Protein AF-A0A383V567-F1 (afdb_monomer_lite)

Foldseek 3Di:
DVVVCCLVVVLVVVLVVLVVVLVDPPDDPPDDRVSVLPSVVSVVVSVVCVLPPCDPPPPNVVSVVVVVLVVVLLVLLDQAFPSVLLVLVVLLLCLQVQLVVQLVVLCSCQDCVVPVPDHNDPVSVVCSACPHPRSLCSNLVSLVSQLSNLVNCVVVVHDPVSNLSSVLSVLVSVLSVLVSVLVVCVVVVHDSPCVVVNVVSLVVSLVSVLCCLQCPQLVFDQPPVPPDDDDDPRPRPNPPDDDPDDPVLVVCLSVLSSVLSCLVCVSVVPCLVVDVVSVVVNSVSSVVNSVSSVVSNLVNVLVVLVVVLVCLVVVVDDPPDPVVVSNVVSLVVVVVVVVVVPDDDDDDDDDDDDDPDDPVVVRVVVSVVSNVSSVVVNVVSVVVVVVVVVVVVD

Structure (mmCIF, N/CA/C/O backbone):
data_AF-A0A383V567-F1
#
_entry.id   AF-A0A383V567-F1
#
loop_
_atom_site.group_PDB
_atom_site.id
_atom_site.type_symbol
_atom_site.label_atom_id
_atom_site.label_alt_id
_atom_site.label_comp_id
_atom_site.label_asym_id
_atom_site.label_entity_id
_atom_site.label_seq_id
_atom_site.pdbx_PDB_ins_code
_atom_site.Cartn_x
_atom_site.Cartn_y
_atom_site.Cartn_z
_atom_site.occupancy
_atom_site.B_iso_or_equiv
_atom_site.auth_seq_id
_atom_site.auth_comp_id
_atom_site.auth_asym_id
_atom_site.auth_atom_id
_atom_site.pdbx_PDB_model_num
ATOM 1 N N . MET A 1 1 ? -19.108 -19.346 -8.716 1.00 38.06 1 MET A N 1
ATOM 2 C CA . MET A 1 1 ? -17.797 -19.989 -8.485 1.00 38.06 1 MET A CA 1
ATOM 3 C C . MET A 1 1 ? -17.299 -20.679 -9.740 1.00 38.06 1 MET A C 1
ATOM 5 O O . MET A 1 1 ? -16.261 -20.264 -10.221 1.00 38.06 1 MET A O 1
ATOM 9 N N . VAL A 1 2 ? -18.040 -21.628 -10.322 1.00 38.03 2 VAL A N 1
ATOM 10 C CA . VAL A 1 2 ? -17.615 -22.375 -11.526 1.00 38.03 2 VAL A CA 1
ATOM 11 C C . VAL A 1 2 ? -17.199 -21.461 -12.685 1.00 38.03 2 VAL A C 1
ATOM 13 O O . VAL A 1 2 ? -16.098 -21.589 -13.189 1.00 38.03 2 VAL A O 1
ATOM 16 N N . LEU A 1 3 ? -17.998 -20.448 -13.030 1.00 41.25 3 LEU A N 1
ATOM 17 C CA . LEU A 1 3 ? -17.647 -19.519 -14.112 1.00 41.25 3 LEU A CA 1
ATOM 18 C C . LEU A 1 3 ? -16.419 -18.638 -13.807 1.00 41.25 3 LEU A C 1
ATOM 20 O O . LEU A 1 3 ? -15.669 -18.280 -14.702 1.00 41.25 3 LEU A O 1
ATOM 24 N N . THR A 1 4 ? -16.188 -18.315 -12.534 1.00 48.06 4 THR A N 1
ATOM 25 C CA . THR A 1 4 ? -14.991 -17.590 -12.084 1.00 48.06 4 THR A CA 1
ATOM 26 C C . THR A 1 4 ? -13.753 -18.464 -12.260 1.00 48.06 4 THR A C 1
ATOM 28 O O . THR A 1 4 ? -12.780 -18.025 -12.857 1.00 48.06 4 THR A O 1
ATOM 31 N N . TRP A 1 5 ? -13.821 -19.725 -11.832 1.00 44.41 5 TRP A N 1
ATOM 32 C CA . TRP A 1 5 ? -12.764 -20.711 -12.054 1.00 44.41 5 TRP A CA 1
ATOM 33 C C . TRP A 1 5 ? -12.539 -21.018 -13.537 1.00 44.41 5 TRP A C 1
ATOM 35 O O . TRP A 1 5 ? -11.400 -21.199 -13.937 1.00 44.41 5 TRP A O 1
ATOM 45 N N . LEU A 1 6 ? -13.582 -21.005 -14.368 1.00 47.97 6 LEU A N 1
ATOM 46 C CA . LEU A 1 6 ? -13.458 -21.191 -15.816 1.00 47.97 6 LEU A CA 1
ATOM 47 C C . LEU A 1 6 ? -12.820 -19.986 -16.515 1.00 47.97 6 LEU A C 1
ATOM 49 O O . LEU A 1 6 ? -12.050 -20.176 -17.446 1.00 47.97 6 LEU A O 1
ATOM 53 N N . VAL A 1 7 ? -13.091 -18.757 -16.068 1.00 54.53 7 VAL A N 1
ATOM 54 C CA . VAL A 1 7 ? -12.464 -17.553 -16.638 1.00 54.53 7 VAL A CA 1
ATOM 55 C C . VAL A 1 7 ? -11.011 -17.436 -16.185 1.00 54.53 7 VAL A C 1
ATOM 57 O O . VAL A 1 7 ? -10.129 -17.311 -17.023 1.00 54.53 7 VAL A O 1
ATOM 60 N N . PHE A 1 8 ? -10.732 -17.534 -14.883 1.00 52.94 8 PHE A N 1
ATOM 61 C CA . PHE A 1 8 ? -9.359 -17.447 -14.372 1.00 52.94 8 PHE A CA 1
ATOM 62 C C . PHE A 1 8 ? -8.523 -18.672 -14.750 1.00 52.94 8 PHE A C 1
ATOM 64 O O . PHE A 1 8 ? -7.385 -18.525 -15.184 1.00 52.94 8 PHE A O 1
ATOM 71 N N . GLY A 1 9 ? -9.102 -19.870 -14.660 1.00 54.44 9 GLY A N 1
ATOM 72 C CA . GLY A 1 9 ? -8.490 -21.106 -15.135 1.00 54.44 9 GLY A CA 1
ATOM 73 C C . GLY A 1 9 ? -8.328 -21.116 -16.651 1.00 54.44 9 GLY A C 1
ATOM 74 O O . GLY A 1 9 ? -7.287 -21.534 -17.127 1.00 54.44 9 GLY A O 1
ATOM 75 N N . GLY A 1 10 ? -9.282 -20.578 -17.415 1.00 58.97 10 GLY A N 1
ATOM 76 C CA . GLY A 1 10 ? -9.177 -20.433 -18.867 1.00 58.97 10 GLY A CA 1
ATOM 77 C C . GLY A 1 10 ? -8.121 -19.415 -19.295 1.00 58.97 10 GLY A C 1
ATOM 78 O O . GLY A 1 10 ? -7.393 -19.672 -20.242 1.00 58.97 10 GLY A O 1
ATOM 79 N N . LEU A 1 11 ? -7.970 -18.298 -18.580 1.00 58.06 11 LEU A N 1
ATOM 80 C CA . LEU A 1 11 ? -6.920 -17.301 -18.827 1.00 58.06 11 LEU A CA 1
ATOM 81 C C . LEU A 1 11 ? -5.534 -17.815 -18.434 1.00 58.06 11 LEU A C 1
ATOM 83 O O . LEU A 1 11 ? -4.574 -17.597 -19.172 1.00 58.06 11 LEU A O 1
ATOM 87 N N . ALA A 1 12 ? -5.428 -18.536 -17.316 1.00 56.53 12 ALA A N 1
ATOM 88 C CA . ALA A 1 12 ? -4.197 -19.205 -16.907 1.00 56.53 12 ALA A CA 1
ATOM 89 C C . ALA A 1 12 ? -3.830 -20.332 -17.884 1.00 56.53 12 ALA A C 1
ATOM 91 O O . ALA A 1 12 ? -2.674 -20.442 -18.287 1.00 56.53 12 ALA A O 1
ATOM 92 N N . LEU A 1 13 ? -4.813 -21.117 -18.333 1.00 60.53 13 LEU A N 1
ATOM 93 C CA . LEU A 1 13 ? -4.640 -22.166 -19.335 1.00 60.53 13 LEU A CA 1
ATOM 94 C C . LEU A 1 13 ? -4.257 -21.570 -20.695 1.00 60.53 13 LEU A C 1
ATOM 96 O O . LEU A 1 13 ? -3.334 -22.046 -21.329 1.00 60.53 13 LEU A O 1
ATOM 100 N N . CYS A 1 14 ? -4.888 -20.480 -21.127 1.00 56.97 14 CYS A N 1
ATOM 101 C CA . CYS A 1 14 ? -4.549 -19.804 -22.379 1.00 56.97 14 CYS A CA 1
ATOM 102 C C . CYS A 1 14 ? -3.146 -19.176 -22.317 1.00 56.97 14 CYS A C 1
ATOM 104 O O . CYS A 1 14 ? -2.373 -19.294 -23.260 1.00 56.97 14 CYS A O 1
ATOM 106 N N . SER A 1 15 ? -2.766 -18.594 -21.175 1.00 58.22 15 SER A N 1
ATOM 107 C CA . SER A 1 15 ? -1.415 -18.055 -20.962 1.00 58.22 15 SER A CA 1
ATOM 108 C C . SER A 1 15 ? -0.347 -19.153 -20.951 1.00 58.22 15 SER A C 1
ATOM 110 O O . SER A 1 15 ? 0.708 -18.989 -21.560 1.00 58.22 15 SER A O 1
ATOM 112 N N . THR A 1 16 ? -0.629 -20.291 -20.309 1.00 61.25 16 THR A N 1
ATOM 113 C CA . THR A 1 16 ? 0.278 -21.451 -20.269 1.00 61.25 16 THR A CA 1
ATOM 114 C C . THR A 1 16 ? 0.342 -22.185 -21.607 1.00 61.25 16 THR A C 1
ATOM 116 O O . THR A 1 16 ? 1.428 -22.584 -22.011 1.00 61.25 16 THR A O 1
ATOM 119 N N . LEU A 1 17 ? -0.765 -22.291 -22.346 1.00 61.00 17 LEU A N 1
ATOM 120 C CA . LEU A 1 17 ? -0.804 -22.846 -23.702 1.00 61.00 17 LEU A CA 1
ATOM 121 C C . LEU A 1 17 ? -0.089 -21.939 -24.710 1.00 61.00 17 LEU A C 1
ATOM 123 O O . LEU A 1 17 ? 0.650 -22.448 -25.544 1.00 61.00 17 LEU A O 1
ATOM 127 N N . CYS A 1 18 ? -0.227 -20.613 -24.612 1.00 57.81 18 CYS A N 1
ATOM 128 C CA . CYS A 1 18 ? 0.554 -19.669 -25.418 1.00 57.81 18 CYS A CA 1
ATOM 129 C C . CYS A 1 18 ? 2.054 -19.772 -25.112 1.00 57.81 18 CYS A C 1
ATOM 131 O O . CYS A 1 18 ? 2.867 -19.783 -26.035 1.00 57.81 18 CYS A O 1
ATOM 133 N N . ALA A 1 19 ? 2.429 -19.893 -23.834 1.00 59.25 19 ALA A N 1
ATOM 134 C CA . ALA A 1 19 ? 3.818 -20.111 -23.433 1.00 59.25 19 ALA A CA 1
ATOM 135 C C . ALA A 1 19 ? 4.365 -21.462 -23.934 1.00 59.25 19 ALA A C 1
ATOM 137 O O . ALA A 1 19 ? 5.478 -21.514 -24.452 1.00 59.25 19 ALA A O 1
ATOM 138 N N . ALA A 1 20 ? 3.572 -22.536 -23.851 1.00 60.97 20 ALA A N 1
ATOM 139 C CA . ALA A 1 20 ? 3.941 -23.869 -24.326 1.00 60.97 20 ALA A CA 1
ATOM 140 C C . ALA A 1 20 ? 4.039 -23.948 -25.860 1.00 60.97 20 ALA A C 1
ATOM 142 O O . ALA A 1 20 ? 4.966 -24.560 -26.382 1.00 60.97 20 ALA A O 1
ATOM 143 N N . ALA A 1 21 ? 3.136 -23.286 -26.592 1.00 58.03 21 ALA A N 1
ATOM 144 C CA . ALA A 1 21 ? 3.166 -23.218 -28.053 1.00 58.03 21 ALA A CA 1
ATOM 145 C C . ALA A 1 21 ? 4.390 -22.447 -28.579 1.00 58.03 21 ALA A C 1
ATOM 147 O O . ALA A 1 21 ? 4.932 -22.797 -29.623 1.00 58.03 21 ALA A O 1
ATOM 148 N N . ALA A 1 22 ? 4.868 -21.439 -27.843 1.00 53.69 22 ALA A N 1
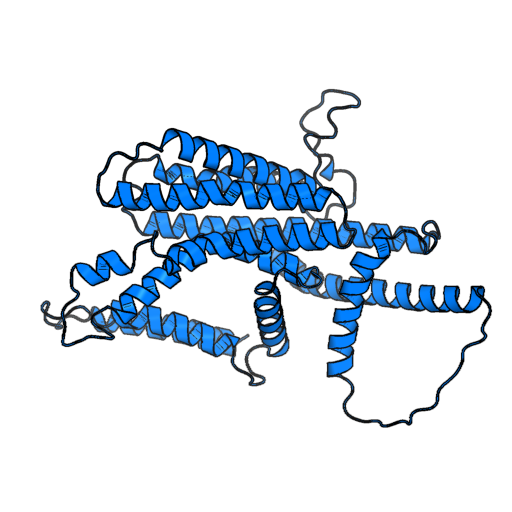ATOM 149 C CA . ALA A 1 22 ? 6.095 -20.714 -28.177 1.00 53.69 22 ALA A CA 1
ATOM 150 C C . ALA A 1 22 ? 7.386 -21.475 -27.814 1.00 53.69 22 ALA A C 1
ATOM 152 O O . ALA A 1 22 ? 8.446 -21.146 -28.339 1.00 53.69 22 ALA A O 1
ATOM 153 N N . ALA A 1 23 ? 7.301 -22.489 -26.945 1.00 54.59 23 ALA A N 1
ATOM 154 C CA . ALA A 1 23 ? 8.398 -23.400 -26.612 1.00 54.59 23 ALA A CA 1
ATOM 155 C C . ALA A 1 23 ? 8.457 -24.637 -27.535 1.00 54.59 23 ALA A C 1
ATOM 157 O O . ALA A 1 23 ? 9.286 -25.524 -27.324 1.00 54.59 23 ALA A O 1
ATOM 158 N N . ALA A 1 24 ? 7.581 -24.719 -28.545 1.00 55.56 24 ALA A N 1
ATOM 159 C CA . ALA A 1 24 ? 7.540 -25.840 -29.473 1.00 55.56 24 ALA A CA 1
ATOM 160 C C . ALA A 1 24 ? 8.826 -25.904 -30.330 1.00 55.56 24 ALA A C 1
ATOM 162 O O . ALA A 1 24 ? 9.246 -24.890 -30.899 1.00 55.56 24 ALA A O 1
ATOM 163 N N . PRO A 1 25 ? 9.462 -27.084 -30.452 1.00 48.00 25 PRO A N 1
ATOM 164 C CA . PRO A 1 25 ? 10.688 -27.243 -31.226 1.00 48.00 25 PRO A CA 1
ATOM 165 C C . PRO A 1 25 ? 10.417 -26.977 -32.715 1.00 48.00 25 PRO A C 1
ATOM 167 O O . PRO A 1 25 ? 9.615 -27.670 -33.335 1.00 48.00 25 PRO A O 1
ATOM 170 N N . GLY A 1 26 ? 11.080 -25.963 -33.283 1.00 59.38 26 GLY A N 1
ATOM 171 C CA . GLY A 1 26 ? 10.963 -25.593 -34.703 1.00 59.38 26 GLY A CA 1
ATOM 172 C C . GLY A 1 26 ? 10.797 -24.096 -34.987 1.00 59.38 26 GLY A C 1
ATOM 173 O O . GLY A 1 26 ? 10.875 -23.695 -36.146 1.00 59.38 26 GLY A O 1
ATOM 174 N N . VAL A 1 27 ? 10.604 -23.253 -33.965 1.00 53.16 27 VAL A N 1
ATOM 175 C CA . VAL A 1 27 ? 10.552 -21.791 -34.146 1.00 53.16 27 VAL A CA 1
ATOM 176 C C . VAL A 1 27 ? 11.977 -21.246 -34.356 1.00 53.16 27 VAL A C 1
ATOM 178 O O . VAL A 1 27 ? 12.842 -21.484 -33.509 1.00 53.16 27 VAL A O 1
ATOM 181 N N . PRO A 1 28 ? 12.267 -20.533 -35.462 1.00 51.25 28 PRO A N 1
ATOM 182 C CA . PRO A 1 28 ? 13.595 -19.980 -35.711 1.00 51.25 28 PRO A CA 1
ATOM 183 C C . PRO A 1 28 ? 13.983 -18.965 -34.626 1.00 51.25 28 PRO A C 1
ATOM 185 O O . PRO A 1 28 ? 13.228 -18.044 -34.322 1.00 51.25 28 PRO A O 1
ATOM 188 N N . ALA A 1 29 ? 15.200 -19.098 -34.085 1.00 53.69 29 ALA A N 1
ATOM 189 C CA . ALA A 1 29 ? 15.753 -18.277 -32.997 1.00 53.69 29 ALA A CA 1
ATOM 190 C C . ALA A 1 29 ? 15.896 -16.769 -33.317 1.00 53.69 29 ALA A C 1
ATOM 192 O O . ALA A 1 29 ? 16.314 -15.990 -32.464 1.00 53.69 29 ALA A O 1
ATOM 193 N N . SER A 1 30 ? 15.578 -16.349 -34.545 1.00 51.94 30 SER A N 1
ATOM 194 C CA . SER A 1 30 ? 15.695 -14.970 -35.026 1.00 51.94 30 SER A CA 1
ATOM 195 C C . SER A 1 30 ? 14.469 -14.095 -34.742 1.00 51.94 30 SER A C 1
ATOM 197 O O . SER A 1 30 ? 14.515 -12.900 -35.023 1.00 51.94 30 SER A O 1
ATOM 199 N N . GLN A 1 31 ? 13.372 -14.653 -34.218 1.00 53.53 31 GLN A N 1
ATOM 200 C CA . GLN A 1 31 ? 12.198 -13.882 -33.800 1.00 53.53 31 GLN A CA 1
ATOM 201 C C . GLN A 1 31 ? 12.032 -13.958 -32.277 1.00 53.53 31 GLN A C 1
ATOM 203 O O . GLN A 1 31 ? 12.111 -15.054 -31.718 1.00 53.53 31 GLN A O 1
ATOM 208 N N . PRO A 1 32 ? 11.801 -12.826 -31.581 1.00 56.56 32 PRO A N 1
ATOM 209 C CA . PRO A 1 32 ? 11.492 -12.870 -30.161 1.00 56.56 32 PRO A CA 1
ATOM 210 C C . PRO A 1 32 ? 10.223 -13.713 -29.968 1.00 56.56 32 PRO A C 1
ATOM 212 O O . PRO A 1 32 ? 9.255 -13.522 -30.711 1.00 56.56 32 PRO A O 1
ATOM 215 N N . PRO A 1 33 ? 10.199 -14.649 -29.005 1.00 62.94 33 PRO A N 1
ATOM 216 C CA . PRO A 1 33 ? 9.033 -15.492 -28.788 1.00 62.94 33 PRO A CA 1
ATOM 217 C C . PRO A 1 33 ? 7.807 -14.606 -28.534 1.00 62.94 33 PRO A C 1
ATOM 219 O O . PRO A 1 33 ? 7.819 -13.734 -27.668 1.00 62.94 33 PRO A O 1
ATOM 222 N N . LEU A 1 34 ? 6.742 -14.810 -29.312 1.00 65.69 34 LEU A N 1
ATOM 223 C CA . LEU A 1 34 ? 5.544 -13.960 -29.292 1.00 65.69 34 LEU A CA 1
ATOM 224 C C . LEU A 1 34 ? 4.791 -14.039 -27.946 1.00 65.69 34 LEU A C 1
ATOM 226 O O . LEU A 1 34 ? 4.134 -13.088 -27.525 1.00 65.69 34 LEU A O 1
ATOM 230 N N . ALA A 1 35 ? 4.911 -15.169 -27.243 1.00 65.19 35 ALA A N 1
ATOM 231 C CA . ALA A 1 35 ? 4.216 -15.432 -25.985 1.00 65.19 35 ALA A CA 1
ATOM 232 C C . ALA A 1 35 ? 4.579 -14.473 -24.831 1.00 65.19 35 ALA A C 1
ATOM 234 O O . ALA A 1 35 ? 3.656 -13.868 -24.286 1.00 65.19 35 ALA A O 1
ATOM 235 N N . PRO A 1 36 ? 5.857 -14.259 -24.450 1.00 67.94 36 PRO A N 1
ATOM 236 C CA . PRO A 1 36 ? 6.202 -13.298 -23.397 1.00 67.94 36 PRO A CA 1
ATOM 237 C C . PRO A 1 36 ? 5.802 -11.856 -23.727 1.00 67.94 36 PRO A C 1
ATOM 239 O O . PRO A 1 36 ? 5.620 -11.061 -22.808 1.00 67.94 36 PRO A O 1
ATOM 242 N N . LEU A 1 37 ? 5.616 -11.520 -25.008 1.00 71.94 37 LEU A N 1
ATOM 243 C CA . LEU A 1 37 ? 5.085 -10.220 -25.412 1.00 71.94 37 LEU A CA 1
ATOM 244 C C . LEU A 1 37 ? 3.563 -10.140 -25.176 1.00 71.94 37 LEU A C 1
ATOM 246 O O . LEU A 1 37 ? 3.085 -9.150 -24.632 1.00 71.94 37 LEU A O 1
ATOM 250 N N . LEU A 1 38 ? 2.790 -11.170 -25.539 1.00 74.69 38 LEU A N 1
ATOM 251 C CA . LEU A 1 38 ? 1.318 -11.122 -25.503 1.00 74.69 38 LEU A CA 1
ATOM 252 C C . LEU A 1 38 ? 0.683 -11.507 -24.160 1.00 74.69 38 LEU A C 1
ATOM 254 O O . LEU A 1 38 ? -0.403 -11.020 -23.842 1.00 74.69 38 LEU A O 1
ATOM 258 N N . VAL A 1 39 ? 1.326 -12.365 -23.364 1.00 79.38 39 VAL A N 1
ATOM 259 C CA . VAL A 1 39 ? 0.733 -12.897 -22.124 1.00 79.38 39 VAL A CA 1
ATOM 260 C C . VAL A 1 39 ? 0.422 -11.795 -21.096 1.00 79.38 39 VAL A C 1
ATOM 262 O O . VAL A 1 39 ? -0.723 -11.740 -20.637 1.00 79.38 39 VAL A O 1
ATOM 265 N N . PRO A 1 40 ? 1.348 -10.878 -20.743 1.00 80.00 40 PRO A N 1
ATOM 266 C CA . PRO A 1 40 ? 1.052 -9.859 -19.735 1.00 80.00 40 PRO A CA 1
ATOM 267 C C . PRO A 1 40 ? -0.054 -8.859 -20.145 1.00 80.00 40 PRO A C 1
ATOM 269 O O . PRO A 1 40 ? -0.950 -8.630 -19.330 1.00 80.00 40 PRO A O 1
ATOM 272 N N . PRO A 1 41 ? -0.089 -8.307 -21.382 1.00 81.38 41 PRO A N 1
ATOM 273 C CA . PRO A 1 41 ? -1.210 -7.481 -21.836 1.00 81.38 41 PRO A CA 1
ATOM 274 C C . PRO A 1 41 ? -2.559 -8.202 -21.760 1.00 81.38 41 PRO A C 1
ATOM 276 O O . PRO A 1 41 ? -3.527 -7.633 -21.259 1.00 81.38 41 PRO A O 1
ATOM 279 N N . LEU A 1 42 ? -2.634 -9.460 -22.213 1.00 82.94 42 LEU A N 1
ATOM 280 C CA . LEU A 1 42 ? -3.871 -10.247 -22.164 1.00 82.94 42 LEU A CA 1
ATOM 281 C C . LEU A 1 42 ? -4.329 -10.487 -20.722 1.00 82.94 42 LEU A C 1
ATOM 283 O O . LEU A 1 42 ? -5.521 -10.377 -20.424 1.00 82.94 42 LEU A O 1
ATOM 287 N N . LEU A 1 43 ? -3.394 -10.754 -19.807 1.00 80.81 43 LEU A N 1
ATOM 288 C CA . LEU A 1 43 ? -3.692 -10.879 -18.384 1.00 80.81 43 LEU A CA 1
ATOM 289 C C . LEU A 1 43 ? -4.262 -9.569 -17.817 1.00 80.81 43 LEU A C 1
ATOM 291 O O . LEU A 1 43 ? -5.325 -9.582 -17.200 1.00 80.81 43 LEU A O 1
ATOM 295 N N . TYR A 1 44 ? -3.616 -8.427 -18.059 1.00 82.88 44 TYR A N 1
ATOM 296 C CA . TYR A 1 44 ? -4.092 -7.135 -17.552 1.00 82.88 44 TYR A CA 1
ATOM 297 C C . TYR A 1 44 ? -5.453 -6.737 -18.137 1.00 82.88 44 TYR A C 1
ATOM 299 O O . TYR A 1 44 ? -6.350 -6.329 -17.395 1.00 82.88 44 TYR A O 1
ATOM 307 N N . LEU A 1 45 ? -5.643 -6.907 -19.449 1.00 85.00 45 LEU A N 1
ATOM 308 C CA . LEU A 1 45 ? -6.900 -6.591 -20.131 1.00 85.00 45 LEU A CA 1
ATOM 309 C C . LEU A 1 45 ? -8.042 -7.501 -19.680 1.00 85.00 45 LEU A C 1
ATOM 311 O O . LEU A 1 45 ? -9.156 -7.027 -19.469 1.00 85.00 45 LEU A O 1
ATOM 315 N N . SER A 1 46 ? -7.781 -8.795 -19.493 1.00 83.25 46 SER A N 1
ATOM 316 C CA . SER A 1 46 ? -8.802 -9.738 -19.032 1.00 83.25 46 SER A CA 1
ATOM 317 C C . SER A 1 46 ? -9.239 -9.469 -17.590 1.00 83.25 46 SER A C 1
ATOM 319 O O . SER A 1 46 ? -10.436 -9.499 -17.300 1.00 83.25 46 SER A O 1
ATOM 321 N N . LEU A 1 47 ? -8.305 -9.116 -16.700 1.00 81.88 47 LEU A N 1
ATOM 322 C CA . LEU A 1 47 ? -8.616 -8.675 -15.339 1.00 81.88 47 LEU A CA 1
ATOM 323 C C . LEU A 1 47 ? -9.477 -7.405 -15.343 1.00 81.88 47 LEU A C 1
ATOM 325 O O . LEU A 1 47 ? -10.509 -7.361 -14.669 1.00 81.88 47 LEU A O 1
ATOM 329 N N . ALA A 1 48 ? -9.094 -6.399 -16.136 1.00 83.19 48 ALA A N 1
ATOM 330 C CA . ALA A 1 48 ? -9.859 -5.162 -16.281 1.00 83.19 48 ALA A CA 1
ATOM 331 C C . ALA A 1 48 ? -11.262 -5.424 -16.849 1.00 83.19 48 ALA A C 1
ATOM 333 O O . ALA A 1 48 ? -12.251 -4.918 -16.317 1.00 83.19 48 ALA A O 1
ATOM 334 N N . PHE A 1 49 ? -11.366 -6.273 -17.874 1.00 84.94 49 PHE A N 1
ATOM 335 C CA . PHE A 1 49 ? -12.637 -6.670 -18.470 1.00 84.94 49 PHE A CA 1
ATOM 336 C C . PHE A 1 49 ? -13.560 -7.323 -17.438 1.00 84.94 49 PHE A C 1
ATOM 338 O O . PHE A 1 49 ? -14.703 -6.900 -17.288 1.00 84.94 49 PHE A O 1
ATOM 345 N N . VAL A 1 50 ? -13.066 -8.301 -16.670 1.00 83.81 50 VAL A N 1
ATOM 346 C CA . VAL A 1 50 ? -13.854 -8.979 -15.628 1.00 83.81 50 VAL A CA 1
ATOM 347 C C . VAL A 1 50 ? -14.330 -7.997 -14.556 1.00 83.81 50 VAL A C 1
ATOM 349 O O . VAL A 1 50 ? -15.495 -8.053 -14.154 1.00 83.81 50 VAL A O 1
ATOM 352 N N . LEU A 1 51 ? -13.458 -7.094 -14.098 1.00 80.81 51 LEU A N 1
ATOM 353 C CA . LEU A 1 51 ? -13.786 -6.102 -13.070 1.00 80.81 51 LEU A CA 1
ATOM 354 C C . LEU A 1 51 ? -14.864 -5.115 -13.534 1.00 80.81 51 LEU A C 1
ATOM 356 O O . LEU A 1 51 ? -15.789 -4.822 -12.774 1.00 80.81 51 LEU A O 1
ATOM 360 N N . LEU A 1 52 ? -14.770 -4.643 -14.778 1.00 83.94 52 LEU A N 1
ATOM 361 C CA . LEU A 1 52 ? -15.650 -3.613 -15.334 1.00 83.94 52 LEU A CA 1
ATOM 362 C C . LEU A 1 52 ? -16.912 -4.174 -16.004 1.00 83.94 52 LEU A C 1
ATOM 364 O O . LEU A 1 52 ? -17.813 -3.404 -16.330 1.00 83.94 52 LEU A O 1
ATOM 368 N N . LEU A 1 53 ? -17.015 -5.497 -16.181 1.00 84.38 53 LEU A N 1
ATOM 369 C CA . LEU A 1 53 ? -18.145 -6.136 -16.854 1.00 84.38 53 LEU A CA 1
ATOM 370 C C . LEU A 1 53 ? -19.480 -5.808 -16.146 1.00 84.38 53 LEU A C 1
ATOM 372 O O . LEU A 1 53 ? -19.698 -6.279 -15.020 1.00 84.38 53 LEU A O 1
ATOM 376 N N . PRO A 1 54 ? -20.423 -5.090 -16.793 1.00 79.75 54 PRO A N 1
ATOM 377 C CA . PRO A 1 54 ? -21.697 -4.704 -16.173 1.00 79.75 54 PRO A CA 1
ATOM 378 C C . PRO A 1 54 ? -22.731 -5.845 -16.128 1.00 79.75 54 PRO A C 1
ATOM 380 O O . PRO A 1 54 ? -23.794 -5.707 -15.507 1.00 79.75 54 PRO A O 1
ATOM 383 N N . ALA A 1 55 ? -22.438 -6.977 -16.774 1.00 82.94 55 ALA A N 1
ATOM 384 C CA . ALA A 1 55 ? -23.311 -8.142 -16.824 1.00 82.94 55 ALA A CA 1
ATOM 385 C C . ALA A 1 55 ? -23.489 -8.799 -15.439 1.00 82.94 55 ALA A C 1
ATOM 387 O O . ALA A 1 55 ? -22.591 -8.774 -14.588 1.00 82.94 55 ALA A O 1
ATOM 388 N N . ASN A 1 56 ? -24.637 -9.454 -15.222 1.00 80.62 56 ASN A N 1
ATOM 389 C CA . ASN A 1 56 ? -24.987 -10.195 -13.993 1.00 80.62 56 ASN A CA 1
ATOM 390 C C . ASN A 1 56 ? -24.216 -11.527 -13.848 1.00 80.62 56 ASN A C 1
ATOM 392 O O . ASN A 1 56 ? -24.720 -12.527 -13.351 1.00 80.62 56 ASN A O 1
ATOM 396 N N . VAL A 1 57 ? -22.968 -11.540 -14.292 1.00 78.38 57 VAL A N 1
ATOM 397 C CA . VAL A 1 57 ? -22.063 -12.685 -14.350 1.00 78.38 57 VAL A CA 1
ATOM 398 C C . VAL A 1 57 ? -21.007 -12.494 -13.254 1.00 78.38 57 VAL A C 1
ATOM 400 O O . VAL A 1 57 ? -20.716 -11.354 -12.944 1.00 78.38 57 VAL A O 1
ATOM 403 N N . MET A 1 58 ? -20.452 -13.532 -12.611 1.00 72.62 58 MET A N 1
ATOM 404 C CA . MET A 1 58 ? -19.341 -13.424 -11.621 1.00 72.62 58 MET A CA 1
ATOM 405 C C . MET A 1 58 ? -19.554 -12.486 -10.396 1.00 72.62 58 MET A C 1
ATOM 407 O O . MET A 1 58 ? -18.641 -11.755 -10.019 1.00 72.62 58 MET A O 1
ATOM 411 N N . ARG A 1 59 ? -20.730 -12.492 -9.745 1.00 81.50 59 ARG A N 1
ATOM 412 C CA . ARG A 1 59 ? -21.065 -11.642 -8.563 1.00 81.50 59 ARG A CA 1
ATOM 413 C C . ARG A 1 59 ? -20.993 -10.128 -8.836 1.00 81.50 59 ARG A C 1
ATOM 415 O O . ARG A 1 59 ? -20.132 -9.417 -8.320 1.00 81.50 59 ARG A O 1
ATOM 422 N N . LYS A 1 60 ? -21.934 -9.622 -9.642 1.00 84.25 60 LYS A N 1
ATOM 423 C CA . LYS A 1 60 ? -21.993 -8.205 -10.056 1.00 84.25 60 LYS A CA 1
ATOM 424 C C . LYS A 1 60 ? -21.979 -7.220 -8.890 1.00 84.25 60 LYS A C 1
ATOM 426 O O . LYS A 1 60 ? -21.248 -6.240 -8.956 1.00 84.25 60 LYS A O 1
ATOM 431 N N . GLN A 1 61 ? -22.758 -7.479 -7.840 1.00 86.25 61 GLN A N 1
ATOM 432 C CA . GLN A 1 61 ? -22.856 -6.579 -6.686 1.00 86.25 61 GLN A CA 1
ATOM 433 C C . GLN A 1 61 ? -21.480 -6.309 -6.064 1.00 86.25 61 GLN A C 1
ATOM 435 O O . GLN A 1 61 ? -21.100 -5.153 -5.916 1.00 86.25 61 GLN A O 1
ATOM 440 N N . SER A 1 62 ? -20.691 -7.358 -5.812 1.00 87.31 62 SER A N 1
ATOM 441 C CA . SER A 1 62 ? -19.343 -7.232 -5.246 1.00 87.31 62 SER A CA 1
ATOM 442 C C . SER A 1 62 ? -18.382 -6.485 -6.172 1.00 87.31 62 SER A C 1
ATOM 444 O O . SER A 1 62 ? -17.615 -5.651 -5.703 1.00 87.31 62 SER A O 1
ATOM 446 N N . ARG A 1 63 ? -18.434 -6.736 -7.490 1.00 87.62 63 ARG A N 1
ATOM 447 C CA . ARG A 1 63 ? -17.572 -6.028 -8.453 1.00 87.62 63 ARG A CA 1
ATOM 448 C C . ARG A 1 63 ? -17.911 -4.549 -8.558 1.00 87.62 63 ARG A C 1
ATOM 450 O O . ARG A 1 63 ? -17.013 -3.720 -8.542 1.00 87.62 63 ARG A O 1
ATOM 457 N N . MET A 1 64 ? -19.197 -4.216 -8.644 1.00 87.94 64 MET A N 1
ATOM 458 C CA . MET A 1 64 ? -19.638 -2.822 -8.722 1.00 87.94 64 MET A CA 1
ATOM 459 C C . MET A 1 64 ? -19.369 -2.081 -7.414 1.00 87.94 64 MET A C 1
ATOM 461 O O . MET A 1 64 ? -18.993 -0.915 -7.456 1.00 87.94 64 MET A O 1
ATOM 465 N N . PHE A 1 65 ? -19.511 -2.753 -6.267 1.00 89.75 65 PHE A N 1
ATOM 466 C CA . PHE A 1 65 ? -19.076 -2.222 -4.978 1.00 89.75 65 PHE A CA 1
ATOM 467 C C . PHE A 1 65 ? -17.576 -1.912 -5.000 1.00 89.75 65 PHE A C 1
ATOM 469 O O . PHE A 1 65 ? -17.202 -0.758 -4.829 1.00 89.75 65 PHE A O 1
ATOM 476 N N . PHE A 1 66 ? -16.736 -2.897 -5.334 1.00 89.44 66 PHE A N 1
ATOM 477 C CA . PHE A 1 66 ? -15.287 -2.717 -5.420 1.00 89.44 66 PHE A CA 1
ATOM 478 C C . PHE A 1 66 ? -14.888 -1.590 -6.383 1.00 89.44 66 PHE A C 1
ATOM 480 O O . PHE A 1 66 ? -14.098 -0.730 -6.013 1.00 89.44 66 PHE A O 1
ATOM 487 N N . ALA A 1 67 ? -15.460 -1.551 -7.592 1.00 88.44 67 ALA A N 1
ATOM 488 C CA . ALA A 1 67 ? -15.157 -0.527 -8.590 1.00 88.44 67 ALA A CA 1
ATOM 489 C C . ALA A 1 67 ? -15.543 0.881 -8.112 1.00 88.44 67 ALA A C 1
ATOM 491 O O . ALA A 1 67 ? -14.767 1.820 -8.268 1.00 88.44 67 ALA A O 1
ATOM 492 N N . ARG A 1 68 ? -16.715 1.037 -7.482 1.00 89.56 68 ARG A N 1
ATOM 493 C CA . ARG A 1 68 ? -17.151 2.323 -6.913 1.00 89.56 68 ARG A CA 1
ATOM 494 C C . ARG A 1 68 ? -16.254 2.761 -5.759 1.00 89.56 68 ARG A C 1
ATOM 496 O O . ARG A 1 68 ? -15.852 3.919 -5.733 1.00 89.56 68 ARG A O 1
ATOM 503 N N . THR A 1 69 ? -15.908 1.854 -4.846 1.00 90.94 69 THR A N 1
ATOM 504 C CA . THR A 1 69 ? -14.975 2.136 -3.744 1.00 90.94 69 THR A CA 1
ATOM 505 C C . THR A 1 69 ? -13.598 2.516 -4.288 1.00 90.94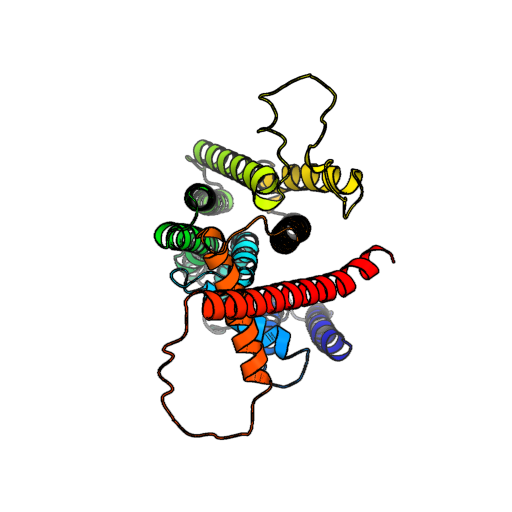 69 THR A C 1
ATOM 507 O O . THR A 1 69 ? -13.032 3.514 -3.856 1.00 90.94 69 THR A O 1
ATOM 510 N N . ALA A 1 70 ? -13.081 1.799 -5.291 1.00 91.19 70 ALA A N 1
ATOM 511 C CA . ALA A 1 70 ? -11.803 2.111 -5.927 1.00 91.19 70 ALA A CA 1
ATOM 512 C C . ALA A 1 70 ? -11.803 3.513 -6.554 1.00 91.19 70 ALA A C 1
ATOM 514 O O . ALA A 1 70 ? -10.887 4.291 -6.302 1.00 91.19 70 ALA A O 1
ATOM 515 N N . LEU A 1 71 ? -12.855 3.872 -7.299 1.00 90.94 71 LEU A N 1
ATOM 516 C CA . LEU A 1 71 ? -13.006 5.214 -7.872 1.00 90.94 71 LEU A CA 1
ATOM 517 C C . LEU A 1 71 ? -13.129 6.296 -6.791 1.00 90.94 71 LEU A C 1
ATOM 519 O O . LEU A 1 71 ? -12.525 7.358 -6.921 1.00 90.94 71 LEU A O 1
ATOM 523 N N . LYS A 1 72 ? -13.863 6.028 -5.703 1.00 91.19 72 LYS A N 1
ATOM 524 C CA . LYS A 1 72 ? -13.999 6.960 -4.576 1.00 91.19 72 LYS A CA 1
ATOM 525 C C . LYS A 1 72 ? -12.658 7.200 -3.873 1.00 91.19 72 LYS A C 1
ATOM 527 O O . LYS A 1 72 ? -12.345 8.337 -3.535 1.00 91.19 72 LYS A O 1
ATOM 532 N N . VAL A 1 73 ? -11.838 6.159 -3.706 1.00 93.50 73 VAL A N 1
ATOM 533 C CA . VAL A 1 73 ? -10.502 6.252 -3.091 1.00 93.50 73 VAL A CA 1
ATOM 534 C C . VAL A 1 73 ? -9.561 7.179 -3.872 1.00 93.50 73 VAL A C 1
ATOM 536 O O . VAL A 1 73 ? -8.748 7.862 -3.251 1.00 93.50 73 VAL A O 1
ATOM 539 N N . LEU A 1 74 ? -9.703 7.278 -5.200 1.00 90.75 74 LEU A N 1
ATOM 540 C CA . LEU A 1 74 ? -8.903 8.194 -6.028 1.00 90.75 74 LEU A CA 1
ATOM 541 C C . LEU A 1 74 ? -9.191 9.681 -5.756 1.00 90.75 74 LEU A C 1
ATOM 543 O O . LEU A 1 74 ? -8.408 10.535 -6.170 1.00 90.75 74 LEU A O 1
ATOM 547 N N . VAL A 1 75 ? -10.273 10.004 -5.039 1.00 91.38 75 VAL A N 1
ATOM 548 C CA . VAL A 1 75 ? -10.644 11.372 -4.651 1.00 91.38 75 VAL A CA 1
ATOM 549 C C . VAL A 1 75 ? -10.568 11.506 -3.118 1.00 91.38 75 VAL A C 1
ATOM 551 O O . VAL A 1 75 ? -11.587 11.436 -2.427 1.00 91.38 75 VAL A O 1
ATOM 554 N N . PRO A 1 76 ? -9.368 11.718 -2.537 1.00 84.81 76 PRO A N 1
ATOM 555 C CA . PRO A 1 76 ? -9.122 11.575 -1.095 1.00 84.81 76 PRO A CA 1
ATOM 556 C C . PRO A 1 76 ? -9.720 12.679 -0.205 1.00 84.81 76 PRO A C 1
ATOM 558 O O . PRO A 1 76 ? -9.559 12.632 1.013 1.00 84.81 76 PRO A O 1
ATOM 561 N N . LEU A 1 77 ? -10.387 13.681 -0.784 1.00 87.06 77 LEU A N 1
ATOM 562 C CA . LEU A 1 77 ? -10.953 14.830 -0.061 1.00 87.06 77 LEU A CA 1
ATOM 563 C C . LEU A 1 77 ? -12.429 14.640 0.332 1.00 87.06 77 LEU A C 1
ATOM 565 O O . LEU A 1 77 ? -13.031 15.534 0.917 1.00 87.06 77 LEU A O 1
ATOM 569 N N . GLN A 1 78 ? -13.017 13.492 0.004 1.00 85.50 78 GLN A N 1
ATOM 570 C CA . GLN A 1 78 ? -14.405 13.146 0.317 1.00 85.50 78 GLN A CA 1
ATOM 571 C C . GLN A 1 78 ? -14.528 12.514 1.720 1.00 85.50 78 GLN A C 1
ATOM 573 O O . GLN A 1 78 ? -13.523 12.047 2.264 1.00 85.50 78 GLN A O 1
ATOM 578 N N . PRO A 1 79 ? -15.744 12.429 2.301 1.00 85.31 79 PRO A N 1
ATOM 579 C CA . PRO A 1 79 ? -15.987 11.642 3.508 1.00 85.31 79 PRO A CA 1
ATOM 580 C C . PRO A 1 79 ? -15.532 10.188 3.326 1.00 85.31 79 PRO A C 1
ATOM 582 O O . PRO A 1 79 ? -15.952 9.497 2.388 1.00 85.31 79 PRO A O 1
ATOM 585 N N . VAL A 1 80 ? -14.659 9.737 4.226 1.00 87.62 80 VAL A N 1
ATOM 586 C CA . VAL A 1 80 ? -13.987 8.436 4.141 1.00 87.62 80 VAL A CA 1
ATOM 587 C C . VAL A 1 80 ? -14.764 7.416 4.964 1.00 87.62 80 VAL A C 1
ATOM 589 O O . VAL A 1 80 ? -14.783 7.491 6.190 1.00 87.62 80 VAL A O 1
ATOM 592 N N . GLY A 1 81 ? -15.398 6.455 4.293 1.00 86.88 81 GLY A N 1
ATOM 593 C CA . GLY A 1 81 ? -16.025 5.314 4.956 1.00 86.88 81 GLY A CA 1
ATOM 594 C C . GLY A 1 81 ? -15.006 4.231 5.319 1.00 86.88 81 GLY A C 1
ATOM 595 O O . GLY A 1 81 ? -13.859 4.247 4.868 1.00 86.88 81 GLY A O 1
ATOM 596 N N . TRP A 1 82 ? -15.439 3.230 6.089 1.00 87.81 82 TRP A N 1
ATOM 597 C CA . TRP A 1 82 ? -14.572 2.116 6.491 1.00 87.81 82 TRP A CA 1
ATOM 598 C C . TRP A 1 82 ? -14.030 1.318 5.295 1.00 87.81 82 TRP A C 1
ATOM 600 O O . TRP A 1 82 ? -12.843 1.003 5.249 1.00 87.81 82 TRP A O 1
ATOM 610 N N . ALA A 1 83 ? -14.872 1.039 4.294 1.00 89.44 83 ALA A N 1
ATOM 611 C CA . ALA A 1 83 ? -14.455 0.319 3.090 1.00 89.44 83 ALA A CA 1
ATOM 612 C C . ALA A 1 83 ? -13.440 1.117 2.253 1.00 89.44 83 ALA A C 1
ATOM 614 O O . ALA A 1 83 ? -12.486 0.537 1.737 1.00 89.44 83 ALA A O 1
ATOM 615 N N . ASP A 1 84 ? -13.612 2.442 2.166 1.00 91.69 84 ASP A N 1
ATOM 616 C CA . ASP A 1 84 ? -12.679 3.335 1.468 1.00 91.69 84 ASP A CA 1
ATOM 617 C C . ASP A 1 84 ? -11.318 3.337 2.171 1.00 91.69 84 ASP A C 1
ATOM 619 O O . ASP A 1 84 ? -10.283 3.196 1.522 1.00 91.69 84 ASP A O 1
ATOM 623 N N . PHE A 1 85 ? -11.327 3.439 3.506 1.00 91.19 85 PHE A N 1
ATOM 624 C CA . PHE A 1 85 ? -10.137 3.324 4.346 1.00 91.19 85 PHE A CA 1
ATOM 625 C C . PHE A 1 85 ? -9.431 1.979 4.137 1.00 91.19 85 PHE A C 1
ATOM 627 O O . PHE A 1 85 ? -8.228 1.955 3.880 1.00 91.19 85 PHE A O 1
ATOM 634 N N . LEU A 1 86 ? -10.172 0.867 4.214 1.00 91.38 86 LEU A N 1
ATOM 635 C CA . LEU A 1 86 ? -9.618 -0.479 4.097 1.00 91.38 86 LEU A CA 1
ATOM 636 C C . LEU A 1 86 ? -8.973 -0.689 2.724 1.00 91.38 86 LEU A C 1
ATOM 638 O O . LEU A 1 86 ? -7.834 -1.152 2.642 1.00 91.38 86 LEU A O 1
ATOM 642 N N . LEU A 1 87 ? -9.693 -0.329 1.656 1.00 93.38 87 LEU A N 1
ATOM 643 C CA . LEU A 1 87 ? -9.216 -0.481 0.288 1.00 93.38 87 LEU A CA 1
ATOM 644 C C . LEU A 1 87 ? -7.996 0.398 0.031 1.00 93.38 87 LEU A C 1
ATOM 646 O O . LEU A 1 87 ? -6.987 -0.107 -0.450 1.00 93.38 87 LEU A O 1
ATOM 650 N N . ALA A 1 88 ? -8.061 1.685 0.375 1.00 94.69 88 ALA A N 1
ATOM 651 C CA . ALA A 1 88 ? -6.946 2.603 0.173 1.00 94.69 88 ALA A CA 1
ATOM 652 C C . ALA A 1 88 ? -5.679 2.109 0.880 1.00 94.69 88 ALA A C 1
ATOM 654 O O . ALA A 1 88 ? -4.574 2.261 0.367 1.00 94.69 88 ALA A O 1
ATOM 655 N N . ASP A 1 89 ? -5.833 1.502 2.054 1.00 93.44 89 ASP A N 1
ATOM 656 C CA . ASP A 1 89 ? -4.706 1.016 2.831 1.00 93.44 89 ASP A CA 1
ATOM 657 C C . ASP A 1 89 ? -4.152 -0.300 2.247 1.00 93.44 89 ASP A C 1
ATOM 659 O O . ASP A 1 89 ? -2.940 -0.491 2.207 1.00 93.44 89 ASP A O 1
ATOM 663 N N . ILE A 1 90 ? -5.000 -1.159 1.658 1.00 93.75 90 ILE A N 1
ATOM 664 C CA . ILE A 1 90 ? -4.556 -2.301 0.832 1.00 93.75 90 ILE A CA 1
ATOM 665 C C . ILE A 1 90 ? -3.773 -1.825 -0.401 1.00 93.75 90 ILE A C 1
ATOM 667 O O . ILE A 1 90 ? -2.755 -2.427 -0.739 1.00 93.75 90 ILE A O 1
ATOM 671 N N . LEU A 1 91 ? -4.192 -0.732 -1.048 1.00 93.38 91 LEU A N 1
ATOM 672 C CA . LEU A 1 91 ? -3.483 -0.190 -2.213 1.00 93.38 91 LEU A CA 1
ATOM 673 C C . LEU A 1 91 ? -2.048 0.249 -1.882 1.00 93.38 91 LEU A C 1
ATOM 675 O O . LEU A 1 91 ? -1.196 0.211 -2.767 1.00 93.38 91 LEU A O 1
ATOM 679 N N . THR A 1 92 ? -1.740 0.612 -0.630 1.00 95.00 92 THR A N 1
ATOM 680 C CA . THR A 1 92 ? -0.359 0.952 -0.233 1.00 95.00 92 THR A CA 1
ATOM 681 C C . THR A 1 92 ? 0.602 -0.233 -0.360 1.00 95.00 92 THR A C 1
ATOM 683 O O . THR A 1 92 ? 1.731 -0.052 -0.812 1.00 95.00 92 THR A O 1
ATOM 686 N N . SER A 1 93 ? 0.141 -1.457 -0.085 1.00 91.31 93 SER A N 1
ATOM 687 C CA . SER A 1 93 ? 0.910 -2.689 -0.318 1.00 91.31 93 SER A CA 1
ATOM 688 C C . SER A 1 93 ? 1.105 -2.998 -1.805 1.00 91.31 93 SER A C 1
ATOM 690 O O . SER A 1 93 ? 2.047 -3.691 -2.177 1.00 91.31 93 SER A O 1
ATOM 692 N N . LEU A 1 94 ? 0.250 -2.454 -2.675 1.00 91.44 94 LEU A N 1
ATOM 693 C CA . LEU A 1 94 ? 0.339 -2.614 -4.128 1.00 91.44 94 LEU A CA 1
ATOM 694 C C . LEU A 1 94 ? 1.129 -1.493 -4.813 1.00 91.44 94 LEU A C 1
ATOM 696 O O . LEU A 1 94 ? 1.204 -1.472 -6.039 1.00 91.44 94 LEU A O 1
ATOM 700 N N . ALA A 1 95 ? 1.727 -0.561 -4.068 1.00 93.75 95 ALA A N 1
ATOM 701 C CA . ALA A 1 95 ? 2.440 0.584 -4.630 1.00 93.75 95 ALA A CA 1
ATOM 702 C C . ALA A 1 95 ? 3.585 0.179 -5.574 1.00 93.75 95 ALA A C 1
ATOM 704 O O . ALA A 1 95 ? 3.669 0.670 -6.701 1.00 93.75 95 ALA A O 1
ATOM 705 N N . LYS A 1 96 ? 4.439 -0.769 -5.155 1.00 91.19 96 LYS A N 1
ATOM 706 C CA . LYS A 1 96 ? 5.532 -1.268 -6.006 1.00 91.19 96 LYS A CA 1
ATOM 707 C C . LYS A 1 96 ? 4.991 -1.974 -7.247 1.00 91.19 96 LYS A C 1
ATOM 709 O O . LYS A 1 96 ? 5.406 -1.644 -8.351 1.00 91.19 96 LYS A O 1
ATOM 714 N N . SER A 1 97 ? 4.007 -2.859 -7.079 1.00 91.25 97 SER A N 1
ATOM 715 C CA . SER A 1 97 ? 3.345 -3.535 -8.200 1.00 91.25 97 SER A CA 1
ATOM 716 C C . SER A 1 97 ? 2.683 -2.547 -9.164 1.00 91.25 97 SER A C 1
ATOM 718 O O . SER A 1 97 ? 2.722 -2.753 -10.369 1.00 91.25 97 SER A O 1
ATOM 720 N N . SER A 1 98 ? 2.124 -1.443 -8.664 1.00 92.00 98 SER A N 1
ATOM 721 C CA . SER A 1 98 ? 1.516 -0.391 -9.489 1.00 92.00 98 SER A CA 1
ATOM 722 C C . SER A 1 98 ? 2.566 0.350 -10.319 1.00 92.00 98 SER A C 1
ATOM 724 O O . SER A 1 98 ? 2.350 0.614 -11.503 1.00 92.00 98 SER A O 1
ATOM 726 N N . SER A 1 99 ? 3.726 0.644 -9.725 1.00 94.06 99 SER A N 1
ATOM 727 C CA . SER A 1 99 ? 4.892 1.179 -10.438 1.00 94.06 99 SER A CA 1
ATOM 728 C C . SER A 1 99 ? 5.391 0.210 -11.521 1.00 94.06 99 SER A C 1
ATOM 730 O O . SER A 1 99 ? 5.592 0.619 -12.663 1.00 94.06 99 SER A O 1
ATOM 732 N N . ASP A 1 100 ? 5.476 -1.086 -11.208 1.00 90.75 100 ASP A N 1
ATOM 733 C CA . ASP A 1 100 ? 5.919 -2.134 -12.140 1.00 90.75 100 ASP A CA 1
ATOM 734 C C . ASP A 1 100 ? 4.958 -2.334 -13.304 1.00 90.75 100 ASP A C 1
ATOM 736 O O . ASP A 1 100 ? 5.390 -2.460 -14.450 1.00 90.75 100 ASP A O 1
ATOM 740 N N . VAL A 1 101 ? 3.650 -2.315 -13.039 1.00 90.31 101 VAL A N 1
ATOM 741 C CA . VAL A 1 101 ? 2.618 -2.350 -14.080 1.00 90.31 101 VAL A CA 1
ATOM 742 C C . VAL A 1 101 ? 2.726 -1.110 -14.962 1.00 90.31 101 VAL A C 1
ATOM 744 O O . VAL A 1 101 ? 2.699 -1.239 -16.182 1.00 90.31 101 VAL A O 1
ATOM 747 N N . THR A 1 102 ? 2.917 0.075 -14.377 1.00 92.94 102 THR A N 1
ATOM 748 C CA . THR A 1 102 ? 3.048 1.330 -15.137 1.00 92.94 102 THR A CA 1
ATOM 749 C C . THR A 1 102 ? 4.269 1.295 -16.054 1.00 92.94 102 THR A C 1
ATOM 751 O O . THR A 1 102 ? 4.158 1.580 -17.247 1.00 92.94 102 THR A O 1
ATOM 754 N N . ARG A 1 103 ? 5.418 0.849 -15.536 1.00 89.81 103 ARG A N 1
ATOM 755 C CA . ARG A 1 103 ? 6.630 0.612 -16.327 1.00 89.81 103 ARG A CA 1
ATOM 756 C C . ARG A 1 103 ? 6.411 -0.448 -17.407 1.00 89.81 103 ARG A C 1
ATOM 758 O O . ARG A 1 103 ? 6.823 -0.241 -18.544 1.00 89.81 103 ARG A O 1
ATOM 765 N N . SER A 1 104 ? 5.745 -1.555 -17.085 1.00 87.81 104 SER A N 1
ATOM 766 C CA . SER A 1 104 ? 5.448 -2.632 -18.039 1.00 87.81 104 SER A CA 1
ATOM 767 C C . SER A 1 104 ? 4.579 -2.136 -19.193 1.00 87.81 104 SER A C 1
ATOM 769 O O . SER A 1 104 ? 4.896 -2.394 -20.349 1.00 87.81 104 SER A O 1
ATOM 771 N N . VAL A 1 105 ? 3.526 -1.370 -18.897 1.00 87.56 105 VAL A N 1
ATOM 772 C CA . VAL A 1 105 ? 2.660 -0.749 -19.907 1.00 87.56 105 VAL A CA 1
ATOM 773 C C . VAL A 1 105 ? 3.451 0.245 -20.759 1.00 87.56 105 VAL A C 1
ATOM 775 O O . VAL A 1 105 ? 3.353 0.195 -21.980 1.00 87.56 105 VAL A O 1
ATOM 778 N N . CYS A 1 106 ? 4.290 1.089 -20.152 1.00 88.88 106 CYS A N 1
ATOM 779 C CA . CYS A 1 106 ? 5.175 1.997 -20.889 1.00 88.88 106 CYS A CA 1
ATOM 780 C C . CYS A 1 106 ? 6.076 1.234 -21.876 1.00 88.88 106 CYS A C 1
ATOM 782 O O . CYS A 1 106 ? 6.134 1.572 -23.058 1.00 88.88 106 CYS A O 1
ATOM 784 N N . LEU A 1 107 ? 6.711 0.148 -21.426 1.00 84.94 107 LEU A N 1
ATOM 785 C CA . LEU A 1 107 ? 7.560 -0.695 -22.271 1.00 84.94 107 LEU A CA 1
ATOM 786 C C . LEU A 1 107 ? 6.776 -1.395 -23.388 1.00 84.94 107 LEU A C 1
ATOM 788 O O . LEU A 1 107 ? 7.307 -1.561 -24.479 1.00 84.94 107 LEU A O 1
ATOM 792 N N . MET A 1 108 ? 5.520 -1.783 -23.152 1.00 82.06 108 MET A N 1
ATOM 793 C CA . MET A 1 108 ? 4.652 -2.351 -24.193 1.00 82.06 108 MET A CA 1
ATOM 794 C C . MET A 1 108 ? 4.293 -1.314 -25.262 1.00 82.06 108 MET A C 1
ATOM 796 O O . MET A 1 108 ? 4.315 -1.637 -26.448 1.00 82.06 108 MET A O 1
ATOM 800 N N . LEU A 1 109 ? 4.000 -0.076 -24.849 1.00 84.06 109 LEU A N 1
ATOM 801 C CA . LEU A 1 109 ? 3.648 1.030 -25.745 1.00 84.06 109 LEU A CA 1
ATOM 802 C C . LEU A 1 109 ? 4.834 1.523 -26.581 1.00 84.06 109 LEU A C 1
ATOM 804 O O . LEU A 1 109 ? 4.636 1.968 -27.703 1.00 84.06 109 LEU A O 1
ATOM 808 N N . HIS A 1 110 ? 6.057 1.422 -26.061 1.00 81.25 110 HIS A N 1
ATOM 809 C CA . HIS A 1 110 ? 7.282 1.772 -26.790 1.00 81.25 110 HIS A CA 1
ATOM 810 C C . HIS A 1 110 ? 8.015 0.557 -27.382 1.00 81.25 110 HIS A C 1
ATOM 812 O O . HIS A 1 110 ? 9.090 0.696 -27.966 1.00 81.25 110 HIS A O 1
ATOM 818 N N . GLY A 1 111 ? 7.460 -0.641 -27.204 1.00 77.06 111 GLY A N 1
ATOM 819 C CA . GLY A 1 111 ? 8.088 -1.900 -27.577 1.00 77.06 111 GLY A CA 1
ATOM 820 C C . GLY A 1 111 ? 7.667 -2.419 -28.955 1.00 77.06 111 GLY A C 1
ATOM 821 O O . GLY A 1 111 ? 6.835 -1.818 -29.638 1.00 77.06 111 GLY A O 1
ATOM 822 N N . PRO A 1 112 ? 8.184 -3.599 -29.345 1.00 70.19 112 PRO A N 1
ATOM 823 C CA . PRO A 1 112 ? 7.911 -4.211 -30.648 1.00 70.19 112 PRO A CA 1
ATOM 824 C C . PRO A 1 112 ? 6.427 -4.507 -30.920 1.00 70.19 112 PRO A C 1
ATOM 826 O O . PRO A 1 112 ? 6.040 -4.641 -32.075 1.00 70.19 112 PRO A O 1
ATOM 829 N N . LEU A 1 113 ? 5.589 -4.605 -29.878 1.00 73.12 113 LEU A N 1
ATOM 830 C CA . LEU A 1 113 ? 4.139 -4.788 -30.021 1.00 73.12 113 LEU A CA 1
ATOM 831 C C . LEU A 1 113 ? 3.446 -3.573 -30.644 1.00 73.12 113 LEU A C 1
ATOM 833 O O . LEU A 1 113 ? 2.571 -3.735 -31.487 1.00 73.12 113 LEU A O 1
ATOM 837 N N . ALA A 1 114 ? 3.816 -2.368 -30.212 1.00 75.88 114 ALA A N 1
ATOM 838 C CA . ALA A 1 114 ? 3.237 -1.122 -30.706 1.00 75.88 114 ALA A CA 1
ATOM 839 C C . ALA A 1 114 ? 4.002 -0.577 -31.922 1.00 75.88 114 ALA A C 1
ATOM 841 O O . ALA A 1 114 ? 3.413 0.036 -32.811 1.00 75.88 114 ALA A O 1
ATOM 842 N N . HIS A 1 115 ? 5.310 -0.842 -31.984 1.00 75.12 115 HIS A N 1
ATOM 843 C CA . HIS A 1 115 ? 6.199 -0.385 -33.048 1.00 75.12 115 HIS A CA 1
ATOM 844 C C . HIS A 1 115 ? 6.977 -1.559 -33.673 1.00 75.12 115 HIS A C 1
ATOM 846 O O . HIS A 1 115 ? 8.189 -1.663 -33.499 1.00 75.12 115 HIS A O 1
ATOM 852 N N . PRO A 1 116 ? 6.317 -2.446 -34.442 1.00 69.62 116 PRO A N 1
ATOM 853 C CA . PRO A 1 116 ? 6.955 -3.638 -35.016 1.00 69.62 116 PRO A CA 1
ATOM 854 C C . PRO A 1 116 ? 8.030 -3.321 -36.065 1.00 69.62 116 PRO A C 1
ATOM 856 O O . PRO A 1 116 ? 8.908 -4.140 -36.320 1.00 69.62 116 PRO A O 1
ATOM 859 N N . LEU A 1 117 ? 7.966 -2.131 -36.672 1.00 66.94 117 LEU A N 1
ATOM 860 C CA . LEU A 1 117 ? 8.886 -1.679 -37.720 1.00 66.94 117 LEU A CA 1
ATOM 861 C C . LEU A 1 117 ? 10.027 -0.796 -37.191 1.00 66.94 117 LEU A C 1
ATOM 863 O O . LEU A 1 117 ? 10.953 -0.499 -37.940 1.00 66.94 117 LEU A O 1
ATOM 867 N N . HIS A 1 118 ? 9.971 -0.369 -35.925 1.00 64.75 118 HIS A N 1
ATOM 868 C CA . HIS A 1 118 ? 11.010 0.450 -35.305 1.00 64.75 118 HIS A CA 1
ATOM 869 C C . HIS A 1 118 ? 11.584 -0.311 -34.105 1.00 64.75 118 HIS A C 1
ATOM 871 O O . HIS A 1 118 ? 10.922 -0.394 -33.069 1.00 64.75 118 HIS A O 1
ATOM 877 N N . PRO A 1 119 ? 12.796 -0.885 -34.218 1.00 57.75 119 PRO A N 1
ATOM 878 C CA . PRO A 1 119 ? 13.416 -1.610 -33.120 1.00 57.75 119 PRO A CA 1
ATOM 879 C C . PRO A 1 119 ? 13.475 -0.742 -31.865 1.00 57.75 119 PRO A C 1
ATOM 881 O O . PRO A 1 119 ? 13.665 0.475 -31.950 1.00 57.75 119 PRO A O 1
ATOM 884 N N . TYR A 1 120 ? 13.313 -1.393 -30.713 1.00 59.19 120 TYR A N 1
ATOM 885 C CA . TYR A 1 120 ? 13.436 -0.809 -29.381 1.00 59.19 120 TYR A CA 1
ATOM 886 C C . TYR A 1 120 ? 14.678 0.091 -29.313 1.00 59.19 120 TYR A C 1
ATOM 888 O O . TYR A 1 120 ? 15.812 -0.391 -29.284 1.00 59.19 120 TYR A O 1
ATOM 896 N N . SER A 1 121 ? 14.479 1.408 -29.358 1.00 57.03 121 SER A N 1
ATOM 897 C CA . SER A 1 121 ? 15.580 2.361 -29.306 1.00 57.03 121 SER A CA 1
ATOM 898 C C . SER A 1 121 ? 16.042 2.513 -27.860 1.00 57.03 121 SER A C 1
ATOM 900 O O . SER A 1 121 ? 15.243 2.441 -26.926 1.00 57.03 121 SER A O 1
ATOM 902 N N . ALA A 1 122 ? 17.330 2.790 -27.649 1.00 57.44 122 ALA A N 1
ATOM 903 C CA . ALA A 1 122 ? 17.866 3.096 -26.318 1.00 57.44 122 ALA A CA 1
ATOM 904 C C . ALA A 1 122 ? 17.085 4.225 -25.599 1.00 57.44 122 ALA A C 1
ATOM 906 O O . ALA A 1 122 ? 17.028 4.259 -24.372 1.00 57.44 122 ALA A O 1
ATOM 907 N N . THR A 1 123 ? 16.411 5.099 -26.357 1.00 58.22 123 THR A N 1
ATOM 908 C CA . THR A 1 123 ? 15.507 6.137 -25.842 1.00 58.22 123 THR A CA 1
ATOM 909 C C . THR A 1 123 ? 14.235 5.587 -25.178 1.00 58.22 123 THR A C 1
ATOM 911 O O . THR A 1 123 ? 13.808 6.142 -24.167 1.00 58.22 123 THR A O 1
ATOM 914 N N . ALA A 1 124 ? 13.664 4.467 -25.640 1.00 60.34 124 ALA A N 1
ATOM 915 C CA . ALA A 1 124 ? 12.498 3.837 -25.003 1.00 60.34 124 ALA A CA 1
ATOM 916 C C . ALA A 1 124 ? 12.817 3.319 -23.588 1.00 60.34 124 ALA A C 1
ATOM 918 O O . ALA A 1 124 ? 12.011 3.465 -22.668 1.00 60.34 124 ALA A O 1
ATOM 919 N N . ALA A 1 125 ? 14.027 2.785 -23.386 1.00 62.22 125 ALA A N 1
ATOM 920 C CA . ALA A 1 125 ? 14.491 2.328 -22.077 1.00 62.22 125 ALA A CA 1
ATOM 921 C C . ALA A 1 125 ? 14.626 3.485 -21.071 1.00 62.22 125 ALA A C 1
ATOM 923 O O . ALA A 1 125 ? 14.236 3.336 -19.912 1.00 62.22 125 ALA A O 1
ATOM 924 N N . SER A 1 126 ? 15.117 4.650 -21.516 1.00 68.69 126 SER A N 1
ATOM 925 C CA . SER A 1 126 ? 15.207 5.847 -20.667 1.00 68.69 126 SER A CA 1
ATOM 926 C C . SER A 1 126 ? 13.842 6.453 -20.326 1.00 68.69 126 SER A C 1
ATOM 928 O O . SER A 1 126 ? 13.661 6.991 -19.237 1.00 68.69 126 SER A O 1
ATOM 930 N N . SER 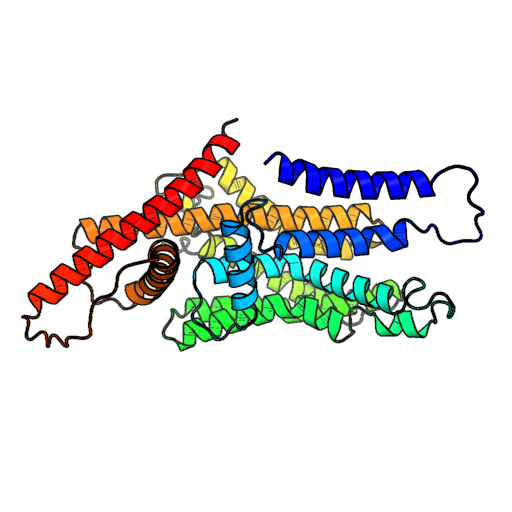A 1 127 ? 12.856 6.331 -21.221 1.00 79.88 127 SER A N 1
ATOM 931 C CA . SER A 1 127 ? 11.520 6.915 -21.041 1.00 79.88 127 SER A CA 1
ATOM 932 C C . SER A 1 127 ? 10.601 6.117 -20.113 1.00 79.88 127 SER A C 1
ATOM 934 O O . SER A 1 127 ? 9.580 6.655 -19.693 1.00 79.88 127 SER A O 1
ATOM 936 N N . CYS A 1 128 ? 10.961 4.877 -19.760 1.00 86.38 128 CYS A N 1
ATOM 937 C CA . CYS A 1 128 ? 10.161 3.991 -18.903 1.00 86.38 128 CYS A CA 1
ATOM 938 C C . CYS A 1 128 ? 10.839 3.647 -17.556 1.00 86.38 128 CYS A C 1
ATOM 940 O O . CYS A 1 128 ? 10.461 2.678 -16.897 1.00 86.38 128 CYS A O 1
ATOM 942 N N . GLY A 1 129 ? 11.837 4.431 -17.123 1.00 86.81 129 GLY A N 1
ATOM 943 C CA . GLY A 1 129 ? 12.487 4.373 -15.799 1.00 86.81 129 GLY A CA 1
ATOM 944 C C . GLY A 1 129 ? 11.527 4.353 -14.596 1.00 86.81 129 GLY A C 1
ATOM 945 O O . GLY A 1 129 ? 10.381 4.798 -14.690 1.00 86.81 129 GLY A O 1
ATOM 946 N N . TYR A 1 130 ? 11.998 3.901 -13.434 1.00 88.50 130 TYR A N 1
ATOM 947 C CA . TYR A 1 130 ? 11.269 4.022 -12.160 1.00 88.50 130 TYR A CA 1
ATOM 948 C C . TYR A 1 130 ? 11.145 5.472 -11.687 1.00 88.50 130 TYR A C 1
ATOM 950 O O . TYR A 1 130 ? 10.186 5.818 -11.001 1.00 88.50 130 TYR A O 1
ATOM 958 N N . LEU A 1 131 ? 12.088 6.327 -12.089 1.00 92.44 131 LEU A N 1
ATOM 959 C CA . LEU A 1 131 ? 12.078 7.765 -11.801 1.00 92.44 131 LEU A CA 1
ATOM 960 C C . LEU A 1 131 ? 11.232 8.583 -12.785 1.00 92.44 131 LEU A C 1
ATOM 962 O O . LEU A 1 131 ? 11.092 9.793 -12.618 1.00 92.44 131 LEU A O 1
ATOM 966 N N . THR A 1 132 ? 10.660 7.950 -13.811 1.00 92.81 132 THR A N 1
ATOM 967 C CA . THR A 1 132 ? 9.726 8.638 -14.709 1.00 92.81 132 THR A CA 1
ATOM 968 C C . THR A 1 132 ? 8.476 9.052 -13.944 1.00 92.81 132 THR A C 1
ATOM 970 O O . THR A 1 132 ? 8.070 8.385 -12.989 1.00 92.81 132 THR A O 1
ATOM 973 N N . LEU A 1 133 ? 7.835 10.141 -14.381 1.00 93.50 133 LEU A N 1
ATOM 974 C CA . LEU A 1 133 ? 6.660 10.686 -13.699 1.00 93.50 133 LEU A CA 1
ATOM 975 C C . LEU A 1 133 ? 5.572 9.624 -13.490 1.00 93.50 133 LEU A C 1
ATOM 977 O O . LEU A 1 133 ? 5.017 9.546 -12.401 1.00 93.50 133 LEU A O 1
ATOM 981 N N . GLY A 1 134 ? 5.303 8.788 -14.498 1.00 93.75 134 GLY A N 1
ATOM 982 C CA . GLY A 1 134 ? 4.298 7.727 -14.409 1.00 93.75 134 GLY A CA 1
ATOM 983 C C . GLY A 1 134 ? 4.631 6.687 -13.337 1.00 93.75 134 GLY A C 1
ATOM 984 O O . GLY A 1 134 ? 3.836 6.471 -12.423 1.00 93.75 134 GLY A O 1
ATOM 985 N N . SER A 1 135 ? 5.815 6.073 -13.414 1.00 94.62 135 SER A N 1
ATOM 986 C CA . SER A 1 135 ? 6.242 5.029 -12.472 1.00 94.62 135 SER A CA 1
ATOM 987 C C . SER A 1 135 ? 6.371 5.555 -11.042 1.00 94.62 135 SER A C 1
ATOM 989 O O . SER A 1 135 ? 5.949 4.880 -10.098 1.00 94.62 135 SER A O 1
ATOM 991 N N . LEU A 1 136 ? 6.906 6.769 -10.874 1.00 95.56 136 LEU A N 1
ATOM 992 C CA . LEU A 1 136 ? 7.072 7.396 -9.566 1.00 95.56 136 LEU A CA 1
ATOM 993 C C . LEU A 1 136 ? 5.725 7.824 -8.972 1.00 95.56 136 LEU A C 1
ATOM 995 O O . LEU A 1 136 ? 5.483 7.604 -7.786 1.00 95.56 136 LEU A O 1
ATOM 999 N N . ALA A 1 137 ? 4.817 8.370 -9.789 1.00 96.00 137 ALA A N 1
ATOM 1000 C CA . ALA A 1 137 ? 3.461 8.685 -9.354 1.00 96.00 137 ALA A CA 1
ATOM 1001 C C . ALA A 1 137 ? 2.716 7.417 -8.927 1.00 96.00 137 ALA A C 1
ATOM 1003 O O . ALA A 1 137 ? 2.145 7.400 -7.842 1.00 96.00 137 ALA A O 1
ATOM 1004 N N . ALA A 1 138 ? 2.773 6.335 -9.708 1.00 96.19 138 ALA A N 1
ATOM 1005 C CA . ALA A 1 138 ? 2.137 5.065 -9.354 1.00 96.19 138 ALA A CA 1
ATOM 1006 C C . ALA A 1 138 ? 2.686 4.461 -8.046 1.00 96.19 138 ALA A C 1
ATOM 1008 O O . ALA A 1 138 ? 1.934 3.849 -7.289 1.00 96.19 138 ALA A O 1
ATOM 1009 N N . LEU A 1 139 ? 3.974 4.676 -7.752 1.00 96.62 139 LEU A N 1
ATOM 1010 C CA . LEU A 1 139 ? 4.609 4.257 -6.501 1.00 96.62 139 LEU A CA 1
ATOM 1011 C C . LEU A 1 139 ? 4.152 5.099 -5.295 1.00 96.62 139 LEU A C 1
ATOM 1013 O O . LEU A 1 139 ? 3.911 4.571 -4.213 1.00 96.62 139 LEU A O 1
ATOM 1017 N N . VAL A 1 140 ? 4.046 6.418 -5.459 1.00 97.31 140 VAL A N 1
ATOM 1018 C CA . VAL A 1 140 ? 3.788 7.364 -4.358 1.00 97.31 140 VAL A CA 1
ATOM 1019 C C . VAL A 1 140 ? 2.294 7.570 -4.086 1.00 97.31 140 VAL A C 1
ATOM 1021 O O . VAL A 1 140 ? 1.890 7.774 -2.937 1.00 97.31 140 VAL A O 1
ATOM 1024 N N . LEU A 1 141 ? 1.459 7.510 -5.123 1.00 96.44 141 LEU A N 1
ATOM 1025 C CA . LEU A 1 141 ? 0.052 7.902 -5.073 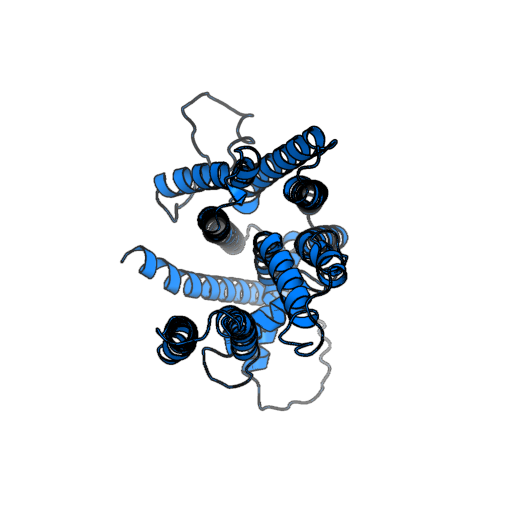1.00 96.44 141 LEU A CA 1
ATOM 1026 C C . LEU A 1 141 ? -0.765 7.164 -3.997 1.00 96.44 141 LEU A C 1
ATOM 1028 O O . LEU A 1 141 ? -1.494 7.853 -3.282 1.00 96.44 141 LEU A O 1
ATOM 1032 N N . PRO A 1 142 ? -0.645 5.835 -3.786 1.00 96.69 142 PRO A N 1
ATOM 1033 C CA . PRO A 1 142 ? -1.407 5.155 -2.735 1.00 96.69 142 PRO A CA 1
ATOM 1034 C C . PRO A 1 142 ? -1.145 5.726 -1.332 1.00 96.69 142 PRO A C 1
ATOM 1036 O O . PRO A 1 142 ? -2.075 5.949 -0.556 1.00 96.69 142 PRO A O 1
ATOM 1039 N N . PHE A 1 143 ? 0.116 6.036 -1.021 1.00 97.75 143 PHE A N 1
ATOM 1040 C CA . PHE A 1 143 ? 0.511 6.622 0.262 1.00 97.75 143 PHE A CA 1
ATOM 1041 C C . PHE A 1 143 ? 0.068 8.083 0.379 1.00 97.75 143 PHE A C 1
ATOM 1043 O O . PHE A 1 143 ? -0.423 8.496 1.431 1.00 97.75 143 PHE A O 1
ATOM 1050 N N . ALA A 1 144 ? 0.170 8.854 -0.707 1.00 97.25 144 ALA A N 1
ATOM 1051 C CA . ALA A 1 144 ? -0.316 10.231 -0.749 1.00 97.25 144 ALA A CA 1
ATOM 1052 C C . ALA A 1 144 ? -1.841 10.307 -0.545 1.00 97.25 144 ALA A C 1
ATOM 1054 O O . ALA A 1 144 ? -2.312 11.127 0.242 1.00 97.25 144 ALA A O 1
ATOM 1055 N N . ILE A 1 145 ? -2.611 9.415 -1.178 1.00 96.69 145 ILE A N 1
ATOM 1056 C CA . ILE A 1 145 ? -4.063 9.288 -0.985 1.00 96.69 145 ILE A CA 1
ATOM 1057 C C . ILE A 1 145 ? -4.384 9.038 0.489 1.00 96.69 145 ILE A C 1
ATOM 1059 O O . ILE A 1 145 ? -5.196 9.760 1.067 1.00 96.69 145 ILE A O 1
ATOM 1063 N N . ARG A 1 146 ? -3.726 8.061 1.126 1.00 96.69 146 ARG A N 1
ATOM 1064 C CA . ARG A 1 146 ? -3.945 7.756 2.548 1.00 96.69 146 ARG A CA 1
ATOM 1065 C C . ARG A 1 146 ? -3.599 8.928 3.456 1.00 96.69 146 ARG A C 1
ATOM 1067 O O . ARG A 1 146 ? -4.379 9.258 4.346 1.00 96.69 146 ARG A O 1
ATOM 1074 N N . MET A 1 147 ? -2.473 9.591 3.207 1.00 96.94 147 MET A N 1
ATOM 1075 C CA . MET A 1 147 ? -2.080 10.797 3.933 1.00 96.94 147 MET A CA 1
ATOM 1076 C C . MET A 1 147 ? -3.157 11.888 3.829 1.00 96.94 147 MET A C 1
ATOM 1078 O O . MET A 1 147 ? -3.581 12.432 4.849 1.00 96.94 147 MET A O 1
ATOM 1082 N N . LEU A 1 148 ? -3.642 12.174 2.616 1.00 96.56 148 LEU A N 1
ATOM 1083 C CA . LEU A 1 148 ? -4.671 13.188 2.371 1.00 96.56 148 LEU A CA 1
ATOM 1084 C C . LEU A 1 148 ? -6.019 12.819 3.000 1.00 96.56 148 LEU A C 1
ATOM 1086 O O . LEU A 1 148 ? -6.651 13.685 3.602 1.00 96.56 148 LEU A O 1
ATOM 1090 N N . GLN A 1 149 ? -6.426 11.549 2.939 1.00 95.50 149 GLN A N 1
ATOM 1091 C CA . GLN A 1 149 ? -7.627 11.054 3.618 1.00 95.50 149 GLN A CA 1
ATOM 1092 C C . GLN A 1 149 ? -7.545 11.281 5.131 1.00 95.50 149 GLN A C 1
ATOM 1094 O O . GLN A 1 149 ? -8.477 11.814 5.726 1.00 95.50 149 GLN A O 1
ATOM 1099 N N . CYS A 1 150 ? -6.420 10.927 5.757 1.00 94.81 150 CYS A N 1
ATOM 1100 C CA . CYS A 1 150 ? -6.209 11.123 7.192 1.00 94.81 150 CYS A CA 1
ATOM 1101 C C . CYS A 1 150 ? -6.263 12.611 7.584 1.00 94.81 150 CYS A C 1
ATOM 1103 O O . CYS A 1 150 ? -6.907 12.973 8.568 1.00 94.81 150 CYS A O 1
ATOM 1105 N N . ILE A 1 151 ? -5.649 13.490 6.784 1.00 95.38 151 ILE A N 1
ATOM 1106 C CA . ILE A 1 151 ? -5.717 14.946 6.991 1.00 95.38 151 ILE A CA 1
ATOM 1107 C C . ILE A 1 151 ? -7.153 15.459 6.826 1.00 95.38 151 ILE A C 1
ATOM 1109 O O . ILE A 1 151 ? -7.593 16.288 7.620 1.00 95.38 151 ILE A O 1
ATOM 1113 N N . SER A 1 152 ? -7.885 14.975 5.819 1.00 93.06 152 SER A N 1
ATOM 1114 C CA . SER A 1 152 ? -9.273 15.368 5.557 1.00 93.06 152 SER A CA 1
ATOM 1115 C C . SER A 1 152 ? -10.189 14.993 6.726 1.00 93.06 152 SER A C 1
ATOM 1117 O O . SER A 1 152 ? -10.901 15.851 7.243 1.00 93.06 152 SER A O 1
ATOM 1119 N N . VAL A 1 153 ? -10.088 13.757 7.234 1.00 91.69 153 VAL A N 1
ATOM 1120 C CA . VAL A 1 153 ? -10.850 13.300 8.411 1.00 91.69 153 VAL A CA 1
ATOM 1121 C C . VAL A 1 153 ? -10.524 14.140 9.646 1.00 91.69 153 VAL A C 1
ATOM 1123 O O . VAL A 1 153 ? -11.432 14.539 10.369 1.00 91.69 153 VAL A O 1
ATOM 1126 N N . TRP A 1 154 ? -9.249 14.457 9.887 1.00 93.00 154 TRP A N 1
ATOM 1127 C CA . TRP A 1 154 ? -8.871 15.332 10.999 1.00 93.00 154 TRP A CA 1
ATOM 1128 C C . TRP A 1 154 ? -9.461 16.744 10.858 1.00 93.00 154 TRP A C 1
ATOM 1130 O O . TRP A 1 154 ? -10.038 17.270 11.809 1.00 93.00 154 TRP A O 1
ATOM 1140 N N . ARG A 1 155 ? -9.373 17.349 9.665 1.00 92.94 155 ARG A N 1
ATOM 1141 C CA . ARG A 1 155 ? -9.938 18.684 9.391 1.00 92.94 155 ARG A CA 1
ATOM 1142 C C . ARG A 1 155 ? -11.456 18.726 9.538 1.00 92.94 155 ARG A C 1
ATOM 1144 O O . ARG A 1 155 ? -11.986 19.755 9.938 1.00 92.94 155 ARG A O 1
ATOM 1151 N N . ALA A 1 156 ? -12.137 17.619 9.256 1.00 91.50 156 ALA A N 1
ATOM 1152 C CA . ALA A 1 156 ? -13.576 17.466 9.447 1.00 91.50 156 ALA A CA 1
ATOM 1153 C C . ALA A 1 156 ? -13.994 17.279 10.925 1.00 91.50 156 ALA A C 1
ATOM 1155 O O . ALA A 1 156 ? -15.159 17.005 11.195 1.00 91.50 156 ALA A O 1
ATOM 1156 N N . GLY A 1 157 ? -13.069 17.420 11.884 1.00 88.88 157 GLY A N 1
ATOM 1157 C CA . GLY A 1 157 ? -13.335 17.269 13.319 1.00 88.88 157 GLY A CA 1
ATOM 1158 C C . GLY A 1 157 ? -12.980 15.893 13.886 1.00 88.88 157 GLY A C 1
ATOM 1159 O O . GLY A 1 157 ? -13.316 15.602 15.031 1.00 88.88 157 GLY A O 1
ATOM 1160 N N . GLY A 1 158 ? -12.299 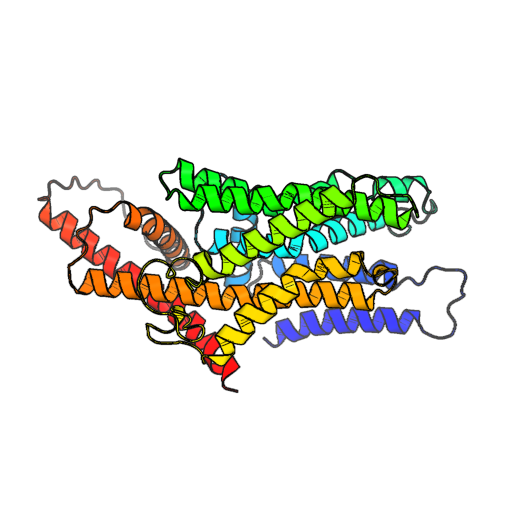15.043 13.111 1.00 87.12 158 GLY A N 1
ATOM 1161 C CA . GLY A 1 158 ? -11.843 13.731 13.560 1.00 87.12 158 GLY A CA 1
ATOM 1162 C C . GLY A 1 158 ? -10.737 13.782 14.628 1.00 87.12 158 GLY A C 1
ATOM 1163 O O . GLY A 1 158 ? -10.117 14.822 14.874 1.00 87.12 158 GLY A O 1
ATOM 1164 N N . PRO A 1 159 ? -10.431 12.635 15.260 1.00 89.31 159 PRO A N 1
ATOM 1165 C CA . PRO A 1 159 ? -9.483 12.570 16.367 1.00 89.31 159 PRO A CA 1
ATOM 1166 C C . PRO A 1 159 ? -8.048 12.899 15.932 1.00 89.31 159 PRO A C 1
ATOM 1168 O O . PRO A 1 159 ? -7.633 12.630 14.802 1.00 89.31 159 PRO A O 1
ATOM 1171 N N . ARG A 1 160 ? -7.233 13.405 16.872 1.00 90.75 160 ARG A N 1
ATOM 1172 C CA . ARG A 1 160 ? -5.803 13.710 16.640 1.00 90.75 160 ARG A CA 1
ATOM 1173 C C . ARG A 1 160 ? -4.980 12.498 16.196 1.00 90.75 160 ARG A C 1
ATOM 1175 O O . ARG A 1 160 ? -3.952 12.684 15.549 1.00 90.75 160 ARG A O 1
ATOM 1182 N N . SER A 1 161 ? -5.432 11.276 16.484 1.00 89.81 161 SER A N 1
ATOM 1183 C CA . SER A 1 161 ? -4.815 10.047 15.968 1.00 89.81 161 SER A CA 1
ATOM 1184 C C . SER A 1 161 ? -4.697 10.058 14.440 1.00 89.81 161 SER A C 1
ATOM 1186 O O . SER A 1 161 ? -3.710 9.565 13.906 1.00 89.81 161 SER A O 1
ATOM 1188 N N . GLN A 1 162 ? -5.612 10.712 13.719 1.00 92.81 162 GLN A N 1
ATOM 1189 C CA . GLN A 1 162 ? -5.534 10.809 12.261 1.00 92.81 162 GLN A CA 1
ATOM 1190 C C . GLN A 1 162 ? -4.330 11.625 11.767 1.00 92.81 162 GLN A C 1
ATOM 1192 O O . GLN A 1 162 ? -3.777 11.298 10.721 1.00 92.81 162 GLN A O 1
ATOM 1197 N N . LEU A 1 163 ? -3.846 12.619 12.522 1.00 95.81 163 LEU A N 1
ATOM 1198 C CA . LEU A 1 163 ? -2.609 13.330 12.170 1.00 95.81 163 LEU A CA 1
ATOM 1199 C C . LEU A 1 163 ? -1.382 12.426 12.283 1.00 95.81 163 LEU A C 1
ATOM 1201 O O . LEU A 1 163 ? -0.525 12.437 11.403 1.00 95.81 163 LEU A O 1
ATOM 1205 N N . PHE A 1 164 ? -1.313 11.607 13.332 1.00 96.19 164 PHE A N 1
ATOM 1206 C CA . PHE A 1 164 ? -0.247 10.617 13.467 1.00 96.19 164 PHE A CA 1
ATOM 1207 C C . PHE A 1 164 ? -0.349 9.548 12.369 1.00 96.19 164 PHE A C 1
ATOM 1209 O O . PHE A 1 164 ? 0.659 9.145 11.799 1.00 96.19 164 PHE A O 1
ATOM 1216 N N . ASN A 1 165 ? -1.562 9.159 11.971 1.00 95.31 165 ASN A N 1
ATOM 1217 C CA . ASN A 1 165 ? -1.747 8.260 10.832 1.00 95.31 165 ASN A CA 1
ATOM 1218 C C . ASN A 1 165 ? -1.272 8.909 9.522 1.00 95.31 165 ASN A C 1
ATOM 1220 O O . ASN A 1 165 ? -0.623 8.263 8.708 1.00 95.31 165 ASN A O 1
ATOM 1224 N N . ALA A 1 166 ? -1.548 10.200 9.314 1.00 97.19 166 ALA A N 1
ATOM 1225 C CA . ALA A 1 166 ? -1.029 10.943 8.168 1.00 97.19 166 ALA A CA 1
ATOM 1226 C C . ALA A 1 166 ? 0.507 10.986 8.177 1.00 97.19 166 ALA A C 1
ATOM 1228 O O . ALA A 1 166 ? 1.129 10.750 7.141 1.00 97.19 166 ALA A O 1
ATOM 1229 N N . LEU A 1 167 ? 1.117 11.211 9.347 1.00 97.44 167 LEU A N 1
ATOM 1230 C CA . LEU A 1 167 ? 2.571 11.207 9.513 1.00 97.44 167 LEU A CA 1
ATOM 1231 C C . LEU A 1 167 ? 3.185 9.835 9.205 1.00 97.44 167 LEU A C 1
ATOM 1233 O O . LEU A 1 167 ? 4.246 9.773 8.587 1.00 97.44 167 LEU A O 1
ATOM 1237 N N . LYS A 1 168 ? 2.503 8.741 9.566 1.00 96.62 168 LYS A N 1
ATOM 1238 C CA . LYS A 1 168 ? 2.899 7.380 9.182 1.00 96.62 168 LYS A CA 1
ATOM 1239 C C . LYS A 1 168 ? 3.050 7.262 7.664 1.00 96.62 168 LYS A C 1
ATOM 1241 O O . LYS A 1 168 ? 4.134 6.919 7.199 1.00 96.62 168 LYS A O 1
ATOM 1246 N N . TYR A 1 169 ? 2.019 7.603 6.885 1.00 97.50 169 TYR A N 1
ATOM 1247 C CA . TYR A 1 169 ? 2.103 7.510 5.416 1.00 97.50 169 TYR A CA 1
ATOM 1248 C C . TYR A 1 169 ? 3.092 8.516 4.816 1.00 97.50 169 TYR A C 1
ATOM 1250 O O . TYR A 1 169 ? 3.774 8.191 3.848 1.00 97.50 169 TYR A O 1
ATOM 1258 N N . ALA A 1 170 ? 3.227 9.709 5.407 1.00 97.62 170 ALA A N 1
ATOM 1259 C CA . ALA A 1 170 ? 4.259 10.667 5.017 1.00 97.62 170 ALA A CA 1
ATOM 1260 C C . ALA A 1 170 ? 5.677 10.103 5.210 1.00 97.62 170 ALA A C 1
ATOM 1262 O O . ALA A 1 170 ? 6.530 10.317 4.352 1.00 97.62 170 ALA A O 1
ATOM 1263 N N . SER A 1 171 ? 5.930 9.341 6.282 1.00 97.19 171 SER A N 1
ATOM 1264 C CA . SER A 1 171 ? 7.234 8.706 6.526 1.00 97.19 171 SER A CA 1
ATOM 1265 C C . SER A 1 171 ? 7.607 7.652 5.475 1.00 97.19 171 SER A C 1
ATOM 1267 O O . SER A 1 171 ? 8.791 7.422 5.226 1.00 97.19 171 SER A O 1
ATOM 1269 N N . SER A 1 172 ? 6.615 7.065 4.797 1.00 96.81 172 SER A N 1
ATOM 1270 C CA . SER A 1 172 ? 6.827 6.117 3.702 1.00 96.81 172 SER A CA 1
ATOM 1271 C C . SER A 1 172 ? 7.299 6.793 2.410 1.00 96.81 172 SER A C 1
ATOM 1273 O O . SER A 1 172 ? 8.016 6.175 1.629 1.00 96.81 172 SER A O 1
ATOM 1275 N N . LEU A 1 173 ? 6.949 8.062 2.175 1.00 96.94 173 LEU A N 1
ATOM 1276 C CA . LEU A 1 173 ? 7.289 8.782 0.941 1.00 96.94 173 LEU A CA 1
ATOM 1277 C C . LEU A 1 173 ? 8.802 8.880 0.666 1.00 96.94 173 LEU A C 1
ATOM 1279 O O . LEU A 1 173 ? 9.221 8.460 -0.415 1.00 96.94 173 LEU A O 1
ATOM 1283 N N . PRO A 1 174 ? 9.651 9.373 1.592 1.00 96.81 174 PRO A N 1
ATOM 1284 C CA . PRO A 1 174 ? 11.092 9.413 1.355 1.00 96.81 174 PRO A CA 1
ATOM 1285 C C . PRO A 1 174 ? 11.685 8.008 1.199 1.00 96.81 174 PRO A C 1
ATOM 1287 O O . PRO A 1 174 ? 12.560 7.815 0.361 1.00 96.81 174 PRO A O 1
ATOM 1290 N N . ALA A 1 175 ? 11.174 7.019 1.939 1.00 96.44 175 ALA A N 1
ATOM 1291 C CA . ALA A 1 175 ? 11.604 5.627 1.842 1.00 96.44 175 ALA A CA 1
ATOM 1292 C C . ALA A 1 175 ? 11.352 5.048 0.432 1.00 96.44 175 ALA A C 1
ATOM 1294 O O . ALA A 1 175 ? 12.243 4.439 -0.163 1.00 96.44 175 ALA A O 1
ATOM 1295 N N . LEU A 1 176 ? 10.174 5.305 -0.147 1.00 96.25 176 LEU A N 1
ATOM 1296 C CA . LEU A 1 176 ? 9.804 4.875 -1.501 1.00 96.25 176 LEU A CA 1
ATOM 1297 C C . LEU A 1 176 ? 10.620 5.588 -2.581 1.00 96.25 176 LEU A C 1
ATOM 1299 O O . LEU A 1 176 ? 11.165 4.934 -3.468 1.00 96.25 176 LEU A O 1
ATOM 1303 N N . ILE A 1 177 ? 10.735 6.917 -2.493 1.00 96.19 177 ILE A N 1
ATOM 1304 C CA . ILE A 1 177 ? 11.476 7.721 -3.473 1.00 96.19 177 ILE A CA 1
ATOM 1305 C C . ILE A 1 177 ? 12.949 7.307 -3.484 1.00 96.19 177 ILE A C 1
ATOM 1307 O O . ILE A 1 177 ? 13.506 7.032 -4.544 1.00 96.19 177 ILE A O 1
ATOM 1311 N N . LEU A 1 178 ? 13.575 7.194 -2.310 1.00 95.94 178 LEU A N 1
ATOM 1312 C CA . LEU A 1 178 ? 14.969 6.767 -2.209 1.00 95.94 178 LEU A CA 1
ATOM 1313 C C . LEU A 1 178 ? 15.169 5.322 -2.672 1.00 95.94 178 LEU A C 1
ATOM 1315 O O . LEU A 1 178 ? 16.214 5.039 -3.241 1.00 95.94 178 LEU A O 1
ATOM 1319 N N . THR A 1 179 ? 14.180 4.437 -2.501 1.00 94.00 179 THR A N 1
ATOM 1320 C CA . THR A 1 179 ? 14.223 3.075 -3.065 1.00 94.00 179 THR A CA 1
ATOM 1321 C C . THR A 1 179 ? 14.203 3.098 -4.597 1.00 94.00 179 THR A C 1
ATOM 1323 O O . THR A 1 179 ? 14.932 2.338 -5.225 1.00 94.00 179 THR A O 1
ATOM 1326 N N . ALA A 1 180 ? 13.420 3.986 -5.220 1.00 93.25 180 ALA A N 1
ATOM 1327 C CA . ALA A 1 180 ? 13.425 4.142 -6.676 1.00 93.25 180 ALA A CA 1
ATOM 1328 C C . ALA A 1 180 ? 14.784 4.651 -7.192 1.00 93.25 180 ALA A C 1
ATOM 1330 O O . ALA A 1 180 ? 15.305 4.126 -8.174 1.00 93.25 180 ALA A O 1
ATOM 1331 N N . PHE A 1 181 ? 15.390 5.625 -6.502 1.00 92.75 181 PHE A N 1
ATOM 1332 C CA . PHE A 1 181 ? 16.747 6.080 -6.821 1.00 92.75 181 PHE A CA 1
ATOM 1333 C C . PHE A 1 181 ? 17.790 4.981 -6.616 1.00 92.75 181 PHE A C 1
ATOM 1335 O O . PHE A 1 181 ? 18.647 4.798 -7.477 1.00 92.75 181 PHE A O 1
ATOM 1342 N N . GLU A 1 182 ? 17.728 4.265 -5.493 1.00 91.38 182 GLU A N 1
ATOM 1343 C CA . GLU A 1 182 ? 18.635 3.164 -5.167 1.00 91.38 182 GLU A CA 1
ATOM 1344 C C . GLU A 1 182 ? 18.627 2.107 -6.272 1.00 91.38 182 GLU A C 1
ATOM 1346 O O . GLU A 1 182 ? 19.693 1.751 -6.771 1.00 91.38 182 GLU A O 1
ATOM 1351 N N . HIS A 1 183 ? 17.440 1.712 -6.736 1.00 88.56 183 HIS A N 1
ATOM 1352 C CA . HIS A 1 183 ? 17.293 0.729 -7.801 1.00 88.56 183 HIS A CA 1
ATOM 1353 C C . HIS A 1 183 ? 17.911 1.185 -9.133 1.00 88.56 183 HIS A C 1
ATOM 1355 O O . HIS A 1 183 ? 18.656 0.424 -9.744 1.00 88.56 183 HIS A O 1
ATOM 1361 N N . GLU A 1 184 ? 17.668 2.425 -9.576 1.00 85.00 184 GLU A N 1
ATOM 1362 C CA . GLU A 1 184 ? 18.280 2.950 -10.812 1.00 85.00 184 GLU A CA 1
ATOM 1363 C C . GLU A 1 184 ? 19.817 2.968 -10.718 1.00 85.00 184 GLU A C 1
ATOM 1365 O O . GLU A 1 184 ? 20.510 2.539 -11.641 1.00 85.00 184 GLU A O 1
ATOM 1370 N N . HIS A 1 185 ? 20.379 3.386 -9.577 1.00 85.25 185 HIS A N 1
ATOM 1371 C CA . HIS A 1 185 ? 21.835 3.376 -9.388 1.00 85.25 185 HIS A CA 1
ATOM 1372 C C . HIS A 1 185 ? 22.390 1.946 -9.345 1.00 85.25 185 HIS A C 1
ATOM 1374 O O . HIS A 1 185 ? 23.441 1.687 -9.931 1.00 85.25 185 HIS A O 1
ATOM 1380 N N . HIS A 1 186 ? 21.682 1.016 -8.696 1.00 82.12 186 HIS A N 1
ATOM 1381 C CA . HIS A 1 186 ? 22.074 -0.388 -8.605 1.00 82.12 186 HIS A CA 1
ATOM 1382 C C . HIS A 1 186 ? 22.111 -1.059 -9.986 1.00 82.12 186 HIS A C 1
ATOM 1384 O O . HIS A 1 186 ? 23.122 -1.663 -10.350 1.00 82.12 186 HIS A O 1
ATOM 1390 N N . VAL A 1 187 ? 21.067 -0.869 -10.804 1.00 78.50 187 VAL A N 1
ATOM 1391 C CA . VAL A 1 187 ? 20.993 -1.384 -12.185 1.00 78.50 187 VAL A CA 1
ATOM 1392 C C . VAL A 1 187 ? 22.151 -0.861 -13.041 1.00 78.50 187 VAL A C 1
ATOM 1394 O O . VAL A 1 187 ? 22.725 -1.606 -13.837 1.00 78.50 187 VAL A O 1
ATOM 1397 N N . HIS A 1 188 ? 22.553 0.396 -12.844 1.00 75.94 188 HIS A N 1
ATOM 1398 C CA . HIS A 1 188 ? 23.679 1.006 -13.553 1.00 75.94 188 HIS A CA 1
ATOM 1399 C C . HIS A 1 188 ? 25.053 0.752 -12.905 1.00 75.94 188 HIS A C 1
ATOM 1401 O O . HIS A 1 188 ? 26.049 1.314 -13.367 1.00 75.94 188 HIS A O 1
ATOM 1407 N N . LYS A 1 189 ? 25.136 -0.096 -11.867 1.00 80.25 189 LYS A N 1
ATOM 1408 C CA . LYS A 1 189 ? 26.359 -0.389 -11.091 1.00 80.25 189 LYS A CA 1
ATOM 1409 C C . LYS A 1 189 ? 27.049 0.873 -10.552 1.00 80.25 189 LYS A C 1
ATOM 1411 O O . LYS A 1 189 ? 28.274 0.942 -10.463 1.00 80.25 189 LYS A O 1
ATOM 1416 N N . GLN A 1 190 ? 26.258 1.883 -10.203 1.00 81.06 190 GLN A N 1
ATOM 1417 C CA . GLN A 1 190 ? 26.731 3.157 -9.679 1.00 81.06 190 GLN A CA 1
ATOM 1418 C C . GLN A 1 190 ? 26.686 3.183 -8.151 1.00 81.06 190 GLN A C 1
ATOM 1420 O O . GLN A 1 190 ? 25.827 2.584 -7.504 1.00 81.06 190 GLN A O 1
ATOM 1425 N N . LEU A 1 191 ? 27.613 3.934 -7.557 1.00 82.31 191 LEU A N 1
ATOM 1426 C CA . LEU A 1 191 ? 27.616 4.193 -6.122 1.00 82.31 191 LEU A CA 1
ATOM 1427 C C . LEU A 1 191 ? 26.411 5.062 -5.747 1.00 82.31 191 LEU A C 1
ATOM 1429 O O . LEU A 1 191 ? 26.311 6.221 -6.144 1.00 82.31 191 LEU A O 1
ATOM 1433 N N . PHE A 1 192 ? 25.516 4.524 -4.922 1.00 88.75 192 PHE A N 1
ATOM 1434 C CA . PHE A 1 192 ? 24.388 5.280 -4.392 1.00 88.75 192 PHE A CA 1
ATOM 1435 C C . PHE A 1 192 ? 24.807 6.106 -3.164 1.00 88.75 192 PHE A C 1
ATOM 1437 O O . PHE A 1 192 ? 24.842 5.612 -2.034 1.00 88.75 192 PHE A O 1
ATOM 1444 N N . ALA A 1 193 ? 25.117 7.390 -3.377 1.00 90.88 193 ALA A N 1
ATOM 1445 C CA . ALA A 1 193 ? 25.608 8.300 -2.332 1.00 90.88 193 ALA A CA 1
ATOM 1446 C C . ALA A 1 193 ? 24.655 8.437 -1.123 1.00 90.88 193 ALA A C 1
ATOM 1448 O O . ALA A 1 193 ? 25.094 8.642 0.010 1.00 90.88 193 ALA A O 1
ATOM 1449 N N . TRP A 1 194 ? 23.350 8.261 -1.347 1.00 93.25 194 TRP A N 1
ATOM 1450 C CA . TRP A 1 194 ? 22.299 8.425 -0.341 1.00 93.25 194 TRP A CA 1
ATOM 1451 C C . TRP A 1 194 ? 21.936 7.119 0.382 1.00 93.25 194 TRP A C 1
ATOM 1453 O O . TRP A 1 194 ? 20.952 7.083 1.119 1.00 93.25 194 TRP A O 1
ATOM 1463 N N . LYS A 1 195 ? 22.744 6.054 0.243 1.00 92.50 195 LYS A N 1
ATOM 1464 C CA . LYS A 1 195 ? 22.475 4.732 0.841 1.00 92.50 195 LYS A CA 1
ATOM 1465 C C . LYS A 1 195 ? 22.212 4.787 2.348 1.00 92.50 195 LYS A C 1
ATOM 1467 O O . LYS A 1 195 ? 21.288 4.140 2.827 1.00 92.50 195 LYS A O 1
ATOM 1472 N N . ARG A 1 196 ? 22.978 5.589 3.101 1.00 94.88 196 ARG A N 1
ATOM 1473 C CA . ARG A 1 196 ? 22.761 5.763 4.552 1.00 94.88 196 ARG A CA 1
ATOM 1474 C C . ARG A 1 196 ? 21.405 6.395 4.859 1.00 94.88 196 ARG A C 1
ATOM 1476 O O . ARG A 1 196 ? 20.698 5.907 5.734 1.00 94.88 196 ARG A O 1
ATOM 1483 N N . LEU A 1 197 ? 21.042 7.453 4.131 1.00 96.50 197 LEU A N 1
ATOM 1484 C CA . LEU A 1 197 ? 19.750 8.115 4.303 1.00 96.50 197 LEU A CA 1
ATOM 1485 C C . LEU A 1 197 ? 18.607 7.157 3.960 1.00 96.50 197 LEU A C 1
ATOM 1487 O O . LEU A 1 197 ? 17.660 7.046 4.730 1.00 96.50 197 LEU A O 1
ATOM 1491 N N . TRP A 1 198 ? 18.731 6.424 2.853 1.00 96.62 198 TRP A N 1
ATOM 1492 C CA . TRP A 1 198 ? 17.756 5.417 2.448 1.00 96.62 198 TRP A CA 1
ATOM 1493 C C . TRP A 1 198 ? 17.528 4.376 3.547 1.00 96.62 198 TRP A C 1
ATOM 1495 O O . TRP A 1 198 ? 16.395 4.234 4.001 1.00 96.62 198 TRP A O 1
ATOM 1505 N N . VAL A 1 199 ? 18.586 3.746 4.071 1.00 96.19 199 VAL A N 1
ATOM 1506 C CA . VAL A 1 199 ? 18.471 2.776 5.177 1.00 96.19 199 VAL A CA 1
ATOM 1507 C C . VAL A 1 199 ? 17.769 3.388 6.393 1.00 96.19 199 VAL A C 1
ATOM 1509 O O . VAL A 1 199 ? 16.864 2.768 6.946 1.00 96.19 199 VAL A O 1
ATOM 1512 N N . VAL A 1 200 ? 18.119 4.618 6.786 1.00 97.25 200 VAL A N 1
ATOM 1513 C CA . VAL A 1 200 ? 17.458 5.309 7.908 1.00 97.25 200 VAL A CA 1
ATOM 1514 C C . VAL A 1 200 ? 15.969 5.525 7.631 1.00 97.25 200 VAL A C 1
ATOM 1516 O O . VAL A 1 200 ? 15.144 5.211 8.485 1.00 97.25 200 VAL A O 1
ATOM 1519 N N . THR A 1 201 ? 15.597 6.005 6.442 1.00 97.56 201 THR A N 1
ATOM 1520 C CA . THR A 1 201 ? 14.183 6.211 6.085 1.00 97.56 201 THR A CA 1
ATOM 1521 C C . THR A 1 201 ? 13.398 4.899 6.034 1.00 97.56 201 THR A C 1
ATOM 1523 O O . THR A 1 201 ? 12.267 4.853 6.516 1.00 97.56 201 THR A O 1
ATOM 1526 N N . MET A 1 202 ? 14.005 3.813 5.545 1.00 97.25 202 MET A N 1
ATOM 1527 C CA . MET A 1 202 ? 13.401 2.479 5.531 1.00 97.25 202 MET A CA 1
ATOM 1528 C C . MET A 1 202 ? 13.187 1.940 6.949 1.00 97.25 202 MET A C 1
ATOM 1530 O O . MET A 1 202 ? 12.108 1.424 7.247 1.00 97.25 202 MET A O 1
ATOM 1534 N N . LEU A 1 203 ? 14.172 2.100 7.840 1.00 97.19 203 LEU A N 1
ATOM 1535 C CA . LEU A 1 203 ? 14.070 1.714 9.250 1.00 97.19 203 LEU A CA 1
ATOM 1536 C C . LEU A 1 203 ? 12.976 2.507 9.972 1.00 97.19 203 LEU A C 1
ATOM 1538 O O . LEU A 1 203 ? 12.105 1.907 10.597 1.00 97.19 203 LEU A O 1
ATOM 1542 N N . LEU A 1 204 ? 12.979 3.837 9.845 1.00 97.19 204 LEU A N 1
ATOM 1543 C CA . LEU A 1 204 ? 11.971 4.707 10.458 1.00 97.19 204 LEU A CA 1
ATOM 1544 C C . LEU A 1 204 ? 10.555 4.345 9.993 1.00 97.19 204 LEU A C 1
ATOM 1546 O O . LEU A 1 204 ? 9.667 4.158 10.824 1.00 97.19 204 LEU A O 1
ATOM 1550 N N . ASN A 1 205 ? 10.361 4.177 8.681 1.00 96.94 205 ASN A N 1
ATOM 1551 C CA . ASN A 1 205 ? 9.081 3.766 8.112 1.00 96.94 205 ASN A CA 1
ATOM 1552 C C . ASN A 1 205 ? 8.639 2.382 8.621 1.00 96.94 205 ASN A C 1
ATOM 1554 O O . ASN A 1 205 ? 7.479 2.205 8.997 1.00 96.94 205 ASN A O 1
ATOM 1558 N N . SER A 1 206 ? 9.558 1.410 8.661 1.00 96.62 206 SER A N 1
ATOM 1559 C CA . SER A 1 206 ? 9.275 0.041 9.119 1.00 96.62 206 SER A CA 1
ATOM 1560 C C . SER A 1 206 ? 8.866 0.020 10.591 1.00 96.62 206 SER A C 1
ATOM 1562 O O . SER A 1 206 ? 7.833 -0.557 10.926 1.00 96.62 206 SER A O 1
ATOM 1564 N N . CYS A 1 207 ? 9.624 0.701 11.455 1.00 95.62 207 CYS A N 1
ATOM 1565 C CA . CYS A 1 207 ? 9.357 0.778 12.889 1.00 95.62 207 CYS A CA 1
ATOM 1566 C C . CYS A 1 207 ? 8.052 1.519 13.194 1.00 95.62 207 CYS A C 1
ATOM 1568 O O . CYS A 1 207 ? 7.243 1.025 13.978 1.00 95.62 207 CYS A O 1
ATOM 1570 N N . TYR A 1 208 ? 7.812 2.675 12.562 1.00 96.50 208 TYR A N 1
ATOM 1571 C CA . TYR A 1 208 ? 6.583 3.433 12.799 1.00 96.50 208 TYR A CA 1
ATOM 1572 C C . TYR A 1 208 ? 5.357 2.657 12.308 1.00 96.50 208 TYR A C 1
ATOM 1574 O O . TYR A 1 208 ? 4.374 2.499 13.030 1.00 96.50 208 TYR A O 1
ATOM 1582 N N . SER A 1 209 ? 5.421 2.096 11.106 1.00 95.50 209 SER A N 1
ATOM 1583 C CA . SER A 1 209 ? 4.297 1.335 10.573 1.00 95.50 209 SER A CA 1
ATOM 1584 C C . SER A 1 209 ? 4.039 0.045 11.364 1.00 95.50 209 SER A C 1
ATOM 1586 O O . SER A 1 209 ? 2.884 -0.317 11.556 1.00 95.50 209 SER A O 1
ATOM 1588 N N . PHE A 1 210 ? 5.081 -0.618 11.879 1.00 95.06 210 PHE A N 1
ATOM 1589 C CA . PHE A 1 210 ? 4.927 -1.754 12.795 1.00 95.06 210 PHE A CA 1
ATOM 1590 C C . PHE A 1 210 ? 4.242 -1.348 14.103 1.00 95.06 210 PHE A C 1
ATOM 1592 O O . PHE A 1 210 ? 3.273 -1.986 14.509 1.00 95.06 210 PHE A O 1
ATOM 1599 N N . TYR A 1 211 ? 4.706 -0.264 14.734 1.00 93.62 211 TYR A N 1
ATOM 1600 C CA . TYR A 1 211 ? 4.063 0.298 15.922 1.00 93.62 211 TYR A CA 1
ATOM 1601 C C . TYR A 1 211 ? 2.579 0.574 15.663 1.00 93.62 211 TYR A C 1
ATOM 1603 O O . TYR A 1 211 ? 1.730 0.190 16.464 1.00 93.62 211 TYR A O 1
ATOM 1611 N N . TRP A 1 212 ? 2.269 1.198 14.524 1.00 94.25 212 TRP A N 1
ATOM 1612 C CA . TRP A 1 212 ? 0.904 1.550 14.162 1.00 94.25 212 TRP A CA 1
ATOM 1613 C C . TRP A 1 212 ? 0.002 0.323 14.018 1.00 94.25 212 TRP A C 1
ATOM 1615 O O . TRP A 1 212 ? -1.094 0.316 14.575 1.00 94.25 212 TRP A O 1
ATOM 1625 N N . ASP A 1 213 ? 0.457 -0.715 13.312 1.00 92.94 213 ASP A N 1
ATOM 1626 C CA . ASP A 1 213 ? -0.333 -1.936 13.134 1.00 92.94 213 ASP A CA 1
ATOM 1627 C C . ASP A 1 213 ? -0.714 -2.550 14.485 1.00 92.94 213 ASP A C 1
ATOM 1629 O O . ASP A 1 213 ? -1.874 -2.872 14.726 1.00 92.94 213 ASP A O 1
ATOM 1633 N N . VAL A 1 214 ? 0.268 -2.686 15.377 1.00 89.81 214 VAL A N 1
ATOM 1634 C CA . VAL A 1 214 ? 0.099 -3.383 16.654 1.00 89.81 214 VAL A CA 1
ATOM 1635 C C . VAL A 1 214 ? -0.762 -2.573 17.620 1.00 89.81 214 VAL A C 1
ATOM 1637 O O . VAL A 1 214 ? -1.737 -3.084 18.164 1.00 89.81 214 VAL A O 1
ATOM 1640 N N . GLU A 1 215 ? -0.422 -1.304 17.822 1.00 86.00 215 GLU A N 1
ATOM 1641 C CA . GLU A 1 215 ? -1.042 -0.472 18.855 1.00 86.00 215 GLU A CA 1
ATOM 1642 C C . GLU A 1 215 ? -2.358 0.154 18.394 1.00 86.00 215 GLU A C 1
ATOM 1644 O O . GLU A 1 215 ? -3.291 0.257 19.181 1.00 86.00 215 GLU A O 1
ATOM 1649 N N . GLN A 1 216 ? -2.449 0.592 17.135 1.00 87.25 216 GLN A N 1
ATOM 1650 C CA . GLN A 1 216 ? -3.596 1.368 16.648 1.00 87.25 216 GLN A CA 1
ATOM 1651 C C . GLN A 1 216 ? -4.556 0.528 15.807 1.00 87.25 216 GLN A C 1
ATOM 1653 O O . GLN A 1 216 ? -5.776 0.605 15.993 1.00 87.25 216 GLN A O 1
ATOM 1658 N N . ASP A 1 217 ? -4.032 -0.260 14.864 1.00 90.00 217 ASP A N 1
ATOM 1659 C CA . ASP A 1 217 ? -4.895 -0.989 13.934 1.00 90.00 217 ASP A CA 1
ATOM 1660 C C . ASP A 1 217 ? -5.454 -2.269 14.544 1.00 90.00 217 ASP A C 1
ATOM 1662 O O . ASP A 1 217 ? -6.611 -2.581 14.275 1.00 90.00 217 ASP A O 1
ATOM 1666 N N . TRP A 1 218 ? -4.669 -2.977 15.359 1.00 87.94 218 TRP A N 1
ATOM 1667 C CA . TRP A 1 218 ? -5.076 -4.218 16.021 1.00 87.94 218 TRP A CA 1
ATOM 1668 C C . TRP A 1 218 ? -5.462 -4.051 17.492 1.00 87.94 218 TRP A C 1
ATOM 1670 O O . TRP A 1 218 ? -5.983 -4.999 18.088 1.00 87.94 218 TRP A O 1
ATOM 1680 N N . ASP A 1 219 ? -5.249 -2.856 18.054 1.00 82.25 219 ASP A N 1
ATOM 1681 C CA . ASP A 1 219 ? -5.591 -2.513 19.439 1.00 82.25 219 ASP A CA 1
ATOM 1682 C C . ASP A 1 219 ? -4.941 -3.485 20.448 1.00 82.25 219 ASP A C 1
ATOM 1684 O O . ASP A 1 219 ? -5.579 -4.013 21.359 1.00 82.25 219 ASP A O 1
ATOM 1688 N N . MET A 1 220 ? -3.653 -3.791 20.232 1.00 76.38 220 MET A N 1
ATOM 1689 C CA . MET A 1 220 ? -2.845 -4.677 21.075 1.00 76.38 220 MET A CA 1
ATOM 1690 C C . MET A 1 220 ? -1.752 -3.876 21.792 1.00 76.38 220 MET A C 1
ATOM 1692 O O . MET A 1 220 ? -0.586 -3.930 21.393 1.00 76.38 220 MET A O 1
ATOM 1696 N N . PRO A 1 221 ? -2.088 -3.129 22.855 1.00 65.50 221 PRO A N 1
ATOM 1697 C CA . PRO A 1 221 ? -1.126 -2.246 23.489 1.00 65.50 221 PRO A CA 1
ATOM 1698 C C . PRO A 1 221 ? -0.040 -3.045 24.210 1.00 65.50 221 PRO A C 1
ATOM 1700 O O . PRO A 1 221 ? -0.286 -3.618 25.264 1.00 65.50 221 PRO A O 1
ATOM 1703 N N . TRP A 1 222 ? 1.168 -3.089 23.657 1.00 63.59 222 TRP A N 1
ATOM 1704 C CA . TRP A 1 222 ? 2.336 -3.776 24.221 1.00 63.59 222 TRP A CA 1
ATOM 1705 C C . TRP A 1 222 ? 3.333 -2.781 24.833 1.00 63.59 222 TRP A C 1
ATOM 1707 O O . TRP A 1 222 ? 4.004 -3.112 25.809 1.00 63.59 222 TRP A O 1
ATOM 1717 N N . VAL A 1 223 ? 3.377 -1.546 24.317 1.00 53.09 223 VAL A N 1
ATOM 1718 C CA . VAL A 1 223 ? 4.253 -0.448 24.761 1.00 53.09 223 VAL A CA 1
ATOM 1719 C C . VAL A 1 223 ? 3.550 0.445 25.784 1.00 53.09 223 VAL A C 1
ATOM 1721 O O . VAL A 1 223 ? 4.147 0.839 26.784 1.00 53.09 223 VAL A O 1
ATOM 1724 N N . MET A 1 224 ? 2.267 0.759 25.578 1.00 47.28 224 MET A N 1
ATOM 1725 C CA . MET A 1 224 ? 1.591 1.823 26.337 1.00 47.28 224 MET A CA 1
ATOM 1726 C C . MET A 1 224 ? 1.028 1.382 27.703 1.00 47.28 224 MET A C 1
ATOM 1728 O O . MET A 1 224 ? 0.613 2.219 28.498 1.00 47.28 224 MET A O 1
ATOM 1732 N N . GLN A 1 225 ? 1.072 0.083 28.027 1.00 49.41 225 GLN A N 1
ATOM 1733 C CA . GLN A 1 225 ? 0.730 -0.441 29.362 1.00 49.41 225 GLN A CA 1
ATOM 1734 C C . GLN A 1 225 ? 1.923 -0.519 30.328 1.00 49.41 225 GLN A C 1
ATOM 1736 O O . GLN A 1 225 ? 1.777 -0.957 31.470 1.00 49.41 225 GLN A O 1
ATOM 1741 N N . TYR A 1 226 ? 3.100 -0.047 29.911 1.00 43.53 226 TYR A N 1
ATOM 1742 C CA . TYR A 1 226 ? 4.310 -0.037 30.737 1.00 43.53 226 TYR A CA 1
ATOM 1743 C C . TYR A 1 226 ? 4.211 0.893 31.972 1.00 43.53 226 TYR A C 1
ATOM 1745 O O . TYR A 1 226 ? 5.036 0.808 32.879 1.00 43.53 226 TYR A O 1
ATOM 1753 N N . SER A 1 227 ? 3.187 1.754 32.072 1.00 40.84 227 SER A N 1
ATOM 1754 C CA . SER A 1 227 ? 3.077 2.785 33.119 1.00 40.84 227 SER A CA 1
ATOM 1755 C C . SER A 1 227 ? 2.288 2.393 34.384 1.00 40.84 227 SER A C 1
ATOM 1757 O O . SER A 1 227 ? 1.785 3.281 35.074 1.00 40.84 227 SER A O 1
ATOM 1759 N N . GLY A 1 228 ? 2.146 1.107 34.737 1.00 43.56 228 GLY A N 1
ATOM 1760 C CA . GLY A 1 228 ? 1.374 0.771 35.943 1.00 43.56 228 GLY A CA 1
ATOM 1761 C C . GLY A 1 228 ? 1.347 -0.686 36.409 1.00 43.56 228 GLY A C 1
ATOM 1762 O O . GLY A 1 228 ? 0.287 -1.296 36.410 1.00 43.56 228 GLY A O 1
ATOM 1763 N N . ARG A 1 229 ? 2.473 -1.164 36.960 1.00 40.22 229 ARG A N 1
ATOM 1764 C CA . ARG A 1 229 ? 2.651 -2.349 37.843 1.00 40.22 229 ARG A CA 1
ATOM 1765 C C . ARG A 1 229 ? 2.962 -3.727 37.211 1.00 40.22 229 ARG A C 1
ATOM 1767 O O . ARG A 1 229 ? 2.108 -4.409 36.661 1.00 40.22 229 ARG A O 1
ATOM 1774 N N . ARG A 1 230 ? 4.174 -4.166 37.601 1.00 37.59 230 ARG A N 1
ATOM 1775 C CA . ARG A 1 230 ? 4.806 -5.503 37.702 1.00 37.59 230 ARG A CA 1
ATOM 1776 C C . ARG A 1 230 ? 5.284 -6.179 36.411 1.00 37.59 230 ARG A C 1
ATOM 1778 O O . ARG A 1 230 ? 4.507 -6.724 35.638 1.00 37.59 230 ARG A O 1
ATOM 1785 N N . PHE A 1 231 ? 6.615 -6.237 36.314 1.00 41.56 231 PHE A N 1
ATOM 1786 C CA . PHE A 1 231 ? 7.401 -7.156 35.496 1.00 41.56 231 PHE A CA 1
ATOM 1787 C C . PHE A 1 231 ? 6.885 -8.597 35.631 1.00 41.56 231 PHE A C 1
ATOM 1789 O O . PHE A 1 231 ? 6.999 -9.223 36.683 1.00 41.56 231 PHE A O 1
ATOM 1796 N N . GLY A 1 232 ? 6.322 -9.106 34.543 1.00 40.81 232 GLY A N 1
ATOM 1797 C CA . GLY A 1 232 ? 6.019 -10.512 34.296 1.00 40.81 232 GLY A CA 1
ATOM 1798 C C . GLY A 1 232 ? 6.247 -10.799 32.806 1.00 40.81 232 GLY A C 1
ATOM 1799 O O . GLY A 1 232 ? 6.338 -9.845 32.029 1.00 40.81 232 GLY A O 1
ATOM 1800 N N . PRO A 1 233 ? 6.375 -12.072 32.388 1.00 40.75 233 PRO A N 1
ATOM 1801 C CA . PRO A 1 233 ? 6.634 -12.417 30.989 1.00 40.75 233 PRO A CA 1
ATOM 1802 C C . PRO A 1 233 ? 5.556 -11.800 30.095 1.00 40.75 233 PRO A C 1
ATOM 1804 O O . PRO A 1 233 ? 4.384 -11.905 30.444 1.00 40.75 233 PRO A O 1
ATOM 1807 N N . LEU A 1 234 ? 5.978 -11.143 29.003 1.00 44.72 234 LEU A N 1
ATOM 1808 C CA . LEU A 1 234 ? 5.194 -10.491 27.937 1.00 44.72 234 LEU A CA 1
ATOM 1809 C C . LEU A 1 234 ? 3.687 -10.834 27.963 1.00 44.72 234 LEU A C 1
ATOM 1811 O O . LEU A 1 234 ? 3.198 -11.681 27.216 1.00 44.72 234 LEU A O 1
ATOM 1815 N N . ARG A 1 235 ? 2.920 -10.199 28.856 1.00 43.91 235 ARG A N 1
ATOM 1816 C CA . ARG A 1 235 ? 1.466 -10.374 28.893 1.00 43.91 235 ARG A CA 1
ATOM 1817 C C . ARG A 1 235 ? 0.896 -9.431 27.855 1.00 43.91 235 ARG A C 1
ATOM 1819 O O . ARG A 1 235 ? 0.660 -8.278 28.184 1.00 43.91 235 ARG A O 1
ATOM 1826 N N . LEU A 1 236 ? 0.717 -9.911 26.620 1.00 49.31 236 LEU A N 1
ATOM 1827 C CA . LEU A 1 236 ? -0.022 -9.191 25.582 1.00 49.31 236 LEU A CA 1
ATOM 1828 C C . LEU A 1 236 ? -1.400 -8.811 26.144 1.00 49.31 236 LEU A C 1
ATOM 1830 O O . LEU A 1 236 ? -2.222 -9.694 26.376 1.00 49.31 236 LEU A O 1
ATOM 1834 N N . PRO A 1 237 ? -1.695 -7.530 26.378 1.00 44.81 237 PRO A N 1
ATOM 1835 C CA . PRO A 1 237 ? -2.966 -7.099 26.957 1.00 44.81 237 PRO A CA 1
ATOM 1836 C C . PRO A 1 237 ? -4.156 -7.254 26.014 1.00 44.81 237 PRO A C 1
ATOM 1838 O O . PRO A 1 237 ? -5.297 -7.231 26.471 1.00 44.81 237 PRO A O 1
ATOM 1841 N N . ALA A 1 238 ? -3.876 -7.548 24.738 1.00 47.31 238 ALA A N 1
ATOM 1842 C CA . ALA A 1 238 ? -4.809 -8.165 23.802 1.00 47.31 238 ALA A CA 1
ATOM 1843 C C . ALA A 1 238 ? -5.519 -9.393 24.410 1.00 47.31 238 ALA A C 1
ATOM 1845 O O . ALA A 1 238 ? -6.595 -9.756 23.956 1.00 47.31 238 ALA A O 1
ATOM 1846 N N . LEU A 1 239 ? -4.949 -9.994 25.472 1.00 48.12 239 LEU A N 1
ATOM 1847 C CA . LEU A 1 239 ? -5.491 -11.124 26.219 1.00 48.12 239 LEU A CA 1
ATOM 1848 C C . LEU A 1 239 ? -6.717 -10.844 27.113 1.00 48.12 239 LEU A C 1
ATOM 1850 O O . LEU A 1 239 ? -7.301 -11.801 27.618 1.00 48.12 239 LEU A O 1
ATOM 1854 N N . LYS A 1 240 ? -7.160 -9.592 27.292 1.00 46.84 240 LYS A N 1
ATOM 1855 C CA . LYS A 1 240 ? -8.340 -9.260 28.118 1.00 46.84 240 LYS A CA 1
ATOM 1856 C C . LYS A 1 240 ? -9.576 -8.934 27.268 1.00 46.84 240 LYS A C 1
ATOM 1858 O O . LYS A 1 240 ? -9.821 -7.785 26.929 1.00 46.84 240 LYS A O 1
ATOM 1863 N N . GLY A 1 241 ? -10.366 -9.963 26.976 1.00 54.75 241 GLY A N 1
ATOM 1864 C CA . GLY A 1 241 ? -11.614 -9.905 26.203 1.00 54.75 241 GLY A CA 1
ATOM 1865 C C . GLY A 1 241 ? -11.795 -11.202 25.416 1.00 54.75 241 GLY A C 1
ATOM 1866 O O . GLY A 1 241 ? -10.822 -11.931 25.255 1.00 54.75 241 GLY A O 1
ATOM 1867 N N . SER A 1 242 ? -13.011 -11.542 24.977 1.00 56.28 242 SER A N 1
ATOM 1868 C CA . SER A 1 242 ? -13.272 -12.781 24.227 1.00 56.28 242 SER A CA 1
ATOM 1869 C C . SER A 1 242 ? -12.365 -12.870 22.995 1.00 56.28 242 SER A C 1
ATOM 1871 O O . SER A 1 242 ? -12.536 -12.118 22.035 1.00 56.28 242 SER A O 1
ATOM 1873 N N . HIS A 1 243 ? -11.389 -13.772 23.036 1.00 64.38 243 HIS A N 1
ATOM 1874 C CA . HIS A 1 243 ? -10.471 -14.017 21.930 1.00 64.38 243 HIS A CA 1
ATOM 1875 C C . HIS A 1 243 ? -11.207 -14.663 20.781 1.00 64.38 243 HIS A C 1
ATOM 1877 O O . HIS A 1 243 ? -11.822 -15.713 20.969 1.00 64.38 243 HIS A O 1
ATOM 1883 N N . THR A 1 244 ? -11.099 -14.081 19.591 1.00 74.31 244 THR A N 1
ATOM 1884 C CA . THR A 1 244 ? -11.590 -14.755 18.387 1.00 74.31 244 THR A CA 1
ATOM 1885 C C . THR A 1 244 ? -10.650 -15.901 18.000 1.00 74.31 244 THR A C 1
ATOM 1887 O O . THR A 1 244 ? -11.108 -16.950 17.547 1.00 74.31 244 THR A O 1
ATOM 1890 N N . TYR A 1 245 ? -9.339 -15.725 18.217 1.00 77.12 245 TYR A N 1
ATOM 1891 C CA . TYR A 1 245 ? -8.284 -16.654 17.796 1.00 77.12 245 TYR A CA 1
ATOM 1892 C C . TYR A 1 245 ? -7.408 -17.139 18.961 1.00 77.12 245 TYR A C 1
ATOM 1894 O O . TYR A 1 245 ? -7.437 -16.600 20.061 1.00 77.12 245 TYR A O 1
ATOM 1902 N N . SER A 1 246 ? -6.601 -18.177 18.732 1.00 81.56 246 SER A N 1
ATOM 1903 C CA . SER A 1 246 ? -5.693 -18.711 19.755 1.00 81.56 246 SER A CA 1
ATOM 1904 C C . SER A 1 246 ? -4.533 -17.751 20.063 1.00 81.56 246 SER A C 1
ATOM 1906 O O . SER A 1 246 ? -4.099 -16.981 19.209 1.00 81.56 246 SER A O 1
ATOM 1908 N N . SER A 1 247 ? -3.939 -17.839 21.257 1.00 77.38 247 SER A N 1
ATOM 1909 C CA . SER A 1 247 ? -2.775 -17.010 21.625 1.00 77.38 247 SER A CA 1
ATOM 1910 C C . SER A 1 247 ? -1.590 -17.164 20.658 1.00 77.38 247 SER A C 1
ATOM 1912 O O . SER A 1 247 ? -0.852 -16.207 20.423 1.00 77.38 247 SER A O 1
ATOM 1914 N N . GLY A 1 248 ? -1.422 -18.353 20.064 1.00 82.31 248 GLY A N 1
ATOM 1915 C CA . GLY A 1 248 ? -0.393 -18.615 19.055 1.00 82.31 248 GLY A CA 1
ATOM 1916 C C . GLY A 1 248 ? -0.600 -17.822 17.762 1.00 82.31 248 GLY A C 1
ATOM 1917 O O . GLY A 1 248 ? 0.378 -17.374 17.167 1.00 82.31 248 GLY A O 1
ATOM 1918 N N . TRP A 1 249 ? -1.853 -17.574 17.366 1.00 86.00 249 TRP A N 1
ATOM 1919 C CA . TRP A 1 249 ? -2.178 -16.746 16.202 1.00 86.00 249 TRP A CA 1
ATOM 1920 C C . TRP A 1 249 ? -1.677 -15.311 16.372 1.00 86.00 249 TRP A C 1
ATOM 1922 O O . TRP A 1 249 ? -1.022 -14.784 15.478 1.00 86.00 249 TRP A O 1
ATOM 1932 N N . TYR A 1 250 ? -1.905 -14.699 17.536 1.00 84.25 250 TYR A N 1
ATOM 1933 C CA . TYR A 1 250 ? -1.442 -13.334 17.806 1.00 84.25 250 TYR A CA 1
ATOM 1934 C C . TYR A 1 250 ? 0.087 -13.233 17.866 1.00 84.25 250 TYR A C 1
ATOM 1936 O O . TYR A 1 250 ? 0.659 -12.279 17.343 1.00 84.25 250 TYR A O 1
ATOM 1944 N N . ALA A 1 251 ? 0.761 -14.233 18.446 1.00 86.12 251 ALA A N 1
ATOM 1945 C CA . ALA A 1 251 ? 2.222 -14.295 18.440 1.00 86.12 251 ALA A CA 1
ATOM 1946 C C . ALA A 1 251 ? 2.775 -14.413 17.010 1.00 86.12 251 ALA A C 1
ATOM 1948 O O . ALA A 1 251 ? 3.701 -13.690 16.641 1.00 86.12 251 ALA A O 1
ATOM 1949 N N . TRP A 1 252 ? 2.177 -15.278 16.186 1.00 89.81 252 TRP A N 1
ATOM 1950 C CA . TRP A 1 252 ? 2.541 -15.417 14.779 1.00 89.81 252 TRP A CA 1
ATOM 1951 C C . TRP A 1 252 ? 2.287 -14.130 13.991 1.00 89.81 252 TRP A C 1
ATOM 1953 O O . TRP A 1 252 ? 3.158 -13.692 13.245 1.00 89.81 252 TRP A O 1
ATOM 1963 N N . LEU A 1 253 ? 1.136 -13.488 14.182 1.00 90.06 253 LEU A N 1
ATOM 1964 C CA . LEU A 1 253 ? 0.755 -12.251 13.504 1.00 90.06 253 LEU A CA 1
ATOM 1965 C C . LEU A 1 253 ? 1.698 -11.089 13.871 1.00 90.06 253 LEU A C 1
ATOM 1967 O O . LEU A 1 253 ? 2.119 -10.342 12.991 1.00 90.06 253 LEU A O 1
ATOM 1971 N N . LEU A 1 254 ? 2.128 -10.993 15.134 1.00 90.50 254 LEU A N 1
ATOM 1972 C CA . LEU A 1 254 ? 3.128 -10.017 15.577 1.00 90.50 254 LEU A CA 1
ATOM 1973 C C . LEU A 1 254 ? 4.514 -10.286 14.967 1.00 90.50 254 LEU A C 1
ATOM 1975 O O . LEU A 1 254 ? 5.117 -9.391 14.373 1.00 90.50 254 LEU A O 1
ATOM 1979 N N . LEU A 1 255 ? 5.022 -11.514 15.116 1.00 91.38 255 LEU A N 1
ATOM 1980 C CA . LEU A 1 255 ? 6.369 -11.884 14.673 1.00 91.38 255 LEU A CA 1
ATOM 1981 C C . LEU A 1 255 ? 6.499 -11.844 13.150 1.00 91.38 255 LEU A C 1
ATOM 1983 O O . LEU A 1 255 ? 7.463 -11.286 12.629 1.00 91.38 255 LEU A O 1
ATOM 1987 N N . SER A 1 256 ? 5.526 -12.404 12.430 1.00 94.31 256 SER A N 1
ATOM 1988 C CA . SER A 1 256 ? 5.543 -12.396 10.968 1.00 94.31 256 SER A CA 1
ATOM 1989 C C . SER A 1 256 ? 5.416 -10.977 10.419 1.00 94.31 256 SER A C 1
ATOM 1991 O O . SER A 1 256 ? 6.207 -10.618 9.555 1.00 94.31 256 SER A O 1
ATOM 1993 N N . ASN A 1 257 ? 4.544 -10.118 10.962 1.00 93.88 257 ASN A N 1
ATOM 1994 C CA . ASN A 1 257 ? 4.472 -8.725 10.513 1.00 93.88 257 ASN A CA 1
ATOM 1995 C C . ASN A 1 257 ? 5.788 -7.971 10.747 1.00 93.88 257 ASN A C 1
ATOM 1997 O O . ASN A 1 257 ? 6.212 -7.211 9.879 1.00 93.88 257 ASN A O 1
ATOM 2001 N N . LEU A 1 258 ? 6.472 -8.209 11.873 1.00 93.69 258 LEU A N 1
ATOM 2002 C CA . LEU A 1 258 ? 7.787 -7.616 12.120 1.00 93.69 258 LEU A CA 1
ATOM 2003 C C . LEU A 1 258 ? 8.803 -8.053 11.057 1.00 93.69 258 LEU A C 1
ATOM 2005 O O . LEU A 1 258 ? 9.413 -7.204 10.415 1.00 93.69 258 LEU A O 1
ATOM 2009 N N . LEU A 1 259 ? 8.955 -9.362 10.835 1.00 94.88 259 LEU A N 1
ATOM 2010 C CA . LEU A 1 259 ? 9.914 -9.909 9.867 1.00 94.88 259 LEU A CA 1
ATOM 2011 C C . LEU A 1 259 ? 9.611 -9.446 8.438 1.00 94.88 259 LEU A C 1
ATOM 2013 O O . LEU A 1 259 ? 10.506 -8.999 7.720 1.00 94.88 259 LEU A O 1
ATOM 2017 N N . LEU A 1 260 ? 8.339 -9.497 8.040 1.00 94.81 260 LEU A N 1
ATOM 2018 C CA . LEU A 1 260 ? 7.903 -9.134 6.695 1.00 94.81 260 LEU A CA 1
ATOM 2019 C C . LEU A 1 260 ? 8.100 -7.642 6.399 1.00 94.81 260 LEU A C 1
ATOM 2021 O O . LEU A 1 260 ? 8.380 -7.274 5.259 1.00 94.81 260 LEU A O 1
ATOM 2025 N N . ARG A 1 261 ? 8.054 -6.773 7.416 1.00 93.94 261 ARG A N 1
ATOM 2026 C CA . ARG A 1 261 ? 8.357 -5.341 7.264 1.00 93.94 261 ARG A CA 1
ATOM 2027 C C . ARG A 1 261 ? 9.824 -5.051 6.956 1.00 93.94 261 ARG A C 1
ATOM 2029 O O . ARG A 1 261 ? 10.109 -4.001 6.390 1.00 93.94 261 ARG A O 1
ATOM 2036 N N . PHE A 1 262 ? 10.733 -5.978 7.256 1.00 94.50 262 PHE A N 1
ATOM 2037 C CA . PHE A 1 262 ? 12.152 -5.878 6.898 1.00 94.50 262 PHE A CA 1
ATOM 2038 C C . PHE A 1 262 ? 12.509 -6.637 5.620 1.00 94.50 262 PHE A C 1
ATOM 2040 O O . PHE A 1 262 ? 13.688 -6.786 5.310 1.00 94.50 262 PHE A O 1
ATOM 2047 N N . THR A 1 263 ? 11.524 -7.069 4.827 1.00 92.38 263 THR A N 1
ATOM 2048 C CA . THR A 1 263 ? 11.780 -7.725 3.533 1.00 92.38 263 THR A CA 1
ATOM 2049 C C . THR A 1 263 ? 12.635 -6.873 2.604 1.00 92.38 263 THR A C 1
ATOM 2051 O O . THR A 1 263 ? 13.426 -7.428 1.852 1.00 92.38 263 THR A O 1
ATOM 2054 N N . TRP A 1 264 ? 12.581 -5.540 2.693 1.00 92.00 264 TRP A N 1
ATOM 2055 C CA . TRP A 1 264 ? 13.462 -4.637 1.940 1.00 92.00 264 TRP A CA 1
ATOM 2056 C C . TRP A 1 264 ? 14.962 -4.860 2.188 1.00 92.00 264 TRP A C 1
ATOM 2058 O O . TRP A 1 264 ? 15.771 -4.470 1.350 1.00 92.00 264 TRP A O 1
ATOM 2068 N N . ALA A 1 265 ? 15.347 -5.517 3.287 1.00 91.88 265 ALA A N 1
ATOM 2069 C CA . ALA A 1 265 ? 16.735 -5.854 3.580 1.00 91.88 265 ALA A CA 1
ATOM 2070 C C . ALA A 1 265 ? 17.347 -6.826 2.556 1.00 91.88 265 ALA A C 1
ATOM 2072 O O . ALA A 1 265 ? 18.570 -6.870 2.449 1.00 91.88 265 ALA A O 1
ATOM 2073 N N . HIS A 1 266 ? 16.544 -7.543 1.752 1.00 88.62 266 HIS A N 1
ATOM 2074 C CA . HIS A 1 266 ? 17.074 -8.353 0.643 1.00 88.62 266 HIS A CA 1
ATOM 2075 C C . HIS A 1 266 ? 17.921 -7.520 -0.334 1.00 88.62 266 HIS A C 1
ATOM 2077 O O . HIS A 1 266 ? 18.896 -8.028 -0.870 1.00 88.62 266 HIS A O 1
ATOM 2083 N N . ARG A 1 267 ? 17.616 -6.222 -0.487 1.00 87.56 267 ARG A N 1
ATOM 2084 C CA . ARG A 1 267 ? 18.378 -5.265 -1.312 1.00 87.56 267 ARG A CA 1
ATOM 2085 C C . ARG A 1 267 ? 19.780 -4.975 -0.776 1.00 87.56 267 ARG A C 1
ATOM 2087 O O . ARG A 1 267 ? 20.641 -4.466 -1.480 1.00 87.56 267 ARG A O 1
ATOM 2094 N N . LEU A 1 268 ? 20.020 -5.260 0.503 1.00 86.88 268 LEU A N 1
ATOM 2095 C CA . LEU A 1 268 ? 21.346 -5.141 1.109 1.00 86.88 268 LEU A CA 1
ATOM 2096 C C . LEU A 1 268 ? 22.198 -6.390 0.863 1.00 86.88 268 LEU A C 1
ATOM 2098 O O . LEU A 1 268 ? 23.419 -6.329 1.000 1.00 86.88 268 LEU A O 1
ATOM 2102 N N . LEU A 1 269 ? 21.559 -7.510 0.522 1.00 83.31 269 LEU A N 1
ATOM 2103 C CA . LEU A 1 269 ? 22.166 -8.825 0.381 1.00 83.31 269 LEU A CA 1
ATOM 2104 C C . LEU A 1 269 ? 22.489 -9.104 -1.097 1.00 83.31 269 LEU A C 1
ATOM 2106 O O . LEU A 1 269 ? 21.866 -9.953 -1.724 1.00 83.31 269 LEU A O 1
ATOM 2110 N N . GLY A 1 270 ? 23.478 -8.393 -1.647 1.00 73.06 270 GLY A N 1
ATOM 2111 C CA . GLY A 1 270 ? 24.082 -8.691 -2.957 1.00 73.06 270 GLY A CA 1
ATOM 2112 C C . GLY A 1 270 ? 23.092 -8.852 -4.125 1.00 73.06 270 GLY A C 1
ATOM 2113 O O . GLY A 1 270 ? 22.094 -8.144 -4.214 1.00 73.06 270 GLY A O 1
ATOM 2114 N N . ASP A 1 271 ? 23.370 -9.813 -5.013 1.00 75.00 271 ASP A N 1
ATOM 2115 C CA . ASP A 1 271 ? 22.648 -10.041 -6.279 1.00 75.00 271 ASP A CA 1
ATOM 2116 C C . ASP A 1 271 ? 21.309 -10.798 -6.125 1.00 75.00 271 ASP A C 1
ATOM 2118 O O . ASP A 1 271 ? 20.814 -11.416 -7.074 1.00 75.00 271 ASP A O 1
ATOM 2122 N N . LEU A 1 272 ? 20.676 -10.779 -4.945 1.00 81.25 272 LEU A N 1
ATOM 2123 C CA . LEU A 1 272 ? 19.366 -11.422 -4.765 1.00 81.25 272 LEU A CA 1
ATOM 2124 C C . LEU A 1 272 ? 18.294 -10.827 -5.691 1.00 81.25 272 LEU A C 1
ATOM 2126 O O . LEU A 1 272 ? 17.408 -11.551 -6.137 1.00 81.25 272 LEU A O 1
ATOM 2130 N N . GLU A 1 273 ? 18.409 -9.545 -6.048 1.00 79.25 273 GLU A N 1
ATOM 2131 C CA . GLU A 1 273 ? 17.513 -8.899 -7.017 1.00 79.25 273 GLU A CA 1
ATOM 2132 C C . GLU A 1 273 ? 17.658 -9.432 -8.450 1.00 79.25 273 GLU A C 1
ATOM 2134 O O . GLU A 1 273 ? 16.751 -9.243 -9.258 1.00 79.25 273 GLU A O 1
ATOM 2139 N N . ALA A 1 274 ? 18.762 -10.114 -8.781 1.00 79.50 274 ALA A N 1
ATOM 2140 C CA . ALA A 1 274 ? 18.945 -10.717 -10.103 1.00 79.50 274 ALA A CA 1
ATOM 2141 C C . ALA A 1 274 ? 18.042 -11.945 -10.320 1.00 79.50 274 ALA A C 1
ATOM 2143 O O . ALA A 1 274 ? 17.848 -12.386 -11.453 1.00 79.50 274 ALA A O 1
ATOM 2144 N N . HIS A 1 275 ? 17.484 -12.503 -9.243 1.00 85.31 275 HIS A N 1
ATOM 2145 C CA . HIS A 1 275 ? 16.677 -13.712 -9.285 1.00 85.31 275 HIS A CA 1
ATOM 2146 C C . HIS A 1 275 ? 15.187 -13.355 -9.247 1.00 85.31 275 HIS A C 1
ATOM 2148 O O . HIS A 1 275 ? 14.656 -12.944 -8.213 1.00 85.31 275 HIS A O 1
ATOM 2154 N N . ASN A 1 276 ? 14.484 -13.581 -10.362 1.00 84.56 276 ASN A N 1
ATOM 2155 C CA . ASN A 1 276 ? 13.041 -13.317 -10.479 1.00 84.56 276 ASN A CA 1
ATOM 2156 C C . ASN A 1 276 ? 12.210 -14.032 -9.400 1.00 84.56 276 ASN A C 1
ATOM 2158 O O . ASN A 1 276 ? 11.218 -13.483 -8.925 1.00 84.56 276 ASN A O 1
ATOM 2162 N N . GLU A 1 277 ? 12.649 -15.216 -8.965 1.00 87.12 277 GLU A N 1
ATOM 2163 C CA . GLU A 1 277 ? 11.994 -15.993 -7.905 1.00 87.12 277 GLU A CA 1
ATOM 2164 C C . GLU A 1 277 ? 11.990 -15.256 -6.561 1.00 87.12 277 GLU A C 1
ATOM 2166 O O . GLU A 1 277 ? 11.005 -15.297 -5.827 1.00 87.12 277 GLU A O 1
ATOM 2171 N N . VAL A 1 278 ? 13.069 -14.530 -6.245 1.00 88.00 278 VAL A N 1
ATOM 2172 C CA . VAL A 1 278 ? 13.170 -13.747 -5.006 1.00 88.00 278 VAL A CA 1
ATOM 2173 C C . VAL A 1 278 ? 12.215 -12.561 -5.060 1.00 88.00 278 VAL A C 1
ATOM 2175 O O . VAL A 1 278 ? 11.497 -12.306 -4.095 1.00 88.00 278 VAL A O 1
ATOM 2178 N N . LEU A 1 279 ? 12.160 -11.862 -6.197 1.00 86.31 279 LEU A N 1
ATOM 2179 C CA . LEU A 1 279 ? 11.245 -10.736 -6.392 1.00 86.31 279 LEU A CA 1
ATOM 2180 C C . LEU A 1 279 ? 9.780 -11.183 -6.296 1.00 86.31 279 LEU A C 1
ATOM 2182 O O . LEU A 1 279 ? 8.977 -10.526 -5.628 1.00 86.31 279 LEU A O 1
ATOM 2186 N N . LEU A 1 280 ? 9.444 -12.328 -6.899 1.00 87.50 280 LEU A N 1
ATOM 2187 C CA . LEU A 1 280 ? 8.121 -12.939 -6.790 1.00 87.50 280 LEU A CA 1
ATOM 2188 C C . LEU A 1 280 ? 7.806 -13.339 -5.343 1.00 87.50 280 LEU A C 1
ATOM 2190 O O . LEU A 1 280 ? 6.727 -13.022 -4.845 1.00 87.50 280 LEU A O 1
ATOM 2194 N N . ALA A 1 281 ? 8.745 -13.983 -4.645 1.00 90.81 281 ALA A N 1
ATOM 2195 C CA . ALA A 1 281 ? 8.572 -14.365 -3.249 1.00 90.81 281 ALA A CA 1
ATOM 2196 C C . ALA A 1 281 ? 8.333 -13.142 -2.352 1.00 90.81 281 ALA A C 1
ATOM 2198 O O . ALA A 1 281 ? 7.384 -13.137 -1.574 1.00 90.81 281 ALA A O 1
ATOM 2199 N N . VAL A 1 282 ? 9.124 -12.073 -2.494 1.00 90.88 282 VAL A N 1
ATOM 2200 C CA . VAL A 1 282 ? 8.937 -10.820 -1.741 1.00 90.88 282 VAL A CA 1
ATOM 2201 C C . VAL A 1 282 ? 7.565 -10.202 -2.026 1.00 90.88 282 VAL A C 1
ATOM 2203 O O . VAL A 1 282 ? 6.889 -9.770 -1.092 1.00 90.88 282 VAL A O 1
ATOM 2206 N N . ALA A 1 283 ? 7.110 -10.211 -3.283 1.00 88.88 283 ALA A N 1
ATOM 2207 C CA . ALA A 1 283 ? 5.779 -9.723 -3.639 1.00 88.88 283 ALA A CA 1
ATOM 2208 C C . ALA A 1 283 ? 4.658 -10.553 -2.983 1.00 88.88 283 ALA A C 1
ATOM 2210 O O . ALA A 1 283 ? 3.721 -9.989 -2.417 1.00 88.88 283 ALA A O 1
ATOM 2211 N N . LEU A 1 284 ? 4.762 -11.886 -2.999 1.00 89.00 284 LEU A N 1
ATOM 2212 C CA . LEU A 1 284 ? 3.795 -12.778 -2.345 1.00 89.00 284 LEU A CA 1
ATOM 2213 C C . LEU A 1 284 ? 3.797 -12.616 -0.820 1.00 89.00 284 LEU A C 1
ATOM 2215 O O . LEU A 1 284 ? 2.738 -12.638 -0.193 1.00 89.00 284 LEU A O 1
ATOM 2219 N N . LEU A 1 285 ? 4.971 -12.416 -0.223 1.00 92.38 285 LEU A N 1
ATOM 2220 C CA . LEU A 1 285 ? 5.115 -12.160 1.206 1.00 92.38 285 LEU A CA 1
ATOM 2221 C C . LEU A 1 285 ? 4.477 -10.825 1.620 1.00 92.38 285 LEU A C 1
ATOM 2223 O O . LEU A 1 285 ? 3.858 -10.755 2.680 1.00 92.38 285 LEU A O 1
ATOM 2227 N N . GLU A 1 286 ? 4.548 -9.789 0.782 1.00 91.44 286 GLU A N 1
ATOM 2228 C CA . GLU A 1 286 ? 3.840 -8.526 1.030 1.00 91.44 286 GLU A CA 1
ATOM 2229 C C . GLU A 1 286 ? 2.312 -8.703 0.954 1.00 91.44 286 GLU A C 1
ATOM 2231 O O . GLU A 1 286 ? 1.582 -8.175 1.799 1.00 91.44 286 GLU A O 1
ATOM 2236 N N . VAL A 1 287 ? 1.813 -9.515 0.010 1.00 89.19 287 VAL A N 1
ATOM 2237 C CA . VAL A 1 287 ? 0.384 -9.880 -0.057 1.00 89.19 287 VAL A CA 1
ATOM 2238 C C . VAL A 1 287 ? -0.046 -10.637 1.201 1.00 89.19 287 VAL A C 1
ATOM 2240 O O . VAL A 1 287 ? -1.077 -10.307 1.791 1.00 89.19 287 VAL A O 1
ATOM 2243 N N . LEU A 1 288 ? 0.753 -11.611 1.650 1.00 90.75 288 LEU A N 1
ATOM 2244 C CA . LEU A 1 288 ? 0.493 -12.363 2.877 1.00 90.75 288 LEU A CA 1
ATOM 2245 C C . LEU A 1 288 ? 0.445 -11.437 4.099 1.00 90.75 288 LEU A C 1
ATOM 2247 O O . LEU A 1 288 ? -0.494 -11.520 4.890 1.00 90.75 288 LEU A O 1
ATOM 2251 N N . ARG A 1 289 ? 1.406 -10.514 4.231 1.00 93.94 289 ARG A N 1
ATOM 2252 C CA . ARG A 1 289 ? 1.446 -9.533 5.327 1.00 93.94 289 ARG A CA 1
ATOM 2253 C C . ARG A 1 289 ? 0.163 -8.709 5.385 1.00 93.94 289 ARG A C 1
ATOM 2255 O O . ARG A 1 289 ? -0.400 -8.477 6.455 1.00 93.94 289 ARG A O 1
ATOM 2262 N N . ARG A 1 290 ? -0.335 -8.268 4.229 1.00 92.94 290 ARG A N 1
ATOM 2263 C CA . ARG A 1 290 ? -1.564 -7.475 4.167 1.00 92.94 290 ARG A CA 1
ATOM 2264 C C . ARG A 1 290 ? -2.810 -8.306 4.455 1.00 92.94 290 ARG A C 1
ATOM 2266 O O . ARG A 1 290 ? -3.698 -7.829 5.158 1.00 92.94 290 ARG A O 1
ATOM 2273 N N . TRP A 1 291 ? -2.855 -9.544 3.966 1.00 91.81 291 TRP A N 1
ATOM 2274 C CA . TRP A 1 291 ? -3.906 -10.505 4.300 1.00 91.81 291 TRP A CA 1
ATOM 2275 C C . TRP A 1 291 ? -4.013 -10.700 5.819 1.00 91.81 291 TRP A C 1
ATOM 2277 O O . TRP A 1 291 ? -5.103 -10.543 6.363 1.00 91.81 291 TRP A O 1
ATOM 2287 N N . GLN A 1 292 ? -2.890 -10.903 6.519 1.00 92.62 292 GLN A N 1
ATOM 2288 C CA . GLN A 1 292 ? -2.842 -10.978 7.989 1.00 92.62 292 GLN A CA 1
ATOM 2289 C C . GLN A 1 292 ? -3.403 -9.713 8.651 1.00 92.62 292 GLN A C 1
ATOM 2291 O O . GLN A 1 292 ? -4.239 -9.790 9.553 1.00 92.62 292 GLN A O 1
ATOM 2296 N N . TRP A 1 293 ? -2.959 -8.540 8.185 1.00 93.81 293 TRP A N 1
ATOM 2297 C CA . TRP A 1 293 ? -3.379 -7.255 8.738 1.00 93.81 293 TRP A CA 1
ATOM 2298 C C . TRP A 1 293 ? -4.896 -7.057 8.671 1.00 93.81 293 TRP A C 1
ATOM 2300 O O . TRP A 1 293 ? -5.475 -6.551 9.633 1.00 93.81 293 TRP A O 1
ATOM 2310 N N . VAL A 1 294 ? -5.550 -7.505 7.589 1.00 92.31 294 VAL A N 1
ATOM 2311 C CA . VAL A 1 294 ? -7.009 -7.385 7.426 1.00 92.31 294 VAL A CA 1
ATOM 2312 C C . VAL A 1 294 ? -7.757 -8.139 8.525 1.00 92.31 294 VAL A C 1
ATOM 2314 O O . VAL A 1 294 ? -8.711 -7.587 9.068 1.00 92.31 294 VAL A O 1
ATOM 2317 N N . PHE A 1 295 ? -7.319 -9.342 8.915 1.00 89.81 295 PHE A N 1
ATOM 2318 C CA . PHE A 1 295 ? -7.965 -10.085 10.008 1.00 89.81 295 PHE A CA 1
ATOM 2319 C C . PHE A 1 295 ? -7.872 -9.344 11.334 1.00 89.81 295 PHE A C 1
ATOM 2321 O O . PHE A 1 295 ? -8.894 -9.145 11.990 1.00 89.81 295 PHE A O 1
ATOM 2328 N N . GLY A 1 296 ? -6.669 -8.893 11.701 1.00 87.50 296 GLY A N 1
ATOM 2329 C CA . GLY A 1 296 ? -6.485 -8.128 12.933 1.00 87.50 296 GLY A CA 1
ATOM 2330 C C . GLY A 1 296 ? -7.304 -6.835 12.921 1.00 87.50 296 GLY A C 1
ATOM 2331 O O . GLY A 1 296 ? -7.922 -6.477 13.925 1.00 87.50 296 GLY A O 1
ATOM 2332 N N . ARG A 1 297 ? -7.387 -6.162 11.765 1.00 89.62 297 ARG A N 1
ATOM 2333 C CA . ARG A 1 297 ? -8.171 -4.935 11.622 1.00 89.62 297 ARG A CA 1
ATOM 2334 C C . ARG A 1 297 ? -9.668 -5.188 11.775 1.00 89.62 297 ARG A C 1
ATOM 2336 O O . ARG A 1 297 ? -10.312 -4.499 12.560 1.00 89.62 297 ARG A O 1
ATOM 2343 N N . VAL A 1 298 ? -10.220 -6.158 11.048 1.00 89.12 298 VAL A N 1
ATOM 2344 C CA . VAL A 1 298 ? -11.648 -6.508 11.113 1.00 89.12 298 VAL A CA 1
ATOM 2345 C C . VAL A 1 298 ? -12.035 -6.937 12.524 1.00 89.12 298 VAL A C 1
ATOM 2347 O O . VAL A 1 298 ? -13.064 -6.495 13.034 1.00 89.12 298 VAL A O 1
ATOM 2350 N N . GLU A 1 299 ? -11.199 -7.739 13.184 1.00 87.38 299 GLU A N 1
ATOM 2351 C CA . GLU A 1 299 ? -11.441 -8.143 14.566 1.00 87.38 299 GLU A CA 1
ATOM 2352 C C . GLU A 1 299 ? -11.489 -6.929 15.506 1.00 87.38 299 GLU A C 1
ATOM 2354 O O . GLU A 1 299 ? -12.443 -6.786 16.272 1.00 87.38 299 GLU A O 1
ATOM 2359 N N . SER A 1 300 ? -10.505 -6.026 15.420 1.00 84.75 300 SER A N 1
ATOM 2360 C CA . SER A 1 300 ? -10.461 -4.822 16.263 1.00 84.75 300 SER A CA 1
ATOM 2361 C C . SER A 1 300 ? -11.723 -3.963 16.114 1.00 84.75 300 SER A C 1
ATOM 2363 O O . SER A 1 300 ? -12.282 -3.492 17.103 1.00 84.75 300 SER A O 1
ATOM 2365 N N . GLU A 1 301 ? -12.221 -3.806 14.887 1.00 86.06 301 GLU A N 1
ATOM 2366 C CA . GLU A 1 301 ? -13.412 -3.011 14.593 1.00 86.06 301 GLU A CA 1
ATOM 2367 C C . GLU A 1 301 ? -14.686 -3.715 15.061 1.00 86.06 301 GLU A C 1
ATOM 2369 O O . GLU A 1 301 ? -15.571 -3.077 15.628 1.00 86.06 301 GLU A O 1
ATOM 2374 N N . THR A 1 302 ? -14.746 -5.042 14.938 1.00 84.25 302 THR A N 1
ATOM 2375 C CA . THR A 1 302 ? -15.859 -5.849 15.459 1.00 84.25 302 THR A CA 1
ATOM 2376 C C . THR A 1 302 ? -15.963 -5.727 16.980 1.00 84.25 302 THR A C 1
ATOM 2378 O O . THR A 1 302 ? -17.057 -5.537 17.509 1.00 84.25 302 THR A O 1
ATOM 2381 N N . ARG A 1 303 ? -14.829 -5.752 17.697 1.00 82.06 303 ARG A N 1
ATOM 2382 C CA . ARG A 1 303 ? -14.808 -5.549 19.156 1.00 82.06 303 ARG A CA 1
ATOM 2383 C C . ARG A 1 303 ? -15.290 -4.153 19.548 1.00 82.06 303 ARG A C 1
ATOM 2385 O O . ARG A 1 303 ? -16.114 -4.036 20.451 1.00 82.06 303 ARG A O 1
ATOM 2392 N N . LYS A 1 304 ? -14.835 -3.103 18.852 1.00 81.44 304 LYS A N 1
ATOM 2393 C CA . LYS A 1 304 ? -15.295 -1.722 19.092 1.00 81.44 304 LYS A CA 1
ATOM 2394 C C . LYS A 1 304 ? -16.806 -1.595 18.901 1.00 81.44 304 LYS A C 1
ATOM 2396 O O . LYS A 1 304 ? -17.478 -1.031 19.757 1.00 81.44 304 LYS A O 1
ATOM 2401 N N . LEU A 1 305 ? -17.350 -2.164 17.825 1.00 81.56 305 LEU A N 1
ATOM 2402 C CA . LEU A 1 305 ? -18.793 -2.158 17.569 1.00 81.56 305 LEU A CA 1
ATOM 2403 C C . LEU A 1 305 ? -19.581 -2.917 18.644 1.00 81.56 305 LEU A C 1
ATOM 2405 O O . LEU A 1 305 ? -20.627 -2.434 19.078 1.00 81.56 305 LEU A O 1
ATOM 2409 N N . GLY A 1 306 ? -19.074 -4.061 19.112 1.00 77.88 306 GLY A N 1
ATOM 2410 C CA . GLY A 1 306 ? -19.685 -4.813 20.212 1.00 77.88 306 GLY A CA 1
ATOM 2411 C C . GLY A 1 306 ? -19.760 -4.002 21.508 1.00 77.88 306 GLY A C 1
ATOM 2412 O O . GLY A 1 306 ? -20.816 -3.944 22.130 1.00 77.88 306 GLY A O 1
ATOM 2413 N N . LEU A 1 307 ? -18.677 -3.300 21.862 1.00 76.88 307 LEU A N 1
ATOM 2414 C CA . LEU A 1 307 ? -18.632 -2.423 23.038 1.00 76.88 307 LEU A CA 1
ATOM 2415 C C . LEU A 1 307 ? -19.583 -1.225 22.919 1.00 76.88 307 LEU A C 1
ATOM 2417 O O . LEU A 1 307 ? -20.254 -0.881 23.888 1.00 76.88 307 LEU A O 1
ATOM 2421 N N . LEU A 1 308 ? -19.675 -0.593 21.743 1.00 75.44 308 LEU A N 1
ATOM 2422 C CA . LEU A 1 308 ? -20.662 0.470 21.523 1.00 75.44 308 LEU A CA 1
ATOM 2423 C C . LEU A 1 308 ? -22.093 -0.062 21.655 1.00 75.44 308 LEU A C 1
ATOM 2425 O O . LEU A 1 308 ? -22.947 0.617 22.219 1.00 75.44 308 LEU A O 1
ATOM 2429 N N . THR A 1 309 ? -22.353 -1.266 21.144 1.00 75.06 309 THR A N 1
ATOM 2430 C CA . THR A 1 309 ? -23.679 -1.891 21.213 1.00 75.06 309 THR A CA 1
ATOM 2431 C C . THR A 1 309 ? -24.072 -2.157 22.664 1.00 75.06 309 THR A C 1
ATOM 2433 O O . THR A 1 309 ? -25.144 -1.723 23.075 1.00 75.06 309 THR A O 1
ATOM 2436 N N . SER A 1 310 ? -23.179 -2.742 23.472 1.00 75.31 310 SER A N 1
ATOM 2437 C CA . SER A 1 310 ? -23.451 -2.983 24.895 1.00 75.31 310 SER A CA 1
ATOM 2438 C C . SER A 1 310 ? -23.640 -1.679 25.677 1.00 75.31 310 SER A C 1
ATOM 2440 O O . SER A 1 310 ? -24.552 -1.563 26.483 1.00 75.31 310 SER A O 1
ATOM 2442 N N . GLN A 1 311 ? -22.842 -0.643 25.397 1.00 74.50 311 GLN A N 1
ATOM 2443 C CA . GLN A 1 311 ? -22.989 0.668 26.045 1.00 74.50 311 GLN A CA 1
ATOM 2444 C C . GLN A 1 311 ? -24.312 1.375 25.711 1.00 74.50 311 GLN A C 1
ATOM 2446 O O . GLN A 1 311 ? -24.835 2.130 26.537 1.00 74.50 311 GLN A O 1
ATOM 2451 N N . LEU A 1 312 ? -24.837 1.168 24.500 1.00 78.81 312 LEU A N 1
ATOM 2452 C CA . LEU A 1 312 ? -26.154 1.660 24.093 1.00 78.81 312 LEU A CA 1
ATOM 2453 C C . LEU A 1 312 ? -27.282 0.872 24.769 1.00 78.81 312 LEU A C 1
ATOM 2455 O O . LEU A 1 312 ? -28.280 1.472 25.169 1.00 78.81 312 LEU A O 1
ATOM 2459 N N . GLU A 1 313 ? -27.124 -0.445 24.913 1.00 79.06 313 GLU A N 1
ATOM 2460 C CA . GLU A 1 313 ? -28.065 -1.313 25.633 1.00 79.06 313 GLU A CA 1
ATOM 2461 C C . GLU A 1 313 ? -28.125 -0.971 27.128 1.00 79.06 313 GLU A C 1
ATOM 2463 O O . GLU A 1 313 ? -29.218 -0.846 27.679 1.00 79.06 313 GLU A O 1
ATOM 2468 N N . ASP A 1 314 ? -26.976 -0.688 27.743 1.00 80.12 314 ASP A N 1
ATOM 2469 C CA . ASP A 1 314 ? -26.851 -0.283 29.149 1.00 80.12 314 ASP A CA 1
ATOM 2470 C C . ASP A 1 314 ? -27.285 1.176 29.408 1.00 80.12 314 ASP A C 1
ATOM 2472 O O . ASP A 1 314 ? -27.254 1.656 30.543 1.00 80.12 314 ASP A O 1
ATOM 2476 N N . GLY A 1 315 ? -27.670 1.925 28.366 1.00 71.75 315 GLY A N 1
ATOM 2477 C CA . GLY A 1 315 ? -28.117 3.319 28.477 1.00 71.75 315 GLY A CA 1
ATOM 2478 C C . GLY A 1 315 ? -27.027 4.313 28.907 1.00 71.75 315 GLY A C 1
ATOM 2479 O O . GLY A 1 315 ? -27.338 5.455 29.253 1.00 71.75 315 GLY A O 1
ATOM 2480 N N . LEU A 1 316 ? -25.753 3.907 28.876 1.00 59.38 316 LEU A N 1
ATOM 2481 C CA . LEU A 1 316 ? -24.605 4.687 29.357 1.00 59.38 316 LEU A CA 1
ATOM 2482 C C . LEU A 1 316 ? -24.181 5.802 28.387 1.00 59.38 316 LEU A C 1
ATOM 2484 O O . LEU A 1 316 ? -23.556 6.780 28.801 1.00 59.38 316 LEU A O 1
ATOM 2488 N N . VAL A 1 317 ? -24.542 5.700 27.105 1.00 53.31 317 VAL A N 1
ATOM 2489 C CA . VAL A 1 317 ? -24.242 6.723 26.092 1.00 53.31 317 VAL A CA 1
ATOM 2490 C C . VAL A 1 317 ? -25.502 7.524 25.777 1.00 53.31 317 VAL A C 1
ATOM 2492 O O . VAL A 1 317 ? -26.351 7.127 24.982 1.00 53.31 317 VAL A O 1
ATOM 2495 N N . THR A 1 318 ? -25.621 8.714 26.371 1.00 46.62 318 THR A N 1
ATOM 2496 C CA . THR A 1 318 ? -26.584 9.707 25.877 1.00 46.62 318 THR A CA 1
ATOM 2497 C C . THR A 1 318 ? -26.070 10.289 24.554 1.00 46.62 318 THR A C 1
ATOM 2499 O O . THR A 1 318 ? -24.897 10.631 24.451 1.00 46.62 318 THR A O 1
ATOM 2502 N N . SER A 1 319 ? -26.959 10.394 23.558 1.00 41.50 319 SER A N 1
ATOM 2503 C CA . SER A 1 319 ? -26.830 10.852 22.149 1.00 41.50 319 SER A CA 1
ATOM 2504 C C . SER A 1 319 ? -25.985 12.118 21.824 1.00 41.50 319 SER A C 1
ATOM 2506 O O . SER A 1 319 ? -26.140 12.685 20.746 1.00 41.50 319 SER A O 1
ATOM 2508 N N . LYS A 1 320 ? -25.125 12.629 22.709 1.00 37.34 320 LYS A N 1
ATOM 2509 C CA . LYS A 1 320 ? -24.414 13.908 22.553 1.00 37.34 320 LYS A CA 1
ATOM 2510 C C . LYS A 1 320 ? -22.902 13.820 22.312 1.00 37.34 320 LYS A C 1
ATOM 2512 O O . LYS A 1 320 ? -22.288 14.875 22.186 1.00 37.34 320 LYS A O 1
ATOM 2517 N N . SER A 1 321 ? -22.288 12.639 22.219 1.00 34.03 321 SER A N 1
ATOM 2518 C CA . SER A 1 321 ? -20.847 12.564 21.924 1.00 34.03 321 SER A CA 1
ATOM 2519 C C . SER A 1 321 ? -20.594 12.530 20.414 1.00 34.03 321 SER A C 1
ATOM 2521 O O . SER A 1 321 ? -21.062 11.624 19.724 1.00 34.03 321 SER A O 1
ATOM 2523 N N . GLY A 1 322 ? -19.858 13.520 19.901 1.00 41.78 322 GLY A N 1
ATOM 2524 C CA . GLY A 1 322 ? -19.536 13.699 18.476 1.00 41.78 322 GLY A CA 1
ATOM 2525 C C . GLY A 1 322 ? -18.806 12.523 17.813 1.00 41.78 322 GLY A C 1
ATOM 2526 O O . GLY A 1 322 ? -18.786 12.441 16.588 1.00 41.78 322 GLY A O 1
ATOM 2527 N N . ASP A 1 323 ? -18.296 11.567 18.593 1.00 38.69 323 ASP A N 1
ATOM 2528 C CA . ASP A 1 323 ? -17.667 10.339 18.090 1.00 38.69 323 ASP A CA 1
ATOM 2529 C C . ASP A 1 323 ? -18.665 9.375 17.418 1.00 38.69 323 ASP A C 1
ATOM 2531 O O . ASP A 1 323 ? -18.288 8.587 16.552 1.00 38.69 323 ASP A O 1
ATOM 2535 N N . VAL A 1 324 ? -19.958 9.467 17.757 1.00 42.34 324 VAL A N 1
ATOM 2536 C CA . VAL A 1 324 ? -21.022 8.625 17.176 1.00 42.34 324 VAL A CA 1
ATOM 2537 C C . VAL A 1 324 ? -21.344 9.039 15.734 1.00 42.34 324 VAL A C 1
ATOM 2539 O O . VAL A 1 324 ? -21.737 8.206 14.921 1.00 42.34 324 VAL A O 1
ATOM 2542 N N . MET A 1 325 ? -21.133 10.310 15.377 1.00 33.78 325 MET A N 1
ATOM 2543 C CA . MET A 1 325 ? -21.576 10.862 14.092 1.00 33.78 325 MET A CA 1
ATOM 2544 C C . MET A 1 325 ? -20.677 10.439 12.919 1.00 33.78 325 MET A C 1
ATOM 2546 O O . MET A 1 325 ? -21.175 10.182 11.828 1.00 33.78 325 MET A O 1
ATOM 2550 N N . VAL A 1 326 ? -19.374 10.250 13.157 1.00 37.69 326 VAL A N 1
ATOM 2551 C CA . VAL A 1 326 ? -18.412 9.819 12.121 1.00 37.69 326 VAL A CA 1
ATOM 2552 C C . VAL A 1 326 ? -18.581 8.334 11.758 1.00 37.69 326 VAL A C 1
ATOM 2554 O O . VAL A 1 326 ? -18.315 7.937 10.625 1.00 37.69 326 VAL A O 1
ATOM 2557 N N . LEU A 1 327 ? -19.071 7.511 12.692 1.00 40.09 327 LEU A N 1
ATOM 2558 C CA . LEU A 1 327 ? -19.377 6.093 12.455 1.00 40.09 327 LEU A CA 1
ATOM 2559 C C . LEU A 1 327 ? -20.810 5.881 11.932 1.00 40.09 327 LEU A C 1
ATOM 2561 O O . LEU A 1 327 ? -21.032 4.993 11.108 1.00 40.09 327 LEU A O 1
ATOM 2565 N N . ALA A 1 328 ? -21.767 6.717 12.349 1.00 32.91 328 ALA A N 1
ATOM 2566 C CA . ALA A 1 328 ? -23.154 6.661 11.883 1.00 32.91 328 ALA A CA 1
ATOM 2567 C C . ALA A 1 328 ? -23.315 7.090 10.410 1.00 32.91 328 ALA A C 1
ATOM 2569 O O . ALA A 1 328 ? -24.093 6.470 9.684 1.00 32.91 328 ALA A O 1
ATOM 2570 N N . ASP A 1 329 ? -22.537 8.069 9.930 1.00 35.53 329 ASP A N 1
ATOM 2571 C CA . ASP A 1 329 ? -22.594 8.521 8.527 1.00 35.53 329 ASP A CA 1
ATOM 2572 C C . ASP A 1 329 ? -22.099 7.457 7.529 1.00 35.53 329 ASP A C 1
ATOM 2574 O O . ASP A 1 329 ? -22.629 7.332 6.421 1.00 35.53 329 ASP A O 1
ATOM 2578 N N . GLY A 1 330 ? -21.131 6.623 7.928 1.00 37.31 330 GLY A N 1
ATOM 2579 C CA . GLY A 1 330 ? -20.663 5.495 7.114 1.00 37.31 330 GLY A CA 1
ATOM 2580 C C . GLY A 1 330 ? -21.720 4.394 6.950 1.00 37.31 330 GLY A C 1
ATOM 2581 O O . GLY A 1 330 ? -21.841 3.803 5.875 1.00 37.31 330 GLY A O 1
ATOM 2582 N N . ALA A 1 331 ? -22.526 4.158 7.989 1.00 35.31 331 ALA A N 1
ATOM 2583 C CA . ALA A 1 331 ? -23.625 3.194 7.969 1.00 35.31 331 ALA A CA 1
ATOM 2584 C C . ALA A 1 331 ? -24.858 3.723 7.207 1.00 35.31 331 ALA A C 1
ATOM 2586 O O . ALA A 1 331 ? -25.496 2.963 6.475 1.00 35.31 331 ALA A O 1
ATOM 2587 N N . ALA A 1 332 ? -25.154 5.026 7.299 1.00 32.81 332 ALA A N 1
ATOM 2588 C CA . ALA A 1 332 ? -26.248 5.671 6.568 1.00 32.81 332 ALA A CA 1
ATOM 2589 C C . ALA A 1 332 ? -26.042 5.628 5.041 1.00 32.81 332 ALA A C 1
ATOM 2591 O O . ALA A 1 332 ? -26.980 5.353 4.291 1.00 32.81 332 ALA A O 1
ATOM 2592 N N . GLN A 1 333 ? -24.802 5.802 4.566 1.00 35.69 333 GLN A N 1
ATOM 2593 C CA . GLN A 1 333 ? -24.470 5.674 3.140 1.00 35.69 333 GLN A CA 1
ATOM 2594 C C . GLN A 1 333 ? -24.608 4.229 2.627 1.00 35.69 333 GLN A C 1
ATOM 2596 O O . GLN A 1 333 ? -25.013 4.015 1.482 1.00 35.69 333 GLN A O 1
ATOM 2601 N N . HIS A 1 334 ? -24.332 3.230 3.474 1.00 36.16 334 HIS A N 1
ATOM 2602 C CA . HIS A 1 334 ? -24.508 1.814 3.142 1.00 36.16 334 HIS A CA 1
ATOM 2603 C C . HIS A 1 334 ? -25.997 1.422 3.097 1.00 36.16 334 HIS A C 1
ATOM 2605 O O . HIS A 1 334 ? -26.431 0.753 2.160 1.00 36.16 334 HIS A O 1
ATOM 2611 N N . ALA A 1 335 ? -26.805 1.908 4.045 1.00 33.16 335 ALA A N 1
ATOM 2612 C CA . ALA A 1 335 ? -28.254 1.705 4.057 1.00 33.16 335 ALA A CA 1
ATOM 2613 C C . ALA A 1 335 ? -28.951 2.397 2.871 1.00 33.16 335 ALA A C 1
ATOM 2615 O O . ALA A 1 335 ? -29.814 1.793 2.237 1.00 33.16 335 ALA A O 1
ATOM 2616 N N . ALA A 1 336 ? -28.524 3.609 2.492 1.00 30.72 336 ALA A N 1
ATOM 2617 C CA . ALA A 1 336 ? -29.033 4.305 1.308 1.00 30.72 336 ALA A CA 1
ATOM 2618 C C . ALA A 1 336 ? -28.701 3.561 -0.000 1.00 30.72 336 ALA A C 1
ATOM 2620 O O . ALA A 1 336 ? -29.541 3.477 -0.895 1.00 30.72 336 ALA A O 1
ATOM 2621 N N . ALA A 1 337 ? -27.511 2.957 -0.104 1.00 33.28 337 ALA A N 1
ATOM 2622 C CA . ALA A 1 337 ? -27.119 2.153 -1.263 1.00 33.28 337 ALA A CA 1
ATOM 2623 C C . ALA A 1 337 ? -27.872 0.809 -1.353 1.00 33.28 337 ALA A C 1
ATOM 2625 O O . ALA A 1 337 ? -28.160 0.340 -2.456 1.00 33.28 337 ALA A O 1
ATOM 2626 N N . VAL A 1 338 ? -28.216 0.203 -0.210 1.00 35.19 338 VAL A N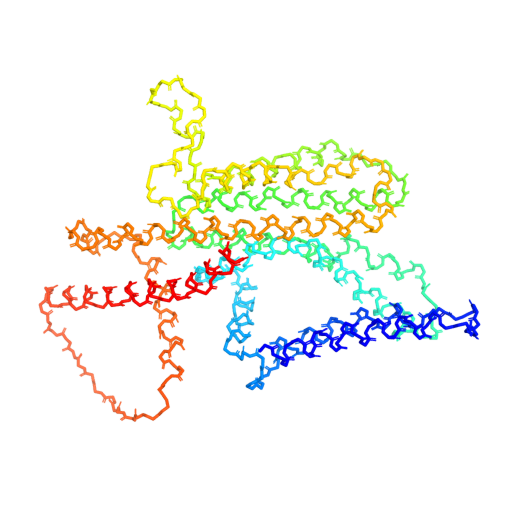 1
ATOM 2627 C CA . VAL A 1 338 ? -29.011 -1.037 -0.132 1.00 35.19 338 VAL A CA 1
ATOM 2628 C C . VAL A 1 338 ? -30.500 -0.764 -0.394 1.00 35.19 338 VAL A C 1
ATOM 2630 O O . VAL A 1 338 ? -31.133 -1.520 -1.135 1.00 35.19 338 VAL A O 1
ATOM 2633 N N . ALA A 1 339 ? -31.041 0.348 0.115 1.00 32.81 339 ALA A N 1
ATOM 2634 C CA . ALA A 1 339 ? -32.415 0.791 -0.130 1.00 32.81 339 ALA A CA 1
ATOM 2635 C C . ALA A 1 339 ? -32.639 1.227 -1.591 1.00 32.81 339 ALA A C 1
ATOM 2637 O O . ALA A 1 339 ? -33.645 0.858 -2.198 1.00 32.81 339 ALA A O 1
ATOM 2638 N N . ALA A 1 340 ? -31.666 1.909 -2.209 1.00 35.62 340 ALA A N 1
ATOM 2639 C CA . ALA A 1 340 ? -31.708 2.269 -3.631 1.00 35.62 340 ALA A CA 1
ATOM 2640 C C . ALA A 1 340 ? -31.662 1.048 -4.576 1.00 35.62 340 ALA A C 1
ATOM 2642 O O . ALA A 1 340 ? -32.009 1.164 -5.750 1.00 35.62 340 ALA A O 1
ATOM 2643 N N . GLY A 1 341 ? -31.259 -0.129 -4.081 1.00 32.12 341 GLY A N 1
ATOM 2644 C CA . GLY A 1 341 ? -31.292 -1.391 -4.826 1.00 32.12 341 GLY A CA 1
ATOM 2645 C C . GLY A 1 341 ? -32.632 -2.138 -4.777 1.00 32.12 341 GLY A C 1
ATOM 2646 O O . GLY A 1 341 ? -32.830 -3.035 -5.591 1.00 32.12 341 GLY A O 1
ATOM 2647 N N . HIS A 1 342 ? -33.540 -1.780 -3.860 1.00 31.80 342 HIS A N 1
ATOM 2648 C CA . HIS A 1 342 ? -34.808 -2.492 -3.622 1.00 31.80 342 HIS A CA 1
ATOM 2649 C C . HIS A 1 342 ? -36.076 -1.661 -3.899 1.00 31.80 342 HIS A C 1
ATOM 2651 O O . HIS A 1 342 ? -37.181 -2.166 -3.724 1.00 31.80 342 HIS A O 1
ATOM 2657 N N . GLY A 1 343 ? -35.952 -0.415 -4.364 1.00 29.27 343 GLY A N 1
ATOM 2658 C CA . GLY A 1 343 ? -37.083 0.503 -4.543 1.00 29.27 343 GLY A CA 1
ATOM 2659 C C . GLY A 1 343 ? -37.322 0.955 -5.982 1.00 29.27 343 GLY A C 1
ATOM 2660 O O . GLY A 1 343 ? -37.310 2.152 -6.247 1.00 29.27 343 GLY A O 1
ATOM 2661 N N . ALA A 1 344 ? -37.552 0.032 -6.919 1.00 33.31 344 ALA A N 1
ATOM 2662 C CA . ALA A 1 344 ? -38.301 0.372 -8.128 1.00 33.31 344 ALA A CA 1
ATOM 2663 C C . ALA A 1 344 ? -39.799 0.194 -7.829 1.00 33.31 344 ALA A C 1
ATOM 2665 O O . ALA A 1 344 ? -40.233 -0.879 -7.422 1.00 33.31 344 ALA A O 1
ATOM 2666 N N . SER A 1 345 ? -40.576 1.250 -8.077 1.00 30.58 345 SER A N 1
ATOM 2667 C CA . SER A 1 345 ? -42.034 1.350 -7.904 1.00 30.58 345 SER A CA 1
ATOM 2668 C C . SER A 1 345 ? -42.519 1.661 -6.474 1.00 30.58 345 SER A C 1
ATOM 2670 O O . SER A 1 345 ? -42.703 0.782 -5.635 1.00 30.58 345 SER A O 1
ATOM 2672 N N . ARG A 1 346 ? -42.780 2.948 -6.220 1.00 26.98 346 ARG A N 1
ATOM 2673 C CA . ARG A 1 346 ? -44.107 3.494 -5.869 1.00 26.98 346 ARG A CA 1
ATOM 2674 C C . ARG A 1 346 ? -43.980 5.002 -5.649 1.00 26.98 346 ARG A C 1
ATOM 2676 O O . ARG A 1 346 ? -43.137 5.450 -4.882 1.00 26.98 346 ARG A O 1
ATOM 2683 N N . GLY A 1 347 ? -44.783 5.771 -6.381 1.00 29.92 347 GLY A N 1
ATOM 2684 C CA . GLY A 1 347 ? -44.884 7.217 -6.210 1.00 29.92 347 GLY A CA 1
ATOM 2685 C C . GLY A 1 347 ? -45.690 7.595 -4.966 1.00 29.92 347 GLY A C 1
ATOM 2686 O O . GLY A 1 347 ? -46.608 6.872 -4.589 1.00 29.92 347 GLY A O 1
ATOM 2687 N N . ALA A 1 348 ? -45.335 8.730 -4.369 1.00 25.61 348 ALA A N 1
ATOM 2688 C CA . ALA A 1 348 ? -46.161 9.568 -3.493 1.00 25.61 348 ALA A CA 1
ATOM 2689 C C . ALA A 1 348 ? -45.410 10.905 -3.334 1.00 25.61 348 ALA A C 1
ATOM 2691 O O . ALA A 1 348 ? -44.273 10.923 -2.871 1.00 25.61 348 ALA A O 1
ATOM 2692 N N . SER A 1 349 ? -45.825 11.929 -4.082 1.00 23.66 349 SER A N 1
ATOM 2693 C CA . SER A 1 349 ? -46.513 13.130 -3.578 1.00 23.66 349 SER A CA 1
ATOM 2694 C C . SER A 1 349 ? -45.753 13.878 -2.479 1.00 23.66 349 SER A C 1
ATOM 2696 O O . SER A 1 349 ? -45.628 13.432 -1.342 1.00 23.66 349 SER A O 1
ATOM 2698 N N . SER A 1 350 ? -45.280 15.060 -2.861 1.00 30.83 350 SER A N 1
ATOM 2699 C CA . SER A 1 350 ? -44.826 16.128 -1.985 1.00 30.83 350 SER A CA 1
ATOM 2700 C C . SER A 1 350 ? -45.964 16.592 -1.079 1.00 30.83 350 SER A C 1
ATOM 2702 O O . SER A 1 350 ? -46.908 17.182 -1.588 1.00 30.83 350 SER A O 1
ATOM 2704 N N . ASP A 1 351 ? -45.835 16.400 0.230 1.00 24.42 351 ASP A N 1
ATOM 2705 C CA . ASP A 1 351 ? -46.537 17.214 1.221 1.00 24.42 351 ASP A CA 1
ATOM 2706 C C . ASP A 1 351 ? -45.593 17.484 2.393 1.00 24.42 351 ASP A C 1
ATOM 2708 O O . ASP A 1 351 ? -45.034 16.576 3.013 1.00 24.42 351 ASP A O 1
ATOM 2712 N N . GLY A 1 352 ? -45.356 18.771 2.641 1.00 31.38 352 GLY A N 1
ATOM 2713 C CA . GLY A 1 352 ? -44.552 19.250 3.752 1.00 31.38 352 GLY A CA 1
ATOM 2714 C C . GLY A 1 352 ? -45.282 19.014 5.068 1.00 31.38 352 GLY A C 1
ATOM 2715 O O . GLY A 1 352 ? -46.358 19.560 5.290 1.00 31.38 352 GLY A O 1
ATOM 2716 N N . VAL A 1 353 ? -44.668 18.243 5.964 1.00 26.28 353 VAL A N 1
ATOM 2717 C CA . VAL A 1 353 ? -45.119 18.118 7.352 1.00 26.28 353 VAL A CA 1
ATOM 2718 C C . VAL A 1 353 ? -44.117 18.842 8.240 1.00 26.28 353 VAL A C 1
ATOM 2720 O O . VAL A 1 353 ? -43.005 18.374 8.484 1.00 26.28 353 VAL A O 1
ATOM 2723 N N . ALA A 1 354 ? -44.519 20.024 8.700 1.00 26.98 354 ALA A N 1
ATOM 2724 C CA . ALA A 1 354 ? -43.857 20.737 9.778 1.00 26.98 354 ALA A CA 1
ATOM 2725 C C . ALA A 1 354 ? -44.027 19.937 11.080 1.00 26.98 354 ALA A C 1
ATOM 2727 O O . ALA A 1 354 ? -45.133 19.823 11.602 1.00 26.98 354 ALA A O 1
ATOM 2728 N N . PHE A 1 355 ? -42.938 19.381 11.614 1.00 28.56 355 PHE A N 1
ATOM 2729 C CA . PHE A 1 355 ? -42.947 18.748 12.932 1.00 28.56 355 PHE A CA 1
ATOM 2730 C C . PHE A 1 355 ? -42.690 19.794 14.021 1.00 28.56 355 PHE A C 1
ATOM 2732 O O . PHE A 1 355 ? -41.552 20.078 14.389 1.00 28.56 355 PHE A O 1
ATOM 2739 N N . GLY A 1 356 ? -43.779 20.350 14.553 1.00 30.16 356 GLY A N 1
ATOM 2740 C CA . GLY A 1 356 ? -43.827 20.813 15.937 1.00 30.16 356 GLY A CA 1
ATOM 2741 C C . GLY A 1 356 ? -44.028 19.593 16.834 1.00 30.16 356 GLY A C 1
ATOM 2742 O O . GLY A 1 356 ? -45.154 19.148 17.017 1.00 30.16 356 GLY A O 1
ATOM 2743 N N . GLY A 1 357 ? -42.936 19.006 17.321 1.00 28.50 357 GLY A N 1
ATOM 2744 C CA . GLY A 1 357 ? -42.956 17.817 18.173 1.00 28.50 357 GLY A CA 1
ATOM 2745 C C . GLY A 1 357 ? -41.918 17.938 19.278 1.00 28.50 357 GLY A C 1
ATOM 2746 O O . GLY A 1 357 ? -40.790 18.372 19.036 1.00 28.50 357 GLY A O 1
ATOM 2747 N N . ASP A 1 358 ? -42.331 17.604 20.496 1.00 34.59 358 ASP A N 1
ATOM 2748 C CA . ASP A 1 358 ? -41.570 17.799 21.722 1.00 34.59 358 ASP A CA 1
ATOM 2749 C C . ASP A 1 358 ? -40.209 17.076 21.677 1.00 34.59 358 ASP A C 1
ATOM 2751 O O . ASP A 1 358 ? -40.046 16.007 21.080 1.00 34.59 358 ASP A O 1
ATOM 2755 N N . ARG A 1 359 ? -39.191 17.661 22.317 1.00 31.89 359 ARG A N 1
ATOM 2756 C CA . ARG A 1 359 ? -37.767 17.279 22.172 1.00 31.89 359 ARG A CA 1
ATOM 2757 C C . ARG A 1 359 ? -37.469 15.826 22.595 1.00 31.89 359 ARG A C 1
ATOM 2759 O O . ARG A 1 359 ? -36.387 15.311 22.306 1.00 31.89 359 ARG A O 1
ATOM 2766 N N . ALA A 1 360 ? -38.405 15.181 23.292 1.00 32.19 360 ALA A N 1
ATOM 2767 C CA . ALA A 1 360 ? -38.342 13.792 23.737 1.00 32.19 360 ALA A CA 1
ATOM 2768 C C . ALA A 1 360 ? -38.712 12.778 22.635 1.00 32.19 360 ALA A C 1
ATOM 2770 O O . ALA A 1 360 ? -38.041 11.749 22.522 1.00 32.19 360 ALA A O 1
ATOM 2771 N N . ASP A 1 361 ? -39.684 13.089 21.771 1.00 29.19 361 ASP A N 1
ATOM 2772 C CA . ASP A 1 361 ? -40.151 12.172 20.718 1.00 29.19 361 ASP A CA 1
ATOM 2773 C C . ASP A 1 361 ? -39.134 12.042 19.582 1.00 29.19 361 ASP A C 1
ATOM 2775 O O . ASP A 1 361 ? -38.834 10.938 19.120 1.00 29.19 361 ASP A O 1
ATOM 2779 N N . VAL A 1 362 ? -38.481 13.150 19.217 1.00 35.50 362 VAL A N 1
ATOM 2780 C CA . VAL A 1 362 ? -37.364 13.148 18.257 1.00 35.50 362 VAL A CA 1
ATOM 2781 C C . VAL A 1 362 ? -36.202 12.293 18.776 1.00 35.50 362 VAL A C 1
ATOM 2783 O O . VAL A 1 362 ? -35.555 11.577 18.013 1.00 35.50 362 VAL A O 1
ATOM 2786 N N . LYS A 1 363 ? -35.954 12.314 20.092 1.00 31.78 363 LYS A N 1
ATOM 2787 C CA . LYS A 1 363 ? -34.861 11.569 20.728 1.00 31.78 363 LYS A CA 1
ATOM 2788 C C . LYS A 1 363 ? -35.140 10.064 20.778 1.00 31.78 363 LYS A C 1
ATOM 2790 O O . LYS A 1 363 ? -34.222 9.284 20.536 1.00 31.78 363 LYS A O 1
ATOM 2795 N N . MET A 1 364 ? -36.384 9.649 21.039 1.00 32.84 364 MET A N 1
ATOM 2796 C CA . MET A 1 364 ? -36.777 8.235 20.968 1.00 32.84 364 MET A CA 1
ATOM 2797 C C . MET A 1 364 ? -36.731 7.693 19.539 1.00 32.84 364 MET A C 1
ATOM 2799 O O . MET A 1 364 ? -36.229 6.589 19.325 1.00 32.84 364 MET A O 1
ATOM 2803 N N . HIS A 1 365 ? -37.186 8.474 18.557 1.00 33.53 365 HIS A N 1
ATOM 2804 C CA . HIS A 1 365 ? -37.179 8.054 17.157 1.00 33.53 365 HIS A CA 1
ATOM 2805 C C . HIS A 1 365 ? -35.748 7.910 16.607 1.00 33.53 365 HIS A C 1
ATOM 2807 O O . HIS A 1 365 ? -35.422 6.911 15.966 1.00 33.53 365 HIS A O 1
ATOM 2813 N N . LEU A 1 366 ? -34.850 8.845 16.949 1.00 34.91 366 LEU A N 1
ATOM 2814 C CA . LEU A 1 366 ? -33.431 8.773 16.584 1.00 34.91 366 LEU A CA 1
ATOM 2815 C C . LEU A 1 366 ? -32.724 7.583 17.254 1.00 34.91 366 LEU A C 1
ATOM 2817 O O . LEU A 1 366 ? -31.902 6.919 16.627 1.00 34.91 366 LEU A O 1
ATOM 2821 N N . HIS A 1 367 ? -33.079 7.275 18.506 1.00 38.41 367 HIS A N 1
ATOM 2822 C CA . HIS A 1 367 ? -32.548 6.124 19.237 1.00 38.41 367 HIS A CA 1
ATOM 2823 C C . HIS A 1 367 ? -33.011 4.790 18.633 1.00 38.41 367 HIS A C 1
ATOM 2825 O O . HIS A 1 367 ? -32.206 3.869 18.511 1.00 38.41 367 HIS A O 1
ATOM 2831 N N . GLY A 1 368 ? -34.274 4.693 18.201 1.00 34.47 368 GLY A N 1
ATOM 2832 C CA . GLY A 1 368 ? -34.801 3.527 17.487 1.00 34.47 368 GLY A CA 1
ATOM 2833 C C . GLY A 1 368 ? -34.130 3.314 16.127 1.00 34.47 368 GLY A C 1
ATOM 2834 O O . GLY A 1 368 ? -33.736 2.194 15.804 1.00 34.47 368 GLY A O 1
ATOM 2835 N N . LEU A 1 369 ? -33.911 4.396 15.372 1.00 37.97 369 LEU A N 1
ATOM 2836 C CA . LEU A 1 369 ? -33.186 4.352 14.102 1.00 37.97 369 LEU A CA 1
ATOM 2837 C C . LEU A 1 369 ? -31.726 3.931 14.309 1.00 37.97 369 LEU A C 1
ATOM 2839 O O . LEU A 1 369 ? -31.275 2.998 13.654 1.00 37.97 369 LEU A O 1
ATOM 2843 N N . LEU A 1 370 ? -30.990 4.542 15.241 1.00 39.34 370 LEU A N 1
ATOM 2844 C CA . LEU A 1 370 ? -29.602 4.163 15.549 1.00 39.34 370 LEU A CA 1
ATOM 2845 C C . LEU A 1 370 ? -29.484 2.692 15.974 1.00 39.34 370 LEU A C 1
ATOM 2847 O O . LEU A 1 370 ? -28.600 1.988 15.490 1.00 39.34 370 LEU A O 1
ATOM 2851 N N . ARG A 1 371 ? -30.409 2.199 16.807 1.00 41.53 371 ARG A N 1
ATOM 2852 C CA . ARG A 1 371 ? -30.438 0.798 17.256 1.00 41.53 371 ARG A CA 1
ATOM 2853 C C . ARG A 1 371 ? -30.673 -0.174 16.093 1.00 41.53 371 ARG A C 1
ATOM 2855 O O . ARG A 1 371 ? -29.965 -1.173 15.984 1.00 41.53 371 ARG A O 1
ATOM 2862 N N . GLY A 1 372 ? -31.591 0.160 15.181 1.00 37.12 372 GLY A N 1
ATOM 2863 C CA . GLY A 1 372 ? -31.828 -0.608 13.954 1.00 37.12 372 GLY A CA 1
ATOM 2864 C C . GLY A 1 372 ? -30.617 -0.635 13.013 1.00 37.12 372 GLY A C 1
ATOM 2865 O O . GLY A 1 372 ? -30.283 -1.687 12.470 1.00 37.12 372 GLY A O 1
ATOM 2866 N N . HIS A 1 373 ? -29.908 0.489 12.867 1.00 43.66 373 HIS A N 1
ATOM 2867 C CA . HIS A 1 373 ? -28.724 0.584 12.004 1.00 43.66 373 HIS A CA 1
ATOM 2868 C C . HIS A 1 373 ? -27.506 -0.160 12.574 1.00 43.66 373 HIS A C 1
ATOM 2870 O O . HIS A 1 373 ? -26.793 -0.819 11.818 1.00 43.66 373 HIS A O 1
ATOM 2876 N N . VAL A 1 374 ? -27.283 -0.109 13.893 1.00 41.31 374 VAL A N 1
ATOM 2877 C CA . VAL A 1 374 ? -26.198 -0.854 14.557 1.00 41.31 374 VAL A CA 1
ATOM 2878 C C . VAL A 1 374 ? -26.433 -2.361 14.454 1.00 41.31 374 VAL A C 1
ATOM 2880 O O . VAL A 1 374 ? -25.515 -3.089 14.084 1.00 41.31 374 VAL A O 1
ATOM 2883 N N . HIS A 1 375 ? -27.663 -2.833 14.681 1.00 38.06 375 HIS A N 1
ATOM 2884 C CA . HIS A 1 375 ? -28.011 -4.247 14.503 1.00 38.06 375 HIS A CA 1
ATOM 2885 C C . HIS A 1 375 ? -27.884 -4.711 13.043 1.00 38.06 375 HIS A C 1
ATOM 2887 O O . HIS A 1 375 ? -27.343 -5.784 12.789 1.00 38.06 375 HIS A O 1
ATOM 2893 N N . ALA A 1 376 ? -28.305 -3.904 12.064 1.00 37.81 376 ALA A N 1
ATOM 2894 C CA . ALA A 1 376 ? -28.154 -4.250 10.648 1.00 37.81 376 ALA A CA 1
ATOM 2895 C C . ALA A 1 376 ? -26.676 -4.319 10.210 1.00 37.81 376 ALA A C 1
ATOM 2897 O O . ALA A 1 376 ? -26.290 -5.209 9.450 1.00 37.81 376 ALA A O 1
ATOM 2898 N N . HIS A 1 377 ? -25.830 -3.415 10.715 1.00 40.88 377 HIS A N 1
ATOM 2899 C CA . HIS A 1 377 ? -24.392 -3.416 10.440 1.00 40.88 377 HIS A CA 1
ATOM 2900 C C . HIS A 1 377 ? -23.665 -4.575 11.145 1.00 40.88 377 HIS A C 1
ATOM 2902 O O . HIS A 1 377 ? -22.811 -5.225 10.541 1.00 40.88 377 HIS A O 1
ATOM 2908 N N . ALA A 1 378 ? -24.041 -4.887 12.391 1.00 35.94 378 ALA A N 1
ATOM 2909 C CA . ALA A 1 378 ? -23.543 -6.051 13.122 1.00 35.94 378 ALA A CA 1
ATOM 2910 C C . ALA A 1 378 ? -23.912 -7.366 12.417 1.00 35.94 378 ALA A C 1
ATOM 2912 O O . ALA A 1 378 ? -23.044 -8.221 12.254 1.00 35.94 378 ALA A O 1
ATOM 2913 N N . ASN A 1 379 ? -25.141 -7.485 11.902 1.00 35.94 379 ASN A N 1
ATOM 2914 C CA . ASN A 1 379 ? -25.580 -8.642 11.119 1.00 35.94 379 ASN A CA 1
ATOM 2915 C C . ASN A 1 379 ? -24.814 -8.767 9.793 1.00 35.94 379 ASN A C 1
ATOM 2917 O O . ASN A 1 379 ? -24.365 -9.856 9.456 1.00 35.94 379 ASN A O 1
ATOM 2921 N N . SER A 1 380 ? -24.567 -7.666 9.073 1.00 37.22 380 SER A N 1
ATOM 2922 C CA . SER A 1 380 ? -23.772 -7.693 7.832 1.00 37.22 380 SER A CA 1
ATOM 2923 C C . SER A 1 380 ? -22.313 -8.111 8.064 1.00 37.22 380 SER A C 1
ATOM 2925 O O . SER A 1 380 ? -21.725 -8.794 7.221 1.00 37.22 380 SER A O 1
ATOM 2927 N N . LEU A 1 381 ? -21.716 -7.714 9.192 1.00 39.41 381 LEU A N 1
ATOM 2928 C CA . LEU A 1 381 ? -20.368 -8.134 9.578 1.00 39.41 381 LEU A CA 1
ATOM 2929 C C . LEU A 1 381 ? -20.345 -9.580 10.089 1.00 39.41 381 LEU A C 1
ATOM 2931 O O . LEU A 1 381 ? -19.412 -10.313 9.765 1.00 39.41 381 LEU A O 1
ATOM 2935 N N . GLN A 1 382 ? -21.373 -10.014 10.825 1.00 34.69 382 GLN A N 1
ATOM 2936 C CA . GLN A 1 382 ? -21.540 -11.408 11.244 1.00 34.69 382 GLN A CA 1
ATOM 2937 C C . GLN A 1 382 ? -21.772 -12.343 10.060 1.00 34.69 382 GLN A C 1
ATOM 2939 O O . GLN A 1 382 ? -21.200 -13.423 10.053 1.00 34.69 382 GLN A O 1
ATOM 2944 N N . GLU A 1 383 ? -22.522 -11.944 9.033 1.00 37.28 383 GLU A N 1
ATOM 2945 C CA . GLU A 1 383 ? -22.665 -12.715 7.792 1.00 37.28 383 GLU A CA 1
ATOM 2946 C C . GLU A 1 383 ? -21.330 -12.815 7.037 1.00 37.28 383 GLU A C 1
ATOM 2948 O O . GLU A 1 383 ? -20.960 -13.889 6.562 1.00 37.28 383 GLU A O 1
ATOM 2953 N N . GLY A 1 384 ? -20.547 -11.729 6.991 1.00 34.50 384 GLY A N 1
ATOM 2954 C CA . GLY A 1 384 ? -19.187 -11.743 6.439 1.00 34.50 384 GLY A CA 1
ATOM 2955 C C . GLY A 1 384 ? -18.225 -12.648 7.222 1.00 34.50 384 GLY A C 1
ATOM 2956 O O . GLY A 1 384 ? -17.454 -13.403 6.626 1.00 34.50 384 GLY A O 1
ATOM 2957 N N . ALA A 1 385 ? -18.305 -12.628 8.554 1.00 31.23 385 ALA A N 1
ATOM 2958 C CA . ALA A 1 385 ? -17.519 -13.484 9.439 1.00 31.23 385 ALA A CA 1
ATOM 2959 C C . ALA A 1 385 ? -17.982 -14.954 9.398 1.00 31.23 385 ALA A C 1
ATOM 2961 O O . ALA A 1 385 ? -17.148 -15.857 9.398 1.00 31.23 385 ALA A O 1
ATOM 2962 N N . ALA A 1 386 ? -19.285 -15.216 9.274 1.00 32.34 386 ALA A N 1
ATOM 2963 C CA . ALA A 1 386 ? -19.866 -16.555 9.160 1.00 32.34 386 ALA A CA 1
ATOM 2964 C C . ALA A 1 386 ? -19.476 -17.264 7.855 1.00 32.34 386 ALA A C 1
ATOM 2966 O O . ALA A 1 386 ? -19.472 -18.489 7.809 1.00 32.34 386 ALA A O 1
ATOM 2967 N N . VAL A 1 387 ? -19.095 -16.521 6.810 1.00 37.00 387 VAL A N 1
ATOM 2968 C CA . VAL A 1 387 ? -18.515 -17.087 5.580 1.00 37.00 387 VAL A CA 1
ATOM 2969 C C . VAL A 1 387 ? -17.009 -17.354 5.726 1.00 37.00 387 VAL A C 1
ATOM 2971 O O . VAL A 1 387 ? -16.502 -18.311 5.145 1.00 37.00 387 VAL A O 1
ATOM 2974 N N . ALA A 1 388 ? -16.284 -16.544 6.503 1.00 29.77 388 ALA A N 1
ATOM 2975 C CA . ALA A 1 388 ? -14.827 -16.644 6.648 1.00 29.77 388 ALA A CA 1
ATOM 2976 C C . ALA A 1 388 ? -14.370 -17.661 7.714 1.00 29.77 388 ALA A C 1
ATOM 2978 O O . ALA A 1 388 ? -13.348 -18.320 7.541 1.00 29.77 388 ALA A O 1
ATOM 2979 N N . VAL A 1 389 ? -15.121 -17.814 8.807 1.00 31.20 389 VAL A N 1
ATOM 2980 C CA . VAL A 1 389 ? -14.749 -18.658 9.958 1.00 31.20 389 VAL A CA 1
ATOM 2981 C C . VAL A 1 389 ? -14.823 -20.172 9.675 1.00 31.20 389 VAL A C 1
ATOM 2983 O O . VAL A 1 389 ? -13.927 -20.888 10.124 1.00 31.20 389 VAL A O 1
ATOM 2986 N N . PRO A 1 390 ? -15.801 -20.709 8.915 1.00 29.56 390 PRO A N 1
ATOM 2987 C CA . PRO A 1 390 ? -15.832 -22.136 8.575 1.00 29.56 390 PRO A CA 1
ATOM 2988 C C . PRO A 1 390 ? -14.688 -22.569 7.647 1.00 29.56 390 PRO A C 1
ATOM 2990 O O . PRO A 1 390 ? -14.246 -23.708 7.733 1.00 29.56 390 PRO A O 1
ATOM 2993 N N . LEU A 1 391 ? -14.168 -21.660 6.812 1.00 32.56 391 LEU A N 1
ATOM 2994 C CA . LEU A 1 391 ? -13.035 -21.916 5.908 1.00 32.56 391 LEU A CA 1
ATOM 2995 C C . LEU A 1 391 ? -11.681 -22.048 6.629 1.00 32.56 391 LEU A C 1
ATOM 2997 O O . LEU A 1 391 ? -10.710 -22.447 6.003 1.00 32.56 391 LEU A O 1
ATOM 3001 N N . LEU A 1 392 ? -11.614 -21.703 7.919 1.00 32.41 392 LEU A N 1
ATOM 3002 C CA . LEU A 1 392 ? -10.421 -21.837 8.767 1.00 32.41 392 LEU A CA 1
ATOM 3003 C C . LEU A 1 392 ? -10.502 -23.031 9.735 1.00 32.41 392 LEU A C 1
ATOM 3005 O O . LEU A 1 392 ? -9.522 -23.333 10.412 1.00 32.41 392 LEU A O 1
ATOM 3009 N N . LYS A 1 393 ? -11.672 -23.677 9.843 1.00 30.03 393 LYS A N 1
ATOM 3010 C CA . LYS A 1 393 ? -11.889 -24.876 10.675 1.00 30.03 393 LYS A CA 1
ATOM 3011 C C . LYS A 1 393 ? -11.896 -26.185 9.874 1.00 30.03 393 LYS A C 1
ATOM 3013 O O . LYS A 1 393 ? -11.920 -27.245 10.497 1.00 30.03 393 LYS A O 1
ATOM 3018 N N . ALA A 1 394 ? -11.899 -26.104 8.545 1.00 29.80 394 ALA A N 1
ATOM 3019 C CA . ALA A 1 394 ? -11.642 -27.209 7.622 1.00 29.80 394 ALA A CA 1
ATOM 3020 C C . ALA A 1 394 ? -10.212 -27.081 7.095 1.00 29.80 394 ALA A C 1
ATOM 3022 O O . ALA A 1 394 ? -9.574 -28.138 6.900 1.00 29.80 394 ALA A O 1
#

InterPro domains:
  IPR004342 EXS, C-terminal [PF03124] (17-301)
  IPR004342 EXS, C-terminal [PS51380] (126-329)

pLDDT: mean 71.58, std 23.53, range [23.66, 97.75]

Organism: Tetradesmus obliquus (NCBI:txid3088)

Radius of gyration: 25.57 Å; chains: 1; bounding box: 74×48×76 Å

Sequence (394 aa):
MVLTWLVFGGLALCSTLCAAAAAAPGVPASQPPLAPLLVPPLLYLSLAFVLLLPANVMRKQSRMFFARTALKVLVPLQPVGWADFLLADILTSLAKSSSDVTRSVCLMLHGPLAHPLHPYSATAASSCGYLTLGSLAALVLPFAIRMLQCISVWRAGGPRSQLFNALKYASSLPALILTAFEHEHHVHKQLFAWKRLWVVTMLLNSCYSFYWDVEQDWDMPWVMQYSGRRFGPLRLPALKGSHTYSSGWYAWLLLSNLLLRFTWAHRLLGDLEAHNEVLLAVALLEVLRRWQWVFGRVESETRKLGLLTSQLEDGLVTSKSGDVMVLADGAAQHAAAVAAGHGASRGASSDGVAFGGDRADVKMHLHGLLRGHVHAHANSLQEGAAVAVPLLKA

Secondary structure (DSSP, 8-state):
-HHHHHHHHHHHHHHHHHHHHHTSTT--TTS--HHHHHHHHHHHHHHHHHHH--SSSS-HHHHHHHHHHHHHHT-TTS---HHHHHHHHHHHHTHHHHHHHHHHHHHHHSSTTT-TTS---HHHHHHT-TTSHHHHHHHHHHHHHHHHHHHHHHHTT--THHHHHHHHHHHHHHHHHHHHHHHHHHHTT---TTHHHHHHHHHHHHHHHHHHIIIIIS---SSTTTTSS---S---GGGSS--SS-HHHHHHHHHHHHHHHTGGGGGGSGGGGG-HHHHHHHHHHHHHHHHHHHHHHHHHHHHHHHHHHHHHHTT---TT-THHHHHHHHHHHHHHHHHTTT--S-------------HHHHHHHHHHHHHHHHHHHHHHHHHHHHHHSGGGT-